Protein AF-A0A933E5X7-F1 (afdb_monomer_lite)

Foldseek 3Di:
DDDDDPPDDDLLLLQLLVLLQCLLVVLDDQVVLVVLVVVQVPDPDHDRSLVSCVVVVSDDPVVSVLSVDPVSSVVSVVVSLVVVVVCVVDVAQDADPQWGFHAFPDDDPFWTWTWTAHPVRAIKIKIWGDSVCLSPSLSVVLVVVQLVLQCLFDDQQEWHFPDWTDDRSITMTMTHDFAFAFQVVCLVVLDDLLLLLLQLLLVLVRQLRSQVQQKHQQADASRQWTQGPVGRIHGHDSSQIQHNLDGRDDPPDLDYDLLLFALCSLVVPSGDHQLRVLSSSLQRSLCSNQVDRQFDDPDSNRSSVCNNPPQGQQSCVRPVPPDPLSSLLSSQSNPNDSVRHDPGSNLSSVSSNCVSVVHDGPSVVDPVVVVVVNVPRVPDD

Radius of gyration: 23.23 Å; chains: 1; bounding box: 60×48×66 Å

Secondary structure (DSSP, 8-state):
------TT--TTHHHHHHHHHHHHTTSS-HHHHHHHHHHHHH-SS---HHHHHHHTTSS-HHHHHHHH-HHHHHHHHHHHHHHHHHHHHS-TT-EETTEEEEEEEEE-SSEEEEEEEETT--EEEEEEE-GGGTT-HHHHHHHHHHHHHHHH---TTBPPEEEEEEETTEEEEEEEPP-EEEGGGGGGG---HHHHHHHHHHHHHHHHHHHHTTEE----SGGGEEEETTS-EEE---TT-EETTB--PPSS---S-GGG--HHHHTT-SS--HHHHHHHHHHHHHHHHHSS-SS--SSHHHHHHHHHHPPPPPGGGT-TTS-HHHHHHHHHHT-SSGGGS-SSHHHHHHHHHHHHTTPPPSGGGS-HHHHHHHHSTT---

Sequence (381 aa):
MPSDLPPGLVPGDDDLLTRLVVLKRRWVSPSMLEAVVAEQARRSAYWPLSQILQECGAISSSQLAEIAHPQAKQTMLRAITSEEDAFWDAPVAQSVGGVVLEEEIGRGGRGIVFRGREGSGAWVAVKFLTPHHTHDAREFTRFDLEIEAQRRIRHEGIIPVRDAGWHGTIPYFAMDLVQGRPLTAFLDEEPSYDWTAGVVARSARALHASHRCGVIHRDMKPDNIMIADGGRVFVMDFGVAQVDGRTVQASDEVVGTPAYMSPEQARGKRLLTPASDVYSLGATLYEMITGVQPAIGKTKEETLRRVVRRRPRDPRRIWSQIPRELGEIVMWAMERSAERRYGSAEAFADDLEAFAAGRPIHASRRPRHWLARWRRGGRSS

pLDDT: mean 85.58, std 15.26, range [24.17, 98.69]

Structure (mmCIF, N/CA/C/O backbone):
data_AF-A0A933E5X7-F1
#
_entry.id   AF-A0A933E5X7-F1
#
loop_
_atom_site.group_PDB
_atom_site.id
_atom_site.type_symbol
_atom_site.label_atom_id
_atom_site.label_alt_id
_atom_site.label_comp_id
_atom_site.label_asym_id
_atom_site.label_entity_id
_atom_site.label_seq_id
_atom_site.pdbx_PDB_ins_code
_atom_site.Cartn_x
_atom_site.Cartn_y
_atom_site.Cartn_z
_atom_site.occupancy
_atom_site.B_iso_or_equiv
_atom_site.auth_seq_id
_atom_site.auth_comp_id
_atom_site.auth_asym_id
_atom_site.auth_atom_id
_atom_site.pdbx_PDB_model_num
ATOM 1 N N . MET A 1 1 ? 26.341 -29.982 -13.448 1.00 24.17 1 MET A N 1
ATOM 2 C CA . MET A 1 1 ? 27.067 -29.658 -12.202 1.00 24.17 1 MET A CA 1
ATOM 3 C C . MET A 1 1 ? 26.721 -28.221 -11.838 1.00 24.17 1 MET A C 1
ATOM 5 O O . MET A 1 1 ? 26.917 -27.381 -12.706 1.00 24.17 1 MET A O 1
ATOM 9 N N . PRO A 1 2 ? 26.135 -27.929 -10.664 1.00 40.66 2 PRO A N 1
ATOM 10 C CA . PRO A 1 2 ? 25.810 -26.564 -10.268 1.00 40.66 2 PRO A CA 1
ATOM 11 C C . PRO A 1 2 ? 26.859 -26.009 -9.288 1.00 40.66 2 PRO A C 1
ATOM 13 O O . PRO A 1 2 ? 26.859 -26.390 -8.124 1.00 40.66 2 PRO A O 1
ATOM 16 N N . SER A 1 3 ? 27.740 -25.137 -9.774 1.00 41.28 3 SER A N 1
ATOM 17 C CA . SER A 1 3 ? 28.538 -24.107 -9.069 1.00 41.28 3 SER A CA 1
ATOM 18 C C . SER A 1 3 ? 29.345 -23.410 -10.187 1.00 41.28 3 SER A C 1
ATOM 20 O O . SER A 1 3 ? 29.709 -24.070 -11.153 1.00 41.28 3 SER A O 1
ATOM 22 N N . ASP A 1 4 ? 29.549 -22.101 -10.290 1.00 30.52 4 ASP A N 1
ATOM 23 C CA . ASP A 1 4 ? 29.808 -21.066 -9.302 1.00 30.52 4 ASP A CA 1
ATOM 24 C C . ASP A 1 4 ? 29.362 -19.715 -9.892 1.00 30.52 4 ASP A C 1
ATOM 26 O O . ASP A 1 4 ? 29.753 -19.357 -11.005 1.00 30.52 4 ASP A O 1
ATOM 30 N N . LEU A 1 5 ? 28.550 -18.946 -9.162 1.00 30.55 5 LEU A N 1
ATOM 31 C CA . LEU A 1 5 ? 28.406 -17.517 -9.454 1.00 30.55 5 LEU A CA 1
ATOM 32 C C . LEU A 1 5 ? 29.756 -16.846 -9.144 1.00 30.55 5 LEU A C 1
ATOM 34 O O . LEU A 1 5 ? 30.292 -17.082 -8.056 1.00 30.55 5 LEU A O 1
ATOM 38 N N . PRO A 1 6 ? 30.323 -16.016 -10.039 1.00 26.47 6 PRO A N 1
ATOM 39 C CA . PRO A 1 6 ? 31.530 -15.267 -9.717 1.00 26.47 6 PRO A CA 1
ATOM 40 C C . PRO A 1 6 ? 31.289 -14.393 -8.469 1.00 26.47 6 PRO A C 1
ATOM 42 O O . PRO A 1 6 ? 30.207 -13.811 -8.323 1.00 26.47 6 PRO A O 1
ATOM 45 N N . PRO A 1 7 ? 32.267 -14.288 -7.551 1.00 24.86 7 PRO A N 1
ATOM 46 C CA . PRO A 1 7 ? 32.108 -13.516 -6.327 1.00 24.86 7 PRO A CA 1
ATOM 47 C C . PRO A 1 7 ? 31.958 -12.030 -6.676 1.00 24.86 7 PRO A C 1
ATOM 49 O O . PRO A 1 7 ? 32.898 -11.403 -7.158 1.00 24.86 7 PRO A O 1
ATOM 52 N N . GLY A 1 8 ? 30.764 -11.475 -6.447 1.00 32.19 8 GLY A N 1
ATOM 53 C CA . GLY A 1 8 ? 30.487 -10.043 -6.621 1.00 32.19 8 GLY A CA 1
ATOM 54 C C . GLY A 1 8 ? 29.146 -9.672 -7.262 1.00 32.19 8 GLY A C 1
ATOM 55 O O . GLY A 1 8 ? 28.833 -8.486 -7.295 1.00 32.19 8 GLY A O 1
ATOM 56 N N . LEU A 1 9 ? 28.341 -10.629 -7.742 1.00 30.52 9 LEU A N 1
ATOM 57 C CA . LEU A 1 9 ? 27.013 -10.352 -8.310 1.00 30.52 9 LEU A CA 1
ATOM 58 C C . LEU A 1 9 ? 25.884 -10.950 -7.459 1.00 30.52 9 LEU A C 1
ATOM 60 O O . LEU A 1 9 ? 25.788 -12.163 -7.282 1.00 30.52 9 LEU A O 1
ATOM 64 N N . VAL A 1 10 ? 25.013 -10.082 -6.937 1.00 37.53 10 VAL A N 1
ATOM 65 C CA . VAL A 1 10 ? 23.748 -10.462 -6.295 1.00 37.53 10 VAL A CA 1
ATOM 66 C C . VAL A 1 10 ? 22.750 -10.822 -7.410 1.00 37.53 10 VAL A C 1
ATOM 68 O O . VAL A 1 10 ? 22.620 -10.032 -8.343 1.00 37.53 10 VAL A O 1
ATOM 71 N N . PRO A 1 11 ? 22.015 -11.951 -7.336 1.00 46.06 11 PRO A N 1
ATOM 72 C CA . PRO A 1 11 ? 21.118 -12.420 -8.405 1.00 46.06 11 PRO A CA 1
ATOM 73 C C . PRO A 1 11 ? 20.074 -11.411 -8.928 1.00 46.06 11 PRO A C 1
ATOM 75 O O . PRO A 1 11 ? 19.523 -11.625 -9.992 1.00 46.06 11 PRO A O 1
ATOM 78 N N . GLY A 1 12 ? 19.791 -10.311 -8.221 1.00 61.28 12 GLY A N 1
ATOM 79 C CA . GLY A 1 12 ? 18.885 -9.257 -8.704 1.00 61.28 12 GLY A CA 1
ATOM 80 C C . GLY A 1 12 ? 19.560 -8.142 -9.515 1.00 61.28 12 GLY A C 1
ATOM 81 O O . GLY A 1 12 ? 18.921 -7.547 -10.380 1.00 61.28 12 GLY A O 1
ATOM 82 N N . ASP A 1 13 ? 20.841 -7.858 -9.267 1.00 67.12 13 ASP A N 1
ATOM 83 C CA . ASP A 1 13 ? 21.519 -6.691 -9.852 1.00 67.12 13 ASP A CA 1
ATOM 84 C C . ASP A 1 13 ? 21.930 -6.935 -11.312 1.00 67.12 13 ASP A C 1
ATOM 86 O O . ASP A 1 13 ? 21.949 -6.007 -12.122 1.00 67.12 13 ASP A O 1
ATOM 90 N N . ASP A 1 14 ? 22.246 -8.186 -11.661 1.00 76.19 14 ASP A N 1
ATOM 91 C CA . ASP A 1 14 ? 22.591 -8.575 -13.035 1.00 76.19 14 ASP A CA 1
ATOM 92 C C . ASP A 1 14 ? 21.364 -8.583 -13.954 1.00 76.19 14 ASP A C 1
ATOM 94 O O . ASP A 1 14 ? 21.419 -8.121 -15.096 1.00 76.19 14 ASP A O 1
ATOM 98 N N . ASP A 1 15 ? 20.228 -9.044 -13.431 1.00 83.19 15 ASP A N 1
ATOM 99 C CA . ASP A 1 15 ? 18.959 -9.057 -14.150 1.00 83.19 15 ASP A CA 1
ATOM 100 C C . ASP A 1 15 ? 18.430 -7.641 -14.366 1.00 83.19 15 ASP A C 1
ATOM 102 O O . ASP A 1 15 ? 18.016 -7.312 -15.480 1.00 83.19 15 ASP A O 1
ATOM 106 N N . LEU A 1 16 ? 18.497 -6.775 -13.344 1.00 83.00 16 LEU A N 1
ATOM 107 C CA . LEU A 1 16 ? 18.144 -5.366 -13.508 1.00 83.00 16 LEU A CA 1
ATOM 108 C C . LEU A 1 16 ? 19.032 -4.708 -14.563 1.00 83.00 16 LEU A C 1
ATOM 110 O O . LEU A 1 16 ? 18.519 -4.089 -15.492 1.00 83.00 16 LEU A O 1
ATOM 114 N N . LEU A 1 17 ? 20.353 -4.876 -14.470 1.00 82.50 17 LEU A N 1
ATOM 115 C CA . LEU A 1 17 ? 21.251 -4.321 -15.476 1.00 82.50 17 LEU A CA 1
ATOM 116 C C . LEU A 1 17 ? 20.903 -4.833 -16.874 1.00 82.50 17 LEU A C 1
ATOM 118 O O . LEU A 1 17 ? 20.840 -4.042 -17.813 1.00 82.50 17 LEU A O 1
ATOM 122 N N . THR A 1 18 ? 20.686 -6.140 -17.010 1.00 87.38 18 THR A N 1
ATOM 123 C CA . THR A 1 18 ? 20.318 -6.752 -18.284 1.00 87.38 18 THR A CA 1
ATOM 124 C C . THR A 1 18 ? 19.078 -6.070 -18.845 1.00 87.38 18 THR A C 1
ATOM 126 O O . THR A 1 18 ? 19.133 -5.607 -19.982 1.00 87.38 18 THR A O 1
ATOM 129 N N . ARG A 1 19 ? 18.007 -5.919 -18.046 1.00 87.69 19 ARG A N 1
ATOM 130 C CA . ARG A 1 19 ? 16.777 -5.199 -18.434 1.00 87.69 19 ARG A CA 1
ATOM 131 C C . ARG A 1 19 ? 17.097 -3.805 -18.969 1.00 87.69 19 ARG A C 1
ATOM 133 O O . ARG A 1 19 ? 16.724 -3.483 -20.095 1.00 87.69 19 ARG A O 1
ATOM 140 N N . LEU A 1 20 ? 17.837 -3.011 -18.195 1.00 85.94 20 LEU A N 1
ATOM 141 C CA . LEU A 1 20 ? 18.178 -1.634 -18.553 1.00 85.94 20 LEU A CA 1
ATOM 142 C C . LEU A 1 20 ? 18.982 -1.564 -19.862 1.00 85.94 20 LEU A C 1
ATOM 144 O O . LEU A 1 20 ? 18.670 -0.760 -20.740 1.00 85.94 20 LEU A O 1
ATOM 148 N N . VAL A 1 21 ? 19.987 -2.429 -20.028 1.00 86.81 21 VAL A N 1
ATOM 149 C CA . VAL A 1 21 ? 20.848 -2.459 -21.220 1.00 86.81 21 VAL A CA 1
ATOM 150 C C . VAL A 1 21 ? 20.052 -2.833 -22.467 1.00 86.81 21 VAL A C 1
ATOM 152 O O . VAL A 1 21 ? 20.159 -2.147 -23.488 1.00 86.81 21 VAL A O 1
ATOM 155 N N . VAL A 1 22 ? 19.249 -3.900 -22.409 1.00 87.88 22 VAL A N 1
ATOM 156 C CA . VAL A 1 22 ? 18.538 -4.389 -23.600 1.00 87.88 22 VAL A CA 1
ATOM 157 C C . VAL A 1 22 ? 17.434 -3.431 -24.050 1.00 87.88 22 VAL A C 1
ATOM 159 O O . VAL A 1 22 ? 17.212 -3.298 -25.256 1.00 87.88 22 VAL A O 1
ATOM 162 N N . LEU A 1 23 ? 16.812 -2.706 -23.110 1.00 85.69 23 LEU A N 1
ATOM 163 C CA . LEU A 1 23 ? 15.862 -1.629 -23.402 1.00 85.69 23 LEU A CA 1
ATOM 164 C C . LEU A 1 23 ? 16.565 -0.406 -23.998 1.00 85.69 23 LEU A C 1
ATOM 166 O O . LEU A 1 23 ? 16.176 0.065 -25.067 1.00 85.69 23 LEU A O 1
ATOM 170 N N . LYS A 1 24 ? 17.650 0.061 -23.367 1.00 85.94 24 LYS A N 1
ATOM 171 C CA . LYS A 1 24 ? 18.447 1.206 -23.838 1.00 85.94 24 LYS A CA 1
ATOM 172 C C . LYS A 1 24 ? 18.947 1.006 -25.264 1.00 85.94 24 LYS A C 1
ATOM 174 O O . LYS A 1 24 ? 18.872 1.906 -26.098 1.00 85.94 24 LYS A O 1
ATOM 179 N N . ARG A 1 25 ? 19.456 -0.191 -25.556 1.00 87.31 25 ARG A N 1
ATOM 180 C CA . ARG A 1 25 ? 19.953 -0.560 -26.884 1.00 87.31 25 ARG A CA 1
ATOM 181 C C . ARG A 1 25 ? 18.846 -0.913 -27.878 1.00 87.31 25 ARG A C 1
ATOM 183 O O . ARG A 1 25 ? 19.152 -1.103 -29.054 1.00 87.31 25 ARG A O 1
ATOM 190 N N . ARG A 1 26 ? 17.588 -0.996 -27.426 1.00 87.44 26 ARG A N 1
ATOM 191 C CA . ARG A 1 26 ? 16.427 -1.440 -28.214 1.00 87.44 26 ARG A CA 1
ATOM 192 C C . ARG A 1 26 ? 16.643 -2.807 -28.868 1.00 87.44 26 ARG A C 1
ATOM 194 O O . ARG A 1 26 ? 16.172 -3.049 -29.975 1.00 87.44 26 ARG A O 1
ATOM 201 N N . TRP A 1 27 ? 17.383 -3.692 -28.200 1.00 90.62 27 TRP A N 1
ATOM 202 C CA . TRP A 1 27 ? 17.582 -5.067 -28.670 1.00 90.62 27 TRP A CA 1
ATOM 203 C C . TRP A 1 27 ? 16.310 -5.897 -28.512 1.00 90.62 27 TRP A C 1
ATOM 205 O O . TRP A 1 27 ? 16.053 -6.783 -29.318 1.00 90.62 27 TRP A O 1
ATOM 215 N N . VAL A 1 28 ? 15.493 -5.570 -27.507 1.00 88.25 28 VAL A N 1
ATOM 216 C CA . VAL A 1 28 ? 14.194 -6.201 -27.260 1.00 88.25 28 VAL A CA 1
ATOM 217 C C . VAL A 1 28 ? 13.113 -5.145 -27.062 1.00 88.25 28 VAL A C 1
ATOM 219 O O . VAL A 1 28 ? 13.388 -4.039 -26.592 1.00 88.25 28 VAL A O 1
ATOM 222 N N . SER A 1 29 ? 11.868 -5.487 -27.401 1.00 85.06 29 SER A N 1
ATOM 223 C CA . SER A 1 29 ? 10.712 -4.669 -27.028 1.00 85.06 29 SER A CA 1
ATOM 224 C C . SER A 1 29 ? 10.376 -4.844 -25.538 1.00 85.06 29 SER A C 1
ATOM 226 O O . SER A 1 29 ? 10.651 -5.910 -24.976 1.00 85.06 29 SER A O 1
ATOM 228 N N . PRO A 1 30 ? 9.708 -3.864 -24.897 1.00 78.62 30 PRO A N 1
ATOM 229 C CA . PRO A 1 30 ? 9.203 -4.022 -23.530 1.00 78.62 30 PRO A CA 1
ATOM 230 C C . PRO A 1 30 ? 8.311 -5.261 -23.360 1.00 78.62 30 PRO A C 1
ATOM 232 O O . PRO A 1 30 ? 8.488 -6.026 -22.419 1.00 78.62 30 PRO A O 1
ATOM 235 N N . SER A 1 31 ? 7.427 -5.526 -24.328 1.00 79.06 31 SER A N 1
ATOM 236 C CA . SER A 1 31 ? 6.544 -6.701 -24.321 1.00 79.06 31 SER A CA 1
ATOM 237 C C . SER A 1 31 ? 7.298 -8.033 -24.378 1.00 79.06 31 SER A C 1
ATOM 239 O O . SER A 1 31 ? 6.913 -8.998 -23.719 1.00 79.06 31 SER A O 1
ATOM 241 N N . MET A 1 32 ? 8.392 -8.100 -25.143 1.00 85.62 32 MET A N 1
ATOM 242 C CA . MET A 1 32 ? 9.250 -9.282 -25.183 1.00 85.62 32 MET A CA 1
ATOM 243 C C . MET A 1 32 ? 9.985 -9.458 -23.854 1.00 85.62 32 MET A C 1
ATOM 245 O O . MET A 1 32 ? 10.051 -10.572 -23.342 1.00 85.62 32 MET A O 1
ATOM 249 N N . LEU A 1 33 ? 10.496 -8.371 -23.270 1.00 83.38 33 LEU A N 1
ATOM 250 C CA . LEU A 1 33 ? 11.164 -8.417 -21.974 1.00 83.38 33 LEU A CA 1
ATOM 251 C C . LEU A 1 33 ? 10.225 -8.928 -20.872 1.00 83.38 33 LEU A C 1
ATOM 253 O O . LEU A 1 33 ? 10.620 -9.794 -20.096 1.00 83.38 33 LEU A O 1
ATOM 257 N N . GLU A 1 34 ? 8.974 -8.467 -20.843 1.00 76.56 34 GLU A N 1
ATOM 258 C CA . GLU A 1 34 ? 7.950 -8.973 -19.919 1.00 76.56 34 GLU A CA 1
ATOM 259 C C . GLU A 1 34 ? 7.696 -10.475 -20.091 1.00 76.56 34 GLU A C 1
ATOM 261 O O . GLU A 1 34 ? 7.652 -11.212 -19.103 1.00 76.56 34 GLU A O 1
ATOM 266 N N . ALA A 1 35 ? 7.583 -10.955 -21.333 1.00 82.12 35 ALA A N 1
ATOM 267 C CA . ALA A 1 35 ? 7.396 -12.377 -21.613 1.00 82.12 35 ALA A CA 1
ATOM 268 C C . ALA A 1 35 ? 8.577 -13.227 -21.108 1.00 82.12 35 ALA A C 1
ATOM 270 O O . ALA A 1 35 ? 8.373 -14.299 -20.533 1.00 82.12 35 ALA A O 1
ATOM 271 N N . VAL A 1 36 ? 9.805 -12.729 -21.271 1.00 85.44 36 VAL A N 1
ATOM 272 C CA . VAL A 1 36 ? 11.032 -13.398 -20.812 1.00 85.44 36 VAL A CA 1
ATOM 273 C C . VAL A 1 36 ? 11.114 -13.414 -19.284 1.00 85.44 36 VAL A C 1
ATOM 275 O O . VAL A 1 36 ? 11.457 -14.437 -18.695 1.00 85.44 36 VAL A O 1
ATOM 278 N N . VAL A 1 37 ? 10.739 -12.321 -18.618 1.00 80.31 37 VAL A N 1
ATOM 279 C CA . VAL A 1 37 ? 10.655 -12.262 -17.149 1.00 80.31 37 VAL A CA 1
ATOM 280 C C . VAL A 1 37 ? 9.606 -13.243 -16.617 1.00 80.31 37 VAL A C 1
ATOM 282 O O . VAL A 1 37 ? 9.856 -13.964 -15.649 1.00 80.31 37 VAL A O 1
ATOM 285 N N . ALA A 1 38 ? 8.445 -13.331 -17.269 1.00 76.00 38 ALA A N 1
ATOM 286 C CA . ALA A 1 38 ? 7.411 -14.297 -16.907 1.00 76.00 38 ALA A CA 1
ATOM 287 C C . ALA A 1 38 ? 7.859 -15.753 -17.128 1.00 76.00 38 ALA A C 1
ATOM 289 O O . ALA A 1 38 ? 7.412 -16.652 -16.416 1.00 76.00 38 ALA A O 1
ATOM 290 N N . GLU A 1 39 ? 8.716 -16.009 -18.119 1.00 82.75 39 GLU A N 1
ATOM 291 C CA . GLU A 1 39 ? 9.363 -17.307 -18.330 1.00 82.75 39 GLU A CA 1
ATOM 292 C C . GLU A 1 39 ? 10.373 -17.621 -17.223 1.00 82.75 39 GLU A C 1
ATOM 294 O O . GLU A 1 39 ? 10.301 -18.691 -16.623 1.00 82.75 39 GLU A O 1
ATOM 299 N N . GLN A 1 40 ? 11.251 -16.675 -16.881 1.00 84.50 40 GLN A N 1
ATOM 300 C CA . GLN A 1 40 ? 12.211 -16.811 -15.783 1.00 84.50 40 GLN A CA 1
ATOM 301 C C . GLN A 1 40 ? 11.520 -17.199 -14.469 1.00 84.50 40 GLN A C 1
ATOM 303 O O . GLN A 1 40 ? 11.960 -18.125 -13.789 1.00 84.50 40 GLN A O 1
ATOM 308 N N . ALA A 1 41 ? 10.399 -16.546 -14.146 1.00 73.00 41 ALA A N 1
ATOM 309 C CA . ALA A 1 41 ? 9.620 -16.819 -12.940 1.00 73.00 41 ALA A CA 1
ATOM 310 C C . ALA A 1 41 ? 8.960 -18.213 -12.922 1.00 73.00 41 ALA A C 1
ATOM 312 O O . ALA A 1 41 ? 8.644 -18.724 -11.847 1.00 73.00 41 ALA A O 1
ATOM 313 N N . ARG A 1 42 ? 8.740 -18.833 -14.090 1.00 77.19 42 ARG A N 1
ATOM 314 C CA . ARG A 1 42 ? 8.178 -20.190 -14.216 1.00 77.19 42 ARG A CA 1
ATOM 315 C C . ARG A 1 42 ? 9.233 -21.291 -14.079 1.00 77.19 42 ARG A C 1
ATOM 317 O O . ARG A 1 42 ? 8.864 -22.450 -13.881 1.00 77.19 42 ARG A O 1
ATOM 324 N N . ARG A 1 43 ? 10.526 -20.964 -14.167 1.00 79.31 43 ARG A N 1
ATOM 325 C CA . ARG A 1 43 ? 11.612 -21.947 -14.047 1.00 79.31 43 ARG A CA 1
ATOM 326 C C . ARG A 1 43 ? 11.791 -22.392 -12.594 1.00 79.31 43 ARG A C 1
ATOM 328 O O . ARG A 1 43 ? 11.741 -21.595 -11.663 1.00 79.31 43 ARG A O 1
ATOM 335 N N . SER A 1 44 ? 12.032 -23.689 -12.403 1.00 69.62 44 SER A N 1
ATOM 336 C CA . SER A 1 44 ? 12.256 -24.289 -11.077 1.00 69.62 44 SER A CA 1
ATOM 337 C C . SER A 1 44 ? 13.622 -23.941 -10.473 1.00 69.62 44 SER A C 1
ATOM 339 O O . SER A 1 44 ? 13.788 -24.001 -9.256 1.00 69.62 44 SER A O 1
ATOM 341 N N . ALA A 1 45 ? 14.589 -23.568 -11.314 1.00 79.31 45 ALA A N 1
ATOM 342 C CA . ALA A 1 45 ? 15.902 -23.069 -10.927 1.00 79.31 45 ALA A CA 1
ATOM 343 C C . ALA A 1 45 ? 16.107 -21.655 -11.480 1.00 79.31 45 ALA A C 1
ATOM 345 O O . ALA A 1 45 ? 15.636 -21.343 -12.574 1.00 79.31 45 ALA A O 1
ATOM 346 N N . TYR A 1 46 ? 16.842 -20.821 -10.741 1.00 79.88 46 TYR A N 1
ATOM 347 C CA . TYR A 1 46 ? 17.204 -19.483 -11.200 1.00 79.88 46 TYR A CA 1
ATOM 348 C C . TYR A 1 46 ? 18.097 -19.561 -12.440 1.00 79.88 46 TYR A C 1
ATOM 350 O O . TYR A 1 46 ? 19.101 -20.275 -12.447 1.00 79.88 46 TYR A O 1
ATOM 358 N N . TRP A 1 47 ? 17.722 -18.806 -13.465 1.00 82.94 47 TRP A N 1
ATOM 359 C CA . TRP A 1 47 ? 18.493 -18.597 -14.683 1.00 82.94 47 TRP A CA 1
ATOM 360 C C . TRP A 1 47 ? 18.631 -17.091 -14.894 1.00 82.94 47 TRP A C 1
ATOM 362 O O . TRP A 1 47 ? 17.596 -16.423 -14.876 1.00 82.94 47 TRP A O 1
ATOM 372 N N . PRO A 1 48 ? 19.846 -16.551 -15.099 1.00 87.38 48 PRO A N 1
ATOM 373 C CA . PRO A 1 48 ? 20.034 -15.138 -15.407 1.00 87.38 48 PRO A CA 1
ATOM 374 C C . PRO A 1 48 ? 19.202 -14.718 -16.616 1.00 87.38 48 PRO A C 1
ATOM 376 O O . PRO A 1 48 ? 19.143 -15.435 -17.621 1.00 87.38 48 PRO A O 1
ATOM 379 N N . LEU A 1 49 ? 18.595 -13.538 -16.546 1.00 87.56 49 LEU A N 1
ATOM 380 C CA . LEU A 1 49 ? 17.728 -13.020 -17.600 1.00 87.56 49 LEU A CA 1
ATOM 381 C C . LEU A 1 49 ? 18.465 -12.936 -18.941 1.00 87.56 49 LEU A C 1
ATOM 383 O O . LEU A 1 49 ? 17.902 -13.249 -19.987 1.00 87.56 49 LEU A O 1
ATOM 387 N N . SER A 1 50 ? 19.750 -12.585 -18.902 1.00 88.88 50 SER A N 1
ATOM 388 C CA . SER A 1 50 ? 20.635 -12.514 -20.065 1.00 88.88 50 SER A CA 1
ATOM 389 C C . SER A 1 50 ? 20.788 -13.862 -20.783 1.00 88.88 50 SER A C 1
ATOM 391 O O . SER A 1 50 ? 20.810 -13.909 -22.012 1.00 88.88 50 SER A O 1
ATOM 393 N N . GLN A 1 51 ? 20.806 -14.973 -20.041 1.00 88.12 51 GLN A N 1
ATOM 394 C CA . GLN A 1 51 ? 20.872 -16.319 -20.615 1.00 88.12 51 GLN A CA 1
ATOM 395 C C . GLN A 1 51 ? 19.543 -16.741 -21.237 1.00 88.12 51 GLN A C 1
ATOM 397 O O . GLN A 1 51 ? 19.542 -17.331 -22.313 1.00 88.12 51 GLN A O 1
ATOM 402 N N . ILE A 1 52 ? 18.414 -16.401 -20.610 1.00 90.00 52 ILE A N 1
ATOM 403 C CA . ILE A 1 52 ? 17.087 -16.702 -21.170 1.00 90.00 52 ILE A CA 1
ATOM 404 C C . ILE A 1 52 ? 16.864 -15.894 -22.454 1.00 90.00 52 ILE A C 1
ATOM 406 O O . ILE A 1 52 ? 16.395 -16.433 -23.452 1.00 90.00 52 ILE A O 1
ATOM 410 N N . LEU A 1 53 ? 17.268 -14.621 -22.470 1.00 91.69 53 LEU A N 1
ATOM 411 C CA . LEU A 1 53 ? 17.230 -13.788 -23.673 1.00 91.69 53 LEU A CA 1
ATOM 412 C C . LEU A 1 53 ? 18.062 -14.385 -24.812 1.00 91.69 53 LEU A C 1
ATOM 414 O O . LEU A 1 53 ? 17.617 -14.381 -25.959 1.00 91.69 53 LEU A O 1
ATOM 418 N N . GLN A 1 54 ? 19.248 -14.916 -24.509 1.00 91.75 54 GLN A N 1
ATOM 419 C CA . GLN A 1 54 ? 20.069 -15.597 -25.507 1.00 91.75 54 GLN A CA 1
ATOM 420 C C . GLN A 1 54 ? 19.414 -16.900 -25.989 1.00 91.75 54 GLN A C 1
ATOM 422 O O . GLN A 1 54 ? 19.378 -17.154 -27.190 1.00 91.75 54 GLN A O 1
ATOM 427 N N . GLU A 1 55 ? 18.876 -17.709 -25.074 1.00 92.00 55 GLU A N 1
ATOM 428 C CA . GLU A 1 55 ? 18.202 -18.977 -25.383 1.00 92.00 55 GLU A CA 1
ATOM 429 C C . GLU A 1 55 ? 16.991 -18.766 -26.304 1.00 92.00 55 GLU A C 1
ATOM 431 O O . GLU A 1 55 ? 16.789 -19.523 -27.252 1.00 92.00 55 GLU A O 1
ATOM 436 N N . CYS A 1 56 ? 16.226 -17.693 -26.086 1.00 89.94 56 CYS A N 1
ATOM 437 C CA . CYS A 1 56 ? 15.108 -17.306 -26.945 1.00 89.94 56 CYS A CA 1
ATOM 438 C C . CYS A 1 56 ? 15.539 -16.626 -28.259 1.00 89.94 56 CYS A C 1
ATOM 440 O O . CYS A 1 56 ? 14.678 -16.237 -29.047 1.00 89.94 56 CYS A O 1
ATOM 442 N N . GLY A 1 57 ? 16.843 -16.443 -28.499 1.00 89.94 57 GLY A N 1
ATOM 443 C CA . GLY A 1 57 ? 17.376 -15.760 -29.682 1.00 89.94 57 GLY A CA 1
ATOM 444 C C . GLY A 1 57 ? 17.135 -14.246 -29.702 1.00 89.94 57 GLY A C 1
ATOM 445 O O . GLY A 1 57 ? 17.310 -13.618 -30.743 1.00 89.94 57 GLY A O 1
ATOM 446 N N . ALA A 1 58 ? 16.736 -13.655 -28.572 1.00 91.31 58 ALA A N 1
ATOM 447 C CA . ALA A 1 58 ? 16.471 -12.223 -28.445 1.00 91.31 58 ALA A CA 1
ATOM 448 C C . ALA A 1 58 ? 17.764 -11.390 -28.389 1.00 91.31 58 ALA A C 1
ATOM 450 O O . ALA A 1 58 ? 17.757 -10.217 -28.757 1.00 91.31 58 ALA A O 1
ATOM 451 N N . ILE A 1 59 ? 18.875 -11.995 -27.950 1.00 92.44 59 ILE A N 1
ATOM 452 C CA . ILE A 1 59 ? 20.217 -11.402 -28.011 1.00 92.44 59 ILE A CA 1
ATOM 453 C C . ILE A 1 59 ? 21.250 -12.413 -28.530 1.00 92.44 59 ILE A C 1
ATOM 455 O O . ILE A 1 59 ? 21.149 -13.617 -28.293 1.00 92.44 59 ILE A O 1
ATOM 459 N N . SER A 1 60 ? 22.277 -11.926 -29.221 1.00 92.81 60 SER A N 1
ATOM 460 C CA . SER A 1 60 ? 23.401 -12.717 -29.721 1.00 92.81 60 SER A CA 1
ATOM 461 C C . SER A 1 60 ? 24.449 -12.994 -28.635 1.00 92.81 60 SER A C 1
ATOM 463 O O . SER A 1 60 ? 24.511 -12.330 -27.599 1.00 92.81 60 SER A O 1
ATOM 465 N N . SER A 1 61 ? 25.364 -13.934 -28.895 1.00 89.44 61 SER A N 1
ATOM 466 C CA . SER A 1 61 ? 26.522 -14.175 -28.019 1.00 89.44 61 SER A CA 1
ATOM 467 C C . SER A 1 61 ? 27.449 -12.961 -27.892 1.00 89.44 61 SER A C 1
ATOM 469 O O . SER A 1 61 ? 28.053 -12.772 -26.839 1.00 89.44 61 SER A O 1
ATOM 471 N N . SER A 1 62 ? 27.549 -12.117 -28.927 1.00 88.62 62 SER A N 1
ATOM 472 C CA . SER A 1 62 ? 28.326 -10.874 -28.852 1.00 88.62 62 SER A CA 1
ATOM 473 C C . SER A 1 62 ? 27.643 -9.819 -27.980 1.00 88.62 62 SER A C 1
ATOM 475 O O . SER A 1 62 ? 28.314 -9.169 -27.184 1.00 88.62 62 SER A O 1
ATOM 477 N N . GLN A 1 63 ? 26.315 -9.698 -28.062 1.00 90.06 63 GLN A N 1
ATOM 478 C CA . GLN A 1 63 ? 25.520 -8.816 -27.201 1.00 90.06 63 GLN A CA 1
ATOM 479 C C . GLN A 1 63 ? 25.570 -9.261 -25.733 1.00 90.06 63 GLN A C 1
ATOM 481 O O . GLN A 1 63 ? 25.718 -8.430 -24.840 1.00 90.06 63 GLN A O 1
ATOM 486 N N . LEU A 1 64 ? 25.527 -10.573 -25.474 1.00 87.38 64 LEU A N 1
ATOM 487 C CA . LEU A 1 64 ? 25.711 -11.123 -24.130 1.00 87.38 64 LEU A CA 1
ATOM 488 C C . LEU A 1 64 ? 27.095 -10.776 -23.555 1.00 87.38 64 LEU A C 1
ATOM 490 O O . LEU A 1 64 ? 27.201 -10.355 -22.404 1.00 87.38 64 LEU A O 1
ATOM 494 N N . ALA A 1 65 ? 28.153 -10.911 -24.361 1.00 85.94 65 ALA A N 1
ATOM 495 C CA . ALA A 1 65 ? 29.505 -10.535 -23.953 1.00 85.94 65 ALA A CA 1
ATOM 496 C C . ALA A 1 65 ? 29.633 -9.025 -23.677 1.00 85.94 65 ALA A C 1
ATOM 498 O O . ALA A 1 65 ? 30.347 -8.631 -22.756 1.00 85.94 65 ALA A O 1
ATOM 499 N N . GLU A 1 66 ? 28.919 -8.182 -24.432 1.00 84.81 66 GLU A N 1
ATOM 500 C CA . GLU A 1 66 ? 28.865 -6.736 -24.194 1.00 84.81 66 GLU A CA 1
ATOM 501 C C . GLU A 1 66 ? 28.214 -6.402 -22.842 1.00 84.81 66 GLU A C 1
ATOM 503 O O . GLU A 1 66 ? 28.776 -5.604 -22.092 1.00 84.81 66 GLU A O 1
ATOM 508 N N . ILE A 1 67 ? 27.088 -7.042 -22.492 1.00 83.00 67 ILE A N 1
ATOM 509 C CA . ILE A 1 67 ? 26.422 -6.863 -21.184 1.00 83.00 67 ILE A CA 1
ATOM 510 C C . ILE A 1 67 ? 27.373 -7.228 -20.035 1.00 83.00 67 ILE A C 1
ATOM 512 O O . ILE A 1 67 ? 27.444 -6.515 -19.033 1.00 83.00 67 ILE A O 1
ATOM 516 N N . ALA A 1 68 ? 28.138 -8.311 -20.198 1.00 82.12 68 ALA A N 1
ATOM 517 C CA . ALA A 1 68 ? 29.079 -8.791 -19.190 1.00 82.12 68 ALA A CA 1
ATOM 518 C C . ALA A 1 68 ? 30.349 -7.923 -19.057 1.00 82.12 68 ALA A C 1
ATOM 520 O O . ALA A 1 68 ? 31.076 -8.050 -18.069 1.00 82.12 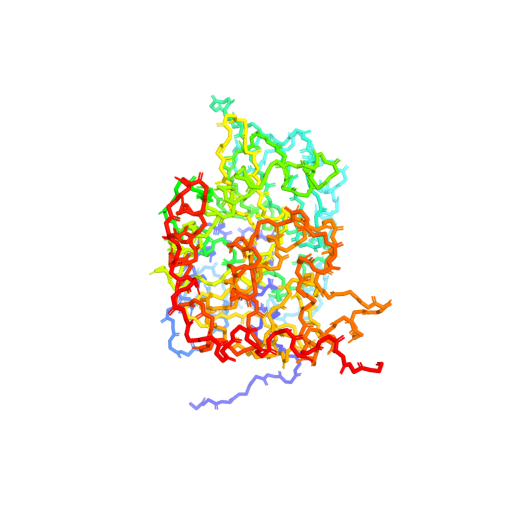68 ALA A O 1
ATOM 521 N N . HIS A 1 69 ? 30.647 -7.042 -20.022 1.00 84.12 69 HIS A N 1
ATOM 522 C CA . HIS A 1 69 ? 31.894 -6.279 -20.042 1.00 84.12 69 HIS A CA 1
ATOM 523 C C . HIS A 1 69 ? 31.844 -5.053 -19.094 1.00 84.12 69 HIS A C 1
ATOM 525 O O . HIS A 1 69 ? 31.080 -4.114 -19.345 1.00 84.12 69 HIS A O 1
ATOM 531 N N . PRO A 1 70 ? 32.706 -4.956 -18.055 1.00 81.06 70 PRO A N 1
ATOM 532 C CA . PRO A 1 70 ? 32.592 -3.927 -17.009 1.00 81.06 70 PRO A CA 1
ATOM 533 C C . PRO A 1 70 ? 32.622 -2.477 -17.512 1.00 81.06 70 PRO A C 1
ATOM 535 O O . PRO A 1 70 ? 31.845 -1.637 -17.054 1.00 81.06 70 PRO A O 1
ATOM 538 N N . GLN A 1 71 ? 33.488 -2.175 -18.484 1.00 81.38 71 GLN A N 1
ATOM 539 C CA . GLN A 1 71 ? 33.583 -0.828 -19.056 1.00 81.38 71 GLN A CA 1
ATOM 540 C C . GLN A 1 71 ? 32.335 -0.469 -19.876 1.00 81.38 71 GLN A C 1
ATOM 542 O O . GLN A 1 71 ? 31.874 0.670 -19.837 1.00 81.38 71 GLN A O 1
ATOM 547 N N . ALA A 1 72 ? 31.772 -1.444 -20.600 1.00 78.75 72 ALA A N 1
ATOM 548 C CA . ALA A 1 72 ? 30.575 -1.231 -21.407 1.00 78.75 72 ALA A CA 1
ATOM 549 C C . ALA A 1 72 ? 29.367 -0.996 -20.491 1.00 78.75 72 ALA A C 1
ATOM 551 O O . ALA A 1 72 ? 28.605 -0.055 -20.710 1.00 78.75 72 ALA A O 1
ATOM 552 N N . LYS A 1 73 ? 29.278 -1.764 -19.395 1.00 77.19 73 LYS A N 1
ATOM 553 C CA . LYS A 1 73 ? 28.305 -1.582 -18.313 1.00 77.19 73 LYS A CA 1
ATOM 554 C C . LYS A 1 73 ? 28.337 -0.166 -17.732 1.00 77.19 73 LYS A C 1
ATOM 556 O O . LYS A 1 73 ? 27.297 0.482 -17.667 1.00 77.19 73 LYS A O 1
ATOM 561 N N . GLN A 1 74 ? 29.509 0.340 -17.340 1.00 80.44 74 GLN A N 1
ATOM 562 C CA . GLN A 1 74 ? 29.616 1.692 -16.770 1.00 80.44 74 GLN A CA 1
ATOM 563 C C . GLN A 1 74 ? 29.210 2.786 -17.764 1.00 80.44 74 GLN A C 1
ATOM 565 O O . GLN A 1 74 ? 28.489 3.712 -17.392 1.00 80.44 74 GLN A O 1
ATOM 570 N N . THR A 1 75 ? 29.642 2.679 -19.022 1.00 84.69 75 THR A N 1
ATOM 571 C CA . THR A 1 75 ? 29.247 3.632 -20.066 1.00 84.69 75 THR A CA 1
ATOM 572 C C . THR A 1 75 ? 27.737 3.601 -20.304 1.00 84.69 75 THR A C 1
ATOM 574 O O . THR A 1 75 ? 27.124 4.661 -20.417 1.00 84.69 75 THR A O 1
ATOM 577 N N . MET A 1 76 ? 27.120 2.413 -20.321 1.00 82.88 76 MET A N 1
ATOM 578 C CA . MET A 1 76 ? 25.673 2.279 -20.493 1.00 82.88 76 MET A CA 1
ATOM 579 C C . MET A 1 76 ? 24.907 2.903 -19.330 1.00 82.88 76 MET A C 1
ATOM 581 O O . MET A 1 76 ? 24.005 3.693 -19.572 1.00 82.88 76 MET A O 1
ATOM 585 N N . LEU A 1 77 ? 25.289 2.599 -18.085 1.00 82.31 77 LEU A N 1
ATOM 586 C CA . LEU A 1 77 ? 24.625 3.141 -16.898 1.00 82.31 77 LEU A CA 1
ATOM 587 C C . LEU A 1 77 ? 24.652 4.671 -16.887 1.00 82.31 77 LEU A C 1
ATOM 589 O O . LEU A 1 77 ? 23.625 5.284 -16.647 1.00 82.31 77 LEU A O 1
ATOM 593 N N . ARG A 1 78 ? 25.778 5.300 -17.249 1.00 85.56 78 ARG A N 1
ATOM 594 C CA . ARG A 1 78 ? 25.846 6.768 -17.380 1.00 85.56 78 ARG A CA 1
ATOM 595 C C . ARG A 1 78 ? 24.912 7.305 -18.462 1.00 85.56 78 ARG A C 1
ATOM 597 O O . ARG A 1 78 ? 24.266 8.329 -18.262 1.00 85.56 78 ARG A O 1
ATOM 604 N N . ALA A 1 79 ? 24.848 6.626 -19.606 1.00 85.56 79 ALA A N 1
ATOM 605 C CA . ALA A 1 79 ? 23.961 7.014 -20.695 1.00 85.56 79 ALA A CA 1
ATOM 606 C C . ALA A 1 79 ? 22.479 6.809 -20.344 1.00 85.56 79 ALA A C 1
ATOM 608 O O . ALA A 1 79 ? 21.637 7.528 -20.873 1.00 85.56 79 ALA A O 1
ATOM 609 N N . ILE A 1 80 ? 22.163 5.821 -19.505 1.00 85.50 80 ILE A N 1
ATOM 610 C CA . ILE A 1 80 ? 20.827 5.584 -18.952 1.00 85.50 80 ILE A CA 1
ATOM 611 C C . ILE A 1 80 ? 20.478 6.709 -17.979 1.00 85.50 80 ILE A C 1
ATOM 613 O O . ILE A 1 80 ? 19.503 7.409 -18.220 1.00 85.50 80 ILE A O 1
ATOM 617 N N . THR A 1 81 ? 21.329 6.969 -16.979 1.00 86.44 81 THR A N 1
ATOM 618 C CA . THR A 1 81 ? 21.126 8.056 -16.007 1.00 86.44 81 THR A CA 1
ATOM 619 C C . THR A 1 81 ? 20.866 9.390 -16.695 1.00 86.44 81 THR A C 1
ATOM 621 O O . THR A 1 81 ? 19.904 10.060 -16.366 1.00 86.44 81 THR A O 1
ATOM 624 N N . SER A 1 82 ? 21.657 9.742 -17.712 1.00 87.06 82 SER A N 1
ATOM 625 C CA . SER A 1 82 ? 21.470 11.007 -18.430 1.00 87.06 82 SER A CA 1
ATOM 626 C C . SER A 1 82 ? 20.133 11.112 -19.178 1.00 87.06 82 SER A C 1
ATOM 628 O O . SER A 1 82 ? 19.637 12.222 -19.349 1.00 87.06 82 SER A O 1
ATOM 630 N N . GLU A 1 83 ? 19.570 10.004 -19.672 1.00 86.31 83 GLU A N 1
ATOM 631 C CA . GLU A 1 83 ? 18.239 10.006 -20.301 1.00 86.31 83 GLU A CA 1
ATOM 632 C C . GLU A 1 83 ? 17.122 10.056 -19.260 1.00 86.31 83 GLU A C 1
ATOM 634 O O . GLU A 1 83 ? 16.117 10.730 -19.479 1.00 86.31 83 GLU A O 1
ATOM 639 N N . GLU A 1 84 ? 17.305 9.367 -18.134 1.00 89.50 84 GLU A N 1
ATOM 640 C CA . GLU A 1 84 ? 16.379 9.443 -17.008 1.00 89.50 84 GLU A CA 1
ATOM 641 C C . GLU A 1 84 ? 16.325 10.867 -16.452 1.00 89.50 84 GLU A C 1
ATOM 643 O O . GLU A 1 84 ? 15.237 11.412 -16.292 1.00 89.50 84 GLU A O 1
ATOM 648 N N . ASP A 1 85 ? 17.478 11.506 -16.247 1.00 90.19 85 ASP A N 1
ATOM 649 C CA . ASP A 1 85 ? 17.573 12.900 -15.807 1.00 90.19 85 ASP A CA 1
ATOM 650 C C . ASP A 1 85 ? 16.847 13.837 -16.784 1.00 90.19 85 ASP A C 1
ATOM 652 O O . ASP A 1 85 ? 16.016 14.637 -16.365 1.00 90.19 85 ASP A O 1
ATOM 656 N N . ALA A 1 86 ? 17.051 13.664 -18.096 1.00 90.25 86 ALA A N 1
ATOM 657 C CA . ALA A 1 86 ? 16.352 14.456 -19.108 1.00 90.25 86 ALA A CA 1
ATOM 658 C C . ALA A 1 86 ? 14.822 14.263 -19.078 1.00 90.25 86 ALA A C 1
ATOM 660 O O . ALA A 1 86 ? 14.073 15.206 -19.340 1.00 90.25 86 ALA A O 1
ATOM 661 N N . PHE A 1 87 ? 14.337 13.057 -18.758 1.00 92.50 87 PHE A N 1
ATOM 662 C CA . PHE A 1 87 ? 12.910 12.827 -18.526 1.00 92.50 87 PHE A CA 1
ATOM 663 C C . PHE A 1 87 ? 12.421 13.582 -17.285 1.00 92.50 87 PHE A C 1
ATOM 665 O O . PHE A 1 87 ? 11.393 14.257 -17.344 1.00 92.50 87 PHE A O 1
ATOM 672 N N . TRP A 1 88 ? 13.159 13.486 -16.179 1.00 92.31 88 TRP A N 1
ATOM 673 C CA . TRP A 1 88 ? 12.787 14.093 -14.903 1.00 92.31 88 TRP A CA 1
ATOM 674 C C . TRP A 1 88 ? 12.913 15.622 -14.875 1.00 92.31 88 TRP A C 1
ATOM 676 O O . TRP A 1 88 ? 12.195 16.256 -14.101 1.00 92.31 88 TRP A O 1
ATOM 686 N N . ASP A 1 89 ? 13.735 16.212 -15.744 1.00 93.00 89 ASP A N 1
ATOM 687 C CA . ASP A 1 89 ? 13.837 17.664 -15.936 1.00 93.00 89 ASP A CA 1
ATOM 688 C C . ASP A 1 89 ? 12.558 18.268 -16.544 1.00 93.00 89 ASP A C 1
ATOM 690 O O . ASP A 1 89 ? 12.191 19.403 -16.233 1.00 93.00 89 ASP A O 1
ATOM 694 N N . ALA A 1 90 ? 11.860 17.520 -17.407 1.00 93.19 90 ALA A N 1
ATOM 695 C CA . ALA A 1 90 ? 10.651 17.987 -18.088 1.00 93.19 90 ALA A CA 1
ATOM 696 C C . ALA A 1 90 ? 9.638 16.850 -18.356 1.00 93.19 90 ALA A C 1
ATOM 698 O O . ALA A 1 90 ? 9.373 16.525 -19.516 1.00 93.19 90 ALA A O 1
ATOM 699 N N . PRO A 1 91 ? 9.036 16.238 -17.316 1.00 93.56 91 PRO A N 1
ATOM 700 C CA . PRO A 1 91 ? 8.142 15.088 -17.486 1.00 93.56 91 PRO A CA 1
ATOM 701 C C . PRO A 1 91 ? 6.771 15.474 -18.064 1.00 93.56 91 PRO A C 1
ATOM 703 O O . PRO A 1 91 ? 6.115 14.669 -18.722 1.00 93.56 91 PRO A O 1
ATOM 706 N N . VAL A 1 92 ? 6.325 16.712 -17.838 1.00 95.00 92 VAL A N 1
ATOM 707 C CA . VAL A 1 92 ? 5.031 17.223 -18.316 1.00 95.00 92 VAL A CA 1
ATOM 708 C C . VAL A 1 92 ? 5.002 17.296 -19.848 1.00 95.00 92 VAL A C 1
ATOM 710 O O . VAL A 1 92 ? 6.003 17.606 -20.487 1.00 95.00 92 VAL A O 1
ATOM 713 N N . ALA A 1 93 ? 3.834 17.022 -20.432 1.00 94.12 93 ALA A N 1
ATOM 714 C CA . ALA A 1 93 ? 3.560 16.912 -21.866 1.00 94.12 93 ALA A CA 1
ATOM 715 C C . ALA A 1 93 ? 4.231 15.726 -22.584 1.00 94.12 93 ALA A C 1
ATOM 717 O O . ALA A 1 93 ? 3.980 15.517 -23.773 1.00 94.12 93 ALA A O 1
ATOM 718 N N . GLN A 1 94 ? 5.023 14.905 -21.887 1.00 94.44 94 GLN A N 1
ATOM 719 C CA . GLN A 1 94 ? 5.517 13.651 -22.451 1.00 94.44 94 GLN A CA 1
ATOM 720 C C . GLN A 1 94 ? 4.405 12.601 -22.532 1.00 94.44 94 GLN A C 1
ATOM 722 O O . GLN A 1 94 ? 3.504 12.561 -21.693 1.00 94.44 94 GLN A O 1
ATOM 727 N N . SER A 1 95 ? 4.484 11.733 -23.545 1.00 95.00 95 SER A N 1
ATOM 728 C CA . SER A 1 95 ? 3.574 10.598 -23.696 1.00 95.00 95 SER A CA 1
ATOM 729 C C . SER A 1 95 ? 4.205 9.329 -23.129 1.00 95.00 95 SER A C 1
ATOM 731 O O . SER A 1 95 ? 5.247 8.888 -23.611 1.00 95.00 95 SER A O 1
ATOM 733 N N . VAL A 1 96 ? 3.553 8.737 -22.128 1.00 94.62 96 VAL A N 1
ATOM 734 C CA . VAL A 1 96 ? 3.951 7.487 -21.471 1.00 94.62 96 VAL A CA 1
ATOM 735 C C . VAL A 1 96 ? 2.774 6.522 -21.511 1.00 94.62 96 VAL A C 1
ATOM 737 O O . VAL A 1 96 ? 1.699 6.848 -21.019 1.00 94.62 96 VAL A O 1
ATOM 740 N N . GLY A 1 97 ? 2.940 5.350 -22.130 1.00 89.81 97 GLY A N 1
ATOM 741 C CA . GLY A 1 97 ? 1.859 4.355 -22.221 1.00 89.81 97 GLY A CA 1
ATOM 742 C C . GLY A 1 97 ? 0.584 4.870 -22.904 1.00 89.81 97 GLY A C 1
ATOM 743 O O . GLY A 1 97 ? -0.517 4.468 -22.553 1.00 89.81 97 GLY A O 1
ATOM 744 N N . GLY A 1 98 ? 0.705 5.826 -23.833 1.00 92.31 98 GLY A N 1
ATOM 745 C CA . GLY A 1 98 ? -0.453 6.474 -24.466 1.00 92.31 98 GLY A CA 1
ATOM 746 C C . GLY A 1 98 ? -1.149 7.541 -23.607 1.00 92.31 98 GLY A C 1
ATOM 747 O O . GLY A 1 98 ? -2.168 8.092 -24.030 1.00 92.31 98 GLY A O 1
ATOM 748 N N . VAL A 1 99 ? -0.591 7.871 -22.439 1.00 97.00 99 VAL A N 1
ATOM 749 C CA . VAL A 1 99 ? -1.045 8.936 -21.537 1.00 97.00 99 VAL A CA 1
ATOM 750 C C . VAL A 1 99 ? -0.128 10.147 -21.687 1.00 97.00 99 VAL A C 1
ATOM 752 O O . VAL A 1 99 ? 1.086 10.021 -21.561 1.00 97.00 99 VAL A O 1
ATOM 755 N N . VAL A 1 100 ? -0.686 11.329 -21.938 1.00 97.75 100 VAL A N 1
ATOM 756 C CA . VAL A 1 100 ? 0.067 12.591 -21.886 1.00 97.75 100 VAL A CA 1
ATOM 757 C C . VAL A 1 100 ? 0.101 13.076 -20.439 1.00 97.75 100 VAL A C 1
ATOM 759 O O . VAL A 1 100 ? -0.956 13.299 -19.848 1.00 97.75 100 VAL A O 1
ATOM 762 N N . LEU A 1 101 ? 1.295 13.211 -19.860 1.00 97.88 101 LEU A N 1
ATOM 763 C CA . LEU A 1 101 ? 1.468 13.658 -18.474 1.00 97.88 101 LEU A CA 1
ATOM 764 C C . LEU A 1 101 ? 1.161 15.155 -18.341 1.00 97.88 101 LEU A C 1
ATOM 766 O O . LEU A 1 101 ? 1.587 15.952 -19.175 1.00 97.88 101 LEU A O 1
ATOM 770 N N . GLU A 1 102 ? 0.460 15.550 -17.280 1.00 97.31 102 GLU A N 1
ATOM 771 C CA . GLU A 1 102 ? 0.072 16.947 -17.044 1.00 97.31 102 GLU A CA 1
ATOM 772 C C . GLU A 1 102 ? 0.695 17.533 -15.779 1.00 97.31 102 GLU A C 1
ATOM 774 O O . GLU A 1 102 ? 1.297 18.600 -15.830 1.00 97.31 102 GLU A O 1
ATOM 779 N N . GLU A 1 103 ? 0.556 16.855 -14.639 1.00 96.44 103 GLU A N 1
ATOM 780 C CA . GLU A 1 103 ? 1.060 17.356 -13.359 1.00 96.44 103 GLU A CA 1
ATOM 781 C C . GLU A 1 103 ? 1.437 16.215 -12.417 1.00 96.44 103 GLU A C 1
ATOM 783 O O . GLU A 1 103 ? 0.858 15.129 -12.464 1.00 96.44 103 GLU A O 1
ATOM 788 N N . GLU A 1 104 ? 2.401 16.471 -11.538 1.00 96.00 104 GLU A N 1
ATOM 789 C CA . GLU A 1 104 ? 2.716 15.582 -10.425 1.00 96.00 104 GLU A CA 1
ATOM 790 C C . GLU A 1 104 ? 1.641 15.730 -9.342 1.00 96.00 104 GLU A C 1
ATOM 792 O O . GLU A 1 104 ? 1.415 16.823 -8.828 1.00 96.00 104 GLU A O 1
ATOM 797 N N . ILE A 1 105 ? 0.988 14.625 -8.984 1.00 93.19 105 ILE A N 1
ATOM 798 C CA . ILE A 1 105 ? -0.071 14.585 -7.961 1.00 93.19 105 ILE A CA 1
ATOM 799 C C . ILE A 1 105 ? 0.380 13.909 -6.667 1.00 93.19 105 ILE A C 1
ATOM 801 O O . ILE A 1 105 ? -0.334 13.934 -5.666 1.00 93.19 105 ILE A O 1
ATOM 805 N N . GLY A 1 106 ? 1.559 13.290 -6.664 1.00 87.88 106 GLY A N 1
ATOM 806 C CA . GLY A 1 106 ? 2.109 12.684 -5.465 1.00 87.88 106 GLY A CA 1
ATOM 807 C C . GLY A 1 106 ? 3.548 12.235 -5.642 1.00 87.88 106 GLY A C 1
ATOM 808 O O . GLY A 1 106 ? 3.931 11.704 -6.681 1.00 87.88 106 GLY A O 1
ATOM 809 N N . ARG A 1 107 ? 4.335 12.393 -4.582 1.00 87.19 107 ARG A N 1
ATOM 810 C CA . ARG A 1 107 ? 5.707 11.900 -4.500 1.00 87.19 107 ARG A CA 1
ATOM 811 C C . ARG A 1 107 ? 5.928 11.276 -3.140 1.00 87.19 107 ARG A C 1
ATOM 813 O O . ARG A 1 107 ? 5.838 11.939 -2.111 1.00 87.19 107 ARG A O 1
ATOM 820 N N . GLY A 1 108 ? 6.197 9.979 -3.151 1.00 74.88 108 GLY A N 1
ATOM 821 C CA . GLY A 1 108 ? 6.542 9.204 -1.969 1.00 74.88 108 GLY A CA 1
ATOM 822 C C . GLY A 1 108 ? 7.966 8.674 -2.053 1.00 74.88 108 GLY A C 1
ATOM 823 O O . GLY A 1 108 ? 8.667 8.862 -3.044 1.00 74.88 108 GLY A O 1
ATOM 824 N N . GLY A 1 109 ? 8.379 7.937 -1.022 1.00 69.00 109 GLY A N 1
ATOM 825 C CA . GLY A 1 109 ? 9.707 7.321 -0.995 1.00 69.00 109 GLY A CA 1
ATOM 826 C C . GLY A 1 109 ? 9.951 6.315 -2.125 1.00 69.00 109 GLY A C 1
ATOM 827 O O . GLY A 1 109 ? 11.098 6.056 -2.445 1.00 69.00 109 GLY A O 1
ATOM 828 N N . ARG A 1 110 ? 8.905 5.753 -2.743 1.00 70.75 110 ARG A N 1
ATOM 829 C CA . ARG A 1 110 ? 9.029 4.683 -3.752 1.00 70.75 110 ARG A CA 1
ATOM 830 C C . ARG A 1 110 ? 8.447 4.989 -5.112 1.00 70.75 110 ARG A C 1
ATOM 832 O O . ARG A 1 110 ? 8.604 4.196 -6.032 1.00 70.75 110 ARG A O 1
ATOM 839 N N . GLY A 1 111 ? 7.752 6.104 -5.250 1.00 84.69 111 GLY A N 1
ATOM 840 C CA . GLY A 1 111 ? 7.201 6.437 -6.542 1.00 84.69 111 GLY A CA 1
ATOM 841 C C . GLY A 1 111 ? 6.773 7.875 -6.658 1.00 84.69 111 GLY A C 1
ATOM 842 O O . GLY A 1 111 ? 6.506 8.553 -5.663 1.00 84.69 111 GLY A O 1
ATOM 843 N N . ILE A 1 112 ? 6.726 8.308 -7.907 1.00 92.50 112 ILE A N 1
ATOM 844 C CA . ILE A 1 112 ? 6.213 9.606 -8.316 1.00 92.50 112 ILE A CA 1
ATOM 845 C C . ILE A 1 112 ? 4.982 9.319 -9.160 1.00 92.50 112 ILE A C 1
ATOM 847 O O . ILE A 1 112 ? 5.029 8.481 -10.059 1.00 92.50 112 ILE A O 1
ATOM 851 N N . VAL A 1 113 ? 3.872 9.963 -8.833 1.00 94.75 113 VAL A N 1
ATOM 852 C CA . VAL A 1 113 ? 2.584 9.766 -9.485 1.00 94.75 113 VAL A CA 1
ATOM 853 C C . VAL A 1 113 ? 2.228 11.041 -10.226 1.00 94.75 113 VAL A C 1
ATOM 855 O O . VAL A 1 113 ? 2.159 12.116 -9.630 1.00 94.75 113 VAL A O 1
ATOM 858 N N . PHE A 1 114 ? 1.970 10.906 -11.519 1.00 97.62 114 PHE A N 1
ATOM 859 C CA . PHE A 1 114 ? 1.478 11.979 -12.369 1.00 97.62 114 PHE A CA 1
ATOM 860 C C . PHE A 1 114 ? 0.006 11.767 -12.690 1.00 97.62 114 PHE A C 1
ATOM 862 O O . PHE A 1 114 ? -0.416 10.646 -12.975 1.00 97.62 114 PHE A O 1
ATOM 869 N N . ARG A 1 115 ? -0.765 12.854 -12.710 1.00 97.56 115 ARG A N 1
ATOM 870 C CA . ARG A 1 115 ? -2.003 12.904 -13.483 1.00 97.56 115 ARG A CA 1
ATOM 871 C C . ARG A 1 115 ? -1.633 13.079 -14.949 1.00 97.56 115 ARG A C 1
ATOM 873 O O . ARG A 1 115 ? -0.786 13.901 -15.296 1.00 97.56 115 ARG A O 1
ATOM 880 N N . GLY A 1 116 ? -2.327 12.352 -15.808 1.00 97.38 116 GLY A N 1
ATOM 881 C CA . GLY A 1 116 ? -2.281 12.556 -17.243 1.00 97.38 116 GLY A CA 1
ATOM 882 C C . GLY A 1 116 ? -3.595 12.192 -17.915 1.00 97.38 116 GLY A C 1
ATOM 883 O O . GLY A 1 116 ? -4.564 11.779 -17.265 1.00 97.38 116 GLY A O 1
ATOM 884 N N . ARG A 1 117 ? -3.620 12.357 -19.235 1.00 96.25 117 ARG A N 1
ATOM 885 C CA . ARG A 1 117 ? -4.807 12.149 -20.059 1.00 96.25 117 ARG A CA 1
ATOM 886 C C . ARG A 1 117 ? -4.518 11.211 -21.220 1.00 96.25 117 ARG A C 1
ATOM 888 O O . ARG A 1 117 ? -3.544 11.391 -21.946 1.00 96.25 117 ARG A O 1
ATOM 895 N N . GLU A 1 118 ? -5.367 10.209 -21.400 1.00 94.56 118 GLU A N 1
ATOM 896 C CA . GLU A 1 118 ? -5.305 9.345 -22.583 1.00 94.56 118 GLU A CA 1
ATOM 897 C C . GLU A 1 118 ? -5.919 10.018 -23.813 1.00 94.56 118 GLU A C 1
ATOM 899 O O . GLU A 1 118 ? -6.722 10.946 -23.697 1.00 94.56 118 GLU A O 1
ATOM 904 N N . GLY A 1 119 ? -5.635 9.472 -25.000 1.00 89.88 119 GLY A N 1
ATOM 905 C CA . GLY A 1 119 ? -6.277 9.893 -26.253 1.00 89.88 119 GLY A CA 1
ATOM 906 C C . GLY A 1 119 ? -7.811 9.785 -26.246 1.00 89.88 119 GLY A C 1
ATOM 907 O O . GLY A 1 119 ? -8.478 10.498 -26.988 1.00 89.88 119 GLY A O 1
ATOM 908 N N . SER A 1 120 ? -8.382 8.950 -25.370 1.00 91.62 120 SER A N 1
ATOM 909 C CA . SER A 1 120 ? -9.829 8.859 -25.118 1.00 91.62 120 SER A CA 1
ATOM 910 C C . SER A 1 120 ? -10.401 10.062 -24.350 1.00 91.62 120 SER A C 1
ATOM 912 O O . SER A 1 120 ? -11.616 10.242 -24.287 1.00 91.62 120 SER A O 1
ATOM 914 N N . GLY A 1 121 ? -9.539 10.877 -23.738 1.00 91.19 121 GLY A N 1
ATOM 915 C CA . GLY A 1 121 ? -9.900 11.971 -22.845 1.00 91.19 121 GLY A CA 1
ATOM 916 C C . GLY A 1 121 ? -10.049 11.569 -21.375 1.00 91.19 121 GLY A C 1
ATOM 917 O O . GLY A 1 121 ? -10.295 12.462 -20.560 1.00 91.19 121 GLY A O 1
ATOM 918 N N . ALA A 1 122 ? -9.894 10.285 -21.029 1.00 94.00 122 ALA A N 1
ATOM 919 C CA . ALA A 1 122 ? -9.973 9.786 -19.657 1.00 94.00 122 ALA A CA 1
ATOM 920 C C . ALA A 1 122 ? -8.775 10.228 -18.800 1.00 94.00 122 ALA A C 1
ATOM 922 O O . ALA A 1 122 ? -7.641 10.291 -19.280 1.00 94.00 122 ALA A O 1
ATOM 923 N N . TRP A 1 123 ? -9.042 10.494 -17.519 1.00 96.19 123 TRP A N 1
ATOM 924 C CA . TRP A 1 123 ? -8.023 10.816 -16.523 1.00 96.19 123 TRP A CA 1
ATOM 925 C C . TRP A 1 123 ? -7.335 9.558 -15.997 1.00 96.19 123 TRP A C 1
ATOM 927 O O . TRP A 1 123 ? -7.999 8.618 -15.559 1.00 96.19 123 TRP A O 1
ATOM 937 N N . VAL A 1 124 ? -6.004 9.570 -15.992 1.00 97.06 124 VAL A N 1
ATOM 938 C CA . VAL A 1 124 ? -5.168 8.432 -15.596 1.00 97.06 124 VAL A CA 1
ATOM 939 C C . VAL A 1 124 ? -4.105 8.896 -14.605 1.00 97.06 124 VAL A C 1
ATOM 941 O O . VAL A 1 124 ? -3.539 9.979 -14.750 1.00 97.06 124 VAL A O 1
ATOM 944 N N . ALA A 1 125 ? -3.846 8.076 -13.590 1.00 96.75 125 ALA A N 1
ATOM 945 C CA . ALA A 1 125 ? -2.703 8.225 -12.703 1.00 96.75 125 ALA A CA 1
ATOM 946 C C . ALA A 1 125 ? -1.576 7.302 -13.186 1.00 96.75 125 ALA A C 1
ATOM 948 O O . ALA A 1 125 ? -1.777 6.091 -13.303 1.00 96.75 125 ALA A O 1
ATOM 949 N N . VAL A 1 126 ? -0.398 7.861 -13.461 1.00 97.06 126 VAL A N 1
ATOM 950 C CA . VAL A 1 126 ? 0.792 7.119 -13.899 1.00 97.06 126 VAL A CA 1
ATOM 951 C C . VAL A 1 126 ? 1.828 7.169 -12.786 1.00 97.06 126 VAL A C 1
ATOM 953 O O . VAL A 1 126 ? 2.349 8.239 -12.470 1.00 97.06 126 VAL A O 1
ATOM 956 N N . LYS A 1 127 ? 2.101 6.021 -12.164 1.00 95.31 127 LYS A N 1
ATOM 957 C CA . LYS A 1 127 ? 3.111 5.873 -11.113 1.00 95.31 127 LYS A CA 1
ATOM 958 C C . LYS A 1 127 ? 4.408 5.368 -11.729 1.00 95.31 127 LYS A C 1
ATOM 960 O O . LYS A 1 127 ? 4.410 4.381 -12.456 1.00 95.31 127 LYS A O 1
ATOM 965 N N . PHE A 1 128 ? 5.502 6.028 -11.386 1.00 94.31 128 PHE A N 1
ATOM 966 C CA . PHE A 1 128 ? 6.865 5.686 -11.771 1.00 94.31 128 PHE A CA 1
ATOM 967 C C . PHE A 1 128 ? 7.674 5.309 -10.539 1.00 94.31 128 PHE A C 1
ATOM 969 O O . PHE A 1 128 ? 7.399 5.812 -9.446 1.00 94.31 128 PHE A O 1
ATOM 976 N N . LEU A 1 129 ? 8.715 4.502 -10.721 1.00 88.12 129 LEU A N 1
ATOM 977 C CA . LEU A 1 129 ? 9.758 4.346 -9.711 1.00 88.12 129 LEU A CA 1
ATOM 978 C C . LEU A 1 129 ? 10.584 5.641 -9.612 1.00 88.12 129 LEU A C 1
ATOM 980 O O . LEU A 1 129 ? 10.918 6.258 -10.621 1.00 88.12 129 LEU A O 1
ATOM 984 N N . THR A 1 130 ? 10.905 6.079 -8.395 1.00 83.12 130 THR A N 1
ATOM 985 C CA . THR A 1 130 ? 11.703 7.300 -8.168 1.00 83.12 130 THR A CA 1
ATOM 986 C C . THR A 1 130 ? 13.114 7.189 -8.768 1.00 83.12 130 THR A C 1
ATOM 988 O O . THR A 1 130 ? 13.712 6.119 -8.634 1.00 83.12 130 THR A O 1
ATOM 991 N N . PRO A 1 131 ? 13.712 8.289 -9.275 1.00 81.81 131 PRO A N 1
ATOM 992 C CA . PRO A 1 131 ? 15.045 8.284 -9.893 1.00 81.81 131 PRO A CA 1
ATOM 993 C C . PRO A 1 131 ? 16.145 7.680 -9.006 1.00 81.81 131 PRO A C 1
ATOM 995 O O . PRO A 1 131 ? 17.012 6.958 -9.474 1.00 81.81 131 PRO A O 1
ATOM 998 N N . HIS A 1 132 ? 16.091 7.906 -7.690 1.00 77.44 132 HIS A N 1
ATOM 999 C CA . HIS A 1 132 ? 17.085 7.356 -6.756 1.00 77.44 132 HIS A CA 1
ATOM 1000 C C . HIS A 1 132 ? 17.019 5.827 -6.592 1.00 77.44 132 HIS A C 1
ATOM 1002 O O . HIS A 1 132 ? 17.910 5.241 -5.984 1.00 77.44 132 HIS A O 1
ATOM 1008 N N . HIS A 1 133 ? 15.976 5.188 -7.126 1.00 79.81 133 HIS A N 1
ATOM 1009 C CA . HIS A 1 133 ? 15.706 3.761 -6.990 1.00 79.81 133 HIS A CA 1
ATOM 1010 C C . HIS A 1 133 ? 15.685 3.012 -8.332 1.00 79.81 133 HIS A C 1
ATOM 1012 O O . HIS A 1 133 ? 15.594 1.788 -8.319 1.00 79.81 133 HIS A O 1
ATOM 1018 N N . THR A 1 134 ? 15.814 3.689 -9.483 1.00 72.44 134 THR A N 1
ATOM 1019 C CA . THR A 1 134 ? 15.766 3.047 -10.819 1.00 72.44 134 THR A CA 1
ATOM 1020 C C . THR A 1 134 ? 16.892 2.035 -11.041 1.00 72.44 134 THR A C 1
ATOM 1022 O O . THR A 1 134 ? 16.747 1.107 -11.834 1.00 72.44 134 THR A O 1
ATOM 1025 N N . HIS A 1 135 ? 17.983 2.153 -10.280 1.00 77.81 135 HIS A N 1
ATOM 1026 C CA . HIS A 1 135 ? 19.127 1.239 -10.308 1.00 77.81 135 HIS A CA 1
ATOM 1027 C C . HIS A 1 135 ? 19.221 0.307 -9.087 1.00 77.81 135 HIS A C 1
ATOM 1029 O O . HIS A 1 135 ? 20.210 -0.414 -8.951 1.00 77.81 135 HIS A O 1
ATOM 1035 N N . ASP A 1 136 ? 18.216 0.301 -8.206 1.00 79.94 136 ASP A N 1
ATOM 1036 C CA . ASP A 1 136 ? 18.133 -0.631 -7.080 1.00 79.94 136 ASP A CA 1
ATOM 1037 C C . ASP A 1 136 ? 17.227 -1.813 -7.453 1.00 79.94 136 ASP A C 1
ATOM 1039 O O . ASP A 1 136 ? 16.001 -1.692 -7.537 1.00 79.94 136 ASP A O 1
ATOM 1043 N N . ALA A 1 137 ? 17.826 -2.993 -7.640 1.00 77.12 137 ALA A N 1
ATOM 1044 C CA . ALA A 1 137 ? 17.101 -4.212 -7.995 1.00 77.12 137 ALA A CA 1
ATOM 1045 C C . ALA A 1 137 ? 16.007 -4.588 -6.985 1.00 77.12 137 ALA A C 1
ATOM 1047 O O . ALA A 1 137 ? 15.010 -5.223 -7.342 1.00 77.12 137 ALA A O 1
ATOM 1048 N N . ARG A 1 138 ? 16.156 -4.196 -5.717 1.00 76.62 138 ARG A N 1
ATOM 1049 C CA . ARG A 1 138 ? 15.177 -4.481 -4.664 1.00 76.62 138 ARG A CA 1
ATOM 1050 C C . ARG A 1 138 ? 13.949 -3.601 -4.815 1.00 76.62 138 ARG A C 1
ATOM 1052 O O . ARG A 1 138 ? 12.836 -4.114 -4.715 1.00 76.62 138 ARG A O 1
ATOM 1059 N N . GLU A 1 139 ? 14.140 -2.308 -5.051 1.00 80.19 139 GLU A N 1
ATOM 1060 C CA . GLU A 1 139 ? 13.034 -1.376 -5.286 1.00 80.19 139 GLU A CA 1
ATOM 1061 C C . GLU A 1 139 ? 12.336 -1.679 -6.611 1.00 80.19 139 GLU A C 1
ATOM 1063 O O . GLU A 1 139 ? 11.108 -1.695 -6.662 1.00 80.19 139 GLU A O 1
ATOM 1068 N N . PHE A 1 140 ? 13.097 -2.082 -7.630 1.00 80.44 140 PHE A N 1
ATOM 1069 C CA . PHE A 1 140 ? 12.531 -2.622 -8.860 1.00 80.44 140 PHE A CA 1
ATOM 1070 C C . PHE A 1 140 ? 11.629 -3.837 -8.595 1.00 80.44 140 PHE A C 1
ATOM 1072 O O . PHE A 1 140 ? 10.477 -3.882 -9.017 1.00 80.44 140 PHE A O 1
ATOM 1079 N N . THR A 1 141 ? 12.120 -4.815 -7.829 1.00 78.38 141 THR A N 1
ATOM 1080 C CA . THR A 1 141 ? 11.335 -6.015 -7.499 1.00 78.38 141 THR A CA 1
ATOM 1081 C C . THR A 1 141 ? 10.094 -5.672 -6.662 1.00 78.38 141 THR A C 1
ATOM 1083 O O . THR A 1 141 ? 9.060 -6.324 -6.792 1.00 78.38 141 THR A O 1
ATOM 1086 N N . ARG A 1 142 ? 10.157 -4.650 -5.795 1.00 80.69 142 ARG A N 1
ATOM 1087 C CA . ARG A 1 142 ? 8.982 -4.149 -5.058 1.00 80.69 142 ARG A CA 1
ATOM 1088 C C . ARG A 1 142 ? 7.940 -3.551 -5.995 1.00 80.69 142 ARG A C 1
ATOM 1090 O O . ARG A 1 142 ? 6.759 -3.828 -5.814 1.00 80.69 142 ARG A O 1
ATOM 1097 N N . PHE A 1 143 ? 8.382 -2.788 -6.988 1.00 85.31 143 PHE A N 1
ATOM 1098 C CA . PHE A 1 143 ? 7.520 -2.207 -8.011 1.00 85.31 143 PHE A CA 1
ATOM 1099 C C . PHE A 1 143 ? 6.820 -3.292 -8.847 1.00 85.31 143 PHE A C 1
ATOM 1101 O O . PHE A 1 143 ? 5.600 -3.262 -8.998 1.00 85.31 143 PHE A O 1
ATOM 1108 N N . ASP A 1 144 ? 7.557 -4.320 -9.283 1.00 82.62 144 ASP A N 1
ATOM 1109 C CA . ASP A 1 144 ? 6.987 -5.494 -9.966 1.00 82.62 144 ASP A CA 1
ATOM 1110 C C . ASP A 1 144 ? 5.942 -6.213 -9.096 1.00 82.62 144 ASP A C 1
ATOM 1112 O O . ASP A 1 144 ? 4.856 -6.561 -9.565 1.00 82.62 144 ASP A O 1
ATOM 1116 N N . LEU A 1 145 ? 6.255 -6.432 -7.813 1.00 82.38 145 LEU A N 1
ATOM 1117 C CA . LEU A 1 145 ? 5.337 -7.080 -6.873 1.00 82.38 145 LEU A CA 1
ATOM 1118 C C . LEU A 1 145 ? 4.076 -6.249 -6.618 1.00 82.38 145 LEU A C 1
ATOM 1120 O O . LEU A 1 145 ? 3.013 -6.833 -6.419 1.00 82.38 145 LEU A O 1
ATOM 1124 N N . GLU A 1 146 ? 4.174 -4.920 -6.621 1.00 88.56 146 GLU A N 1
ATOM 1125 C CA . GLU A 1 146 ? 3.022 -4.024 -6.498 1.00 88.56 146 GLU A CA 1
ATOM 1126 C C . GLU A 1 146 ? 2.074 -4.185 -7.690 1.00 88.56 146 GLU A C 1
ATOM 1128 O O . GLU A 1 146 ? 0.878 -4.432 -7.503 1.00 88.56 146 GLU A O 1
ATOM 1133 N N . ILE A 1 147 ? 2.621 -4.145 -8.909 1.00 89.56 147 ILE A N 1
ATOM 1134 C CA . ILE A 1 147 ? 1.860 -4.360 -10.144 1.00 89.56 147 ILE A CA 1
ATOM 1135 C C . ILE A 1 147 ? 1.199 -5.742 -10.123 1.00 89.56 147 ILE A C 1
ATOM 1137 O O . ILE A 1 147 ? 0.006 -5.874 -10.409 1.00 89.56 147 ILE A O 1
ATOM 1141 N N . GLU A 1 148 ? 1.957 -6.782 -9.763 1.00 86.31 148 GLU A N 1
ATOM 1142 C CA . GLU A 1 148 ? 1.452 -8.151 -9.678 1.00 86.31 148 GLU A CA 1
ATOM 1143 C C . GLU A 1 148 ? 0.315 -8.275 -8.653 1.00 86.31 148 GLU A C 1
ATOM 1145 O O . GLU A 1 148 ? -0.731 -8.862 -8.949 1.00 86.31 148 GLU A O 1
ATOM 1150 N N . ALA A 1 149 ? 0.504 -7.708 -7.459 1.00 87.75 149 ALA A N 1
ATOM 1151 C CA . ALA A 1 149 ? -0.487 -7.700 -6.394 1.00 87.75 149 ALA A CA 1
ATOM 1152 C C . ALA A 1 149 ? -1.794 -7.051 -6.863 1.00 87.75 149 ALA A C 1
ATOM 1154 O O . ALA A 1 149 ? -2.852 -7.673 -6.774 1.00 87.75 149 ALA A O 1
ATOM 1155 N N . GLN A 1 150 ? -1.727 -5.839 -7.418 1.00 91.00 150 GLN A N 1
ATOM 1156 C CA . GLN A 1 150 ? -2.914 -5.099 -7.846 1.00 91.00 150 GLN A CA 1
ATOM 1157 C C . GLN A 1 150 ? -3.625 -5.754 -9.039 1.00 91.00 150 GLN A C 1
ATOM 1159 O O . GLN A 1 150 ? -4.854 -5.785 -9.067 1.00 91.00 150 GLN A O 1
ATOM 1164 N N . ARG A 1 151 ? -2.894 -6.347 -9.997 1.00 90.75 151 ARG A N 1
ATOM 1165 C CA . ARG A 1 151 ? -3.493 -7.060 -11.147 1.00 90.75 151 ARG A CA 1
ATOM 1166 C C . ARG A 1 151 ? -4.322 -8.284 -10.738 1.00 90.75 151 ARG A C 1
ATOM 1168 O O . ARG A 1 151 ? -5.270 -8.638 -11.437 1.00 90.75 151 ARG A O 1
ATOM 1175 N N . ARG A 1 152 ? -3.979 -8.943 -9.625 1.00 89.88 152 ARG A N 1
ATOM 1176 C CA . ARG A 1 152 ? -4.676 -10.151 -9.137 1.00 89.88 152 ARG A CA 1
ATOM 1177 C C . ARG A 1 152 ? -6.009 -9.856 -8.457 1.00 89.88 152 ARG A C 1
ATOM 1179 O O . ARG A 1 152 ? -6.836 -10.761 -8.331 1.00 89.88 152 ARG A O 1
ATOM 1186 N N . ILE A 1 153 ? -6.209 -8.632 -7.978 1.00 93.31 153 ILE A N 1
ATOM 1187 C CA . ILE A 1 153 ? -7.321 -8.309 -7.090 1.00 93.31 153 ILE A CA 1
ATOM 1188 C C . ILE A 1 153 ? -8.439 -7.644 -7.885 1.00 93.31 153 ILE A C 1
ATOM 1190 O O . ILE A 1 153 ? -8.240 -6.638 -8.558 1.00 93.31 153 ILE A O 1
ATOM 1194 N N . ARG A 1 154 ? -9.652 -8.192 -7.779 1.00 93.50 154 ARG A N 1
ATOM 1195 C CA . ARG A 1 154 ? -10.870 -7.560 -8.299 1.00 93.50 154 ARG A CA 1
ATOM 1196 C C . ARG A 1 154 ? -11.798 -7.227 -7.143 1.00 93.50 154 ARG A C 1
ATOM 1198 O O . ARG A 1 154 ? -12.381 -8.126 -6.538 1.00 93.50 154 ARG A O 1
ATOM 1205 N N . HIS A 1 155 ? -11.901 -5.942 -6.826 1.00 96.62 155 HIS A N 1
ATOM 1206 C CA . HIS A 1 155 ? -12.752 -5.421 -5.762 1.00 96.62 155 HIS A CA 1
ATOM 1207 C C . HIS A 1 155 ? -13.037 -3.934 -6.008 1.00 96.62 155 HIS A C 1
ATOM 1209 O O . HIS A 1 155 ? -12.165 -3.226 -6.496 1.00 96.62 155 HIS A O 1
ATOM 1215 N N . GLU A 1 156 ? -14.221 -3.443 -5.641 1.00 95.31 156 GLU A N 1
ATOM 1216 C CA . GLU A 1 156 ? -14.615 -2.041 -5.877 1.00 95.31 156 GLU A CA 1
ATOM 1217 C C . GLU A 1 156 ? -13.731 -1.014 -5.149 1.00 95.31 156 GLU A C 1
ATOM 1219 O O . GLU A 1 156 ? -13.562 0.104 -5.617 1.00 95.31 156 GLU A O 1
ATOM 1224 N N . GLY A 1 157 ? -13.149 -1.412 -4.016 1.00 96.69 157 GLY A N 1
ATOM 1225 C CA . GLY A 1 157 ? -12.240 -0.590 -3.214 1.00 96.69 157 GLY A CA 1
ATOM 1226 C C . GLY A 1 157 ? -10.754 -0.753 -3.543 1.00 96.69 157 GLY A C 1
ATOM 1227 O O . GLY A 1 157 ? -9.928 -0.376 -2.719 1.00 96.69 157 GLY A O 1
ATOM 1228 N N . ILE A 1 158 ? -10.387 -1.366 -4.674 1.00 95.88 158 ILE A N 1
ATOM 1229 C CA . ILE A 1 158 ? -8.991 -1.478 -5.136 1.00 95.88 158 ILE A CA 1
ATOM 1230 C C . ILE A 1 158 ? -8.950 -1.116 -6.618 1.00 95.88 158 ILE A C 1
ATOM 1232 O O . ILE A 1 158 ? -9.637 -1.731 -7.430 1.00 95.88 158 ILE A O 1
ATOM 1236 N N . ILE A 1 159 ? -8.140 -0.117 -6.966 1.00 93.31 159 ILE A N 1
ATOM 1237 C CA . ILE A 1 159 ? -8.015 0.345 -8.350 1.00 93.31 159 ILE A CA 1
ATOM 1238 C C . ILE A 1 159 ? -7.163 -0.675 -9.122 1.00 93.31 159 ILE A C 1
ATOM 1240 O O . ILE A 1 159 ? -6.025 -0.936 -8.716 1.00 93.31 159 ILE A O 1
ATOM 1244 N N . PRO A 1 160 ? -7.677 -1.267 -10.213 1.00 90.94 160 PRO A N 1
ATOM 1245 C CA . PRO A 1 160 ? -6.900 -2.193 -11.019 1.00 90.94 160 PRO A CA 1
ATOM 1246 C C . PRO A 1 160 ? -5.805 -1.458 -11.799 1.00 90.94 160 PRO A C 1
ATOM 1248 O O . PRO A 1 160 ? -5.986 -0.325 -12.250 1.00 90.94 160 PRO A O 1
ATOM 1251 N N . VAL A 1 161 ? -4.686 -2.146 -12.023 1.00 92.94 161 VAL A N 1
ATOM 1252 C CA . VAL A 1 161 ? -3.668 -1.695 -12.979 1.00 92.94 161 VAL A CA 1
ATOM 1253 C C . VAL A 1 161 ? -4.243 -1.818 -14.387 1.00 92.94 161 VAL A C 1
ATOM 1255 O O . VAL A 1 161 ? -4.656 -2.908 -14.792 1.00 92.94 161 VAL A O 1
ATOM 1258 N N . ARG A 1 162 ? -4.260 -0.706 -15.123 1.00 91.06 162 ARG A N 1
ATOM 1259 C CA . ARG A 1 162 ? -4.699 -0.642 -16.524 1.00 91.06 162 ARG A CA 1
ATOM 1260 C C . ARG A 1 162 ? -3.595 -1.087 -17.461 1.00 91.06 162 ARG A C 1
ATOM 1262 O O . ARG A 1 162 ? -3.815 -1.940 -18.312 1.00 91.06 162 ARG A O 1
ATOM 1269 N N . ASP A 1 163 ? -2.421 -0.510 -17.259 1.00 91.06 163 ASP A N 1
ATOM 1270 C CA . ASP A 1 163 ? -1.241 -0.758 -18.069 1.00 91.06 163 ASP A CA 1
ATOM 1271 C C . ASP A 1 163 ? 0.006 -0.714 -17.188 1.00 91.06 163 ASP A C 1
ATOM 1273 O O . ASP A 1 163 ? 0.005 -0.091 -16.126 1.00 91.06 163 ASP A O 1
ATOM 1277 N N . ALA A 1 164 ? 1.056 -1.411 -17.593 1.00 90.56 164 ALA A N 1
ATOM 1278 C CA . ALA A 1 164 ? 2.368 -1.294 -16.977 1.00 90.56 164 ALA A CA 1
ATOM 1279 C C . ALA A 1 164 ? 3.434 -1.566 -18.026 1.00 90.56 164 ALA A C 1
ATOM 1281 O O . ALA A 1 164 ? 3.206 -2.342 -18.949 1.00 90.56 164 ALA A O 1
ATOM 1282 N N . GLY A 1 165 ? 4.591 -0.939 -17.867 1.00 88.50 165 GLY A N 1
ATOM 1283 C CA . GLY A 1 165 ? 5.683 -1.108 -18.803 1.00 88.50 165 GLY A CA 1
ATOM 1284 C C . GLY A 1 165 ? 6.836 -0.172 -18.495 1.00 88.50 165 GLY A C 1
ATOM 1285 O O . GLY A 1 165 ? 7.121 0.144 -17.340 1.00 88.50 165 GLY A O 1
ATOM 1286 N N . TRP A 1 166 ? 7.505 0.268 -19.556 1.00 87.75 166 TRP A N 1
ATOM 1287 C CA . TRP A 1 166 ? 8.733 1.048 -19.471 1.00 87.75 166 TRP A CA 1
ATOM 1288 C C . TRP A 1 166 ? 8.669 2.280 -20.370 1.00 87.75 166 TRP A C 1
ATOM 1290 O O . TRP A 1 166 ? 8.294 2.178 -21.540 1.00 87.75 166 TRP A O 1
ATOM 1300 N N . HIS A 1 167 ? 9.069 3.431 -19.833 1.00 88.25 167 HIS A N 1
ATOM 1301 C CA . HIS A 1 167 ? 9.362 4.641 -20.599 1.00 88.25 167 HIS A CA 1
ATOM 1302 C C . HIS A 1 167 ? 10.876 4.795 -20.697 1.00 88.25 167 HIS A C 1
ATOM 1304 O O . HIS A 1 167 ? 11.533 5.205 -19.740 1.00 88.25 167 HIS A O 1
ATOM 1310 N N . GLY A 1 168 ? 11.451 4.368 -21.822 1.00 85.94 168 GLY A N 1
ATOM 1311 C CA . GLY A 1 168 ? 12.895 4.145 -21.901 1.00 85.94 168 GLY A CA 1
ATOM 1312 C C . GLY A 1 168 ? 13.313 3.057 -20.909 1.00 85.94 168 GLY A C 1
ATOM 1313 O O . GLY A 1 168 ? 12.949 1.894 -21.082 1.00 85.94 168 GLY A O 1
ATOM 1314 N N . THR A 1 169 ? 14.052 3.440 -19.871 1.00 84.88 169 THR A N 1
ATOM 1315 C CA . THR A 1 169 ? 14.475 2.572 -18.758 1.00 84.88 169 THR A CA 1
ATOM 1316 C C . THR A 1 169 ? 13.705 2.803 -17.461 1.00 84.88 169 THR A C 1
ATOM 1318 O O . THR A 1 169 ? 13.953 2.106 -16.481 1.00 84.88 169 THR A O 1
ATOM 1321 N N . ILE A 1 170 ? 12.745 3.730 -17.441 1.00 88.38 170 ILE A N 1
ATOM 1322 C CA . ILE A 1 170 ? 11.976 4.052 -16.238 1.00 88.38 170 ILE A CA 1
ATOM 1323 C C . ILE A 1 170 ? 10.721 3.173 -16.209 1.00 88.38 170 ILE A C 1
ATOM 1325 O O . ILE A 1 170 ? 9.869 3.303 -17.096 1.00 88.38 170 ILE A O 1
ATOM 1329 N N . PRO A 1 171 ? 10.565 2.279 -15.218 1.00 88.88 171 PRO A N 1
ATOM 1330 C CA . PRO A 1 171 ? 9.355 1.483 -15.093 1.00 88.88 171 PRO A CA 1
ATOM 1331 C C . PRO A 1 171 ? 8.179 2.359 -14.655 1.00 88.88 171 PRO A C 1
ATOM 1333 O O . PRO A 1 171 ? 8.319 3.255 -13.813 1.00 88.88 171 PRO A O 1
ATOM 1336 N N . TYR A 1 172 ? 7.005 2.068 -15.207 1.00 93.25 172 TYR A N 1
ATOM 1337 C CA . TYR A 1 172 ? 5.759 2.731 -14.852 1.00 93.25 172 TYR A CA 1
ATOM 1338 C C . TYR A 1 172 ? 4.597 1.742 -14.777 1.00 93.25 172 TYR A C 1
ATOM 1340 O O . TYR A 1 172 ? 4.614 0.671 -15.388 1.00 93.25 172 TYR A O 1
ATOM 1348 N N . PHE A 1 173 ? 3.543 2.142 -14.075 1.00 94.06 173 PHE A N 1
ATOM 1349 C CA . PHE A 1 173 ? 2.218 1.577 -14.274 1.00 94.06 173 PHE A CA 1
ATOM 1350 C C . PHE A 1 173 ? 1.139 2.652 -14.203 1.00 94.06 173 PHE A C 1
ATOM 1352 O O . PHE A 1 173 ? 1.284 3.673 -13.530 1.00 94.06 173 PHE A O 1
ATOM 1359 N N . ALA A 1 174 ? 0.056 2.414 -14.931 1.00 95.38 174 ALA A N 1
ATOM 1360 C CA . ALA A 1 174 ? -1.075 3.308 -15.076 1.00 95.38 174 ALA A CA 1
ATOM 1361 C C . ALA A 1 174 ? -2.326 2.700 -14.434 1.00 95.38 174 ALA A C 1
ATOM 1363 O O . ALA A 1 174 ? -2.593 1.499 -14.544 1.00 95.38 174 ALA A O 1
ATOM 1364 N N . MET A 1 175 ? -3.119 3.544 -13.784 1.00 95.38 175 MET A N 1
ATOM 1365 C CA . MET A 1 175 ? -4.393 3.184 -13.164 1.00 95.38 175 MET A CA 1
ATOM 1366 C C . MET A 1 175 ? -5.397 4.329 -13.317 1.00 95.38 175 MET A C 1
ATOM 1368 O O . MET A 1 175 ? -5.013 5.460 -13.621 1.00 95.38 175 MET A O 1
ATOM 1372 N N . ASP A 1 176 ? -6.686 4.055 -13.120 1.00 94.38 176 ASP A N 1
ATOM 1373 C CA . ASP A 1 176 ? -7.688 5.124 -13.134 1.00 94.38 176 ASP A CA 1
ATOM 1374 C C . ASP A 1 176 ? -7.371 6.173 -12.064 1.00 94.38 176 ASP A C 1
ATOM 1376 O O . ASP A 1 176 ? -7.071 5.838 -10.915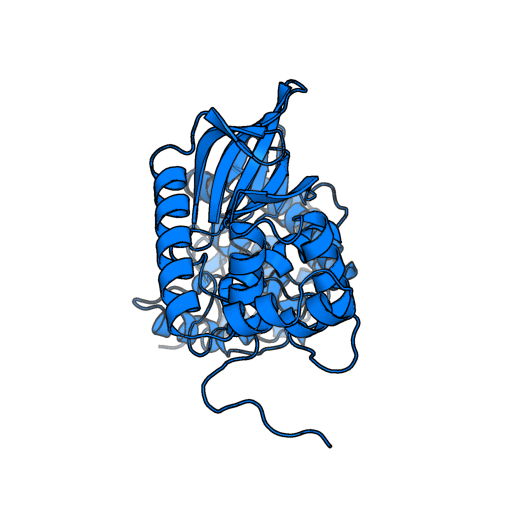 1.00 94.38 176 ASP A O 1
ATOM 1380 N N . LEU A 1 177 ? -7.449 7.453 -12.439 1.00 94.94 177 LEU A N 1
ATOM 1381 C CA . LEU A 1 177 ? -7.286 8.530 -11.472 1.00 94.94 177 LEU A CA 1
ATOM 1382 C C . LEU A 1 177 ? -8.511 8.588 -10.559 1.00 94.94 177 LEU A C 1
ATOM 1384 O O . LEU A 1 177 ? -9.628 8.850 -11.012 1.00 94.94 177 LEU A O 1
ATOM 1388 N N . VAL A 1 178 ? -8.291 8.417 -9.258 1.00 92.94 178 VAL A N 1
ATOM 1389 C CA . VAL A 1 178 ? -9.330 8.643 -8.255 1.00 92.94 178 VAL A CA 1
ATOM 1390 C C . VAL A 1 178 ? -9.308 10.104 -7.820 1.00 92.94 178 VAL A C 1
ATOM 1392 O O . VAL A 1 178 ? -8.315 10.599 -7.296 1.00 92.94 178 VAL A O 1
ATOM 1395 N N . GLN A 1 179 ? -10.431 10.784 -8.042 1.00 92.44 179 GLN A N 1
ATOM 1396 C CA . GLN A 1 179 ? -10.689 12.123 -7.517 1.00 92.44 179 GLN A CA 1
ATOM 1397 C C . GLN A 1 179 ? -11.111 11.997 -6.055 1.00 92.44 179 GLN A C 1
ATOM 1399 O O . GLN A 1 179 ? -12.128 11.360 -5.765 1.00 92.44 179 GLN A O 1
ATOM 1404 N N . GLY A 1 180 ? -10.306 12.532 -5.141 1.00 93.50 180 GLY A N 1
ATOM 1405 C CA . GLY A 1 180 ? -10.525 12.380 -3.710 1.00 93.50 180 GLY A CA 1
ATOM 1406 C C . GLY A 1 180 ? -9.361 12.868 -2.858 1.00 93.50 180 GLY A C 1
ATOM 1407 O O . GLY A 1 180 ? -8.400 13.459 -3.352 1.00 93.50 180 GLY A O 1
ATOM 1408 N N . ARG A 1 181 ? -9.445 12.599 -1.554 1.00 94.00 181 ARG A N 1
ATOM 1409 C CA . ARG A 1 181 ? -8.411 12.943 -0.566 1.00 94.00 181 ARG A CA 1
ATOM 1410 C C . ARG A 1 181 ? -8.001 11.697 0.226 1.00 94.00 181 ARG A C 1
ATOM 1412 O O . ARG A 1 181 ? -8.852 10.839 0.477 1.00 94.00 181 ARG A O 1
ATOM 1419 N N . PRO A 1 182 ? -6.726 11.567 0.632 1.00 94.88 182 PR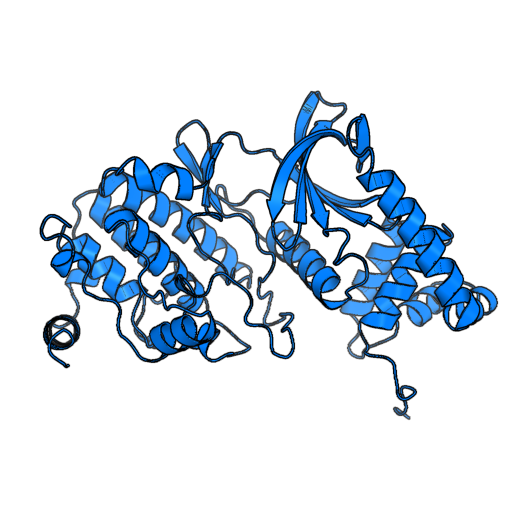O A N 1
ATOM 1420 C CA . PRO A 1 182 ? -6.315 10.498 1.537 1.00 94.88 182 PRO A CA 1
ATOM 1421 C C . PRO A 1 182 ? -7.009 10.649 2.897 1.00 94.88 182 PRO A C 1
ATOM 1423 O O . PRO A 1 182 ? -7.365 11.757 3.301 1.00 94.88 182 PRO A O 1
ATOM 1426 N N . LEU A 1 183 ? -7.175 9.545 3.627 1.00 96.56 183 LEU A N 1
ATOM 1427 C CA . LEU A 1 183 ? -7.846 9.520 4.927 1.00 96.56 183 LEU A CA 1
ATOM 1428 C C . LEU A 1 183 ? -7.114 10.386 5.965 1.00 96.56 183 LEU A C 1
ATOM 1430 O O . LEU A 1 183 ? -7.762 10.944 6.846 1.00 96.56 183 LEU A O 1
ATOM 1434 N N . THR A 1 184 ? -5.795 10.577 5.822 1.00 94.62 184 THR A N 1
ATOM 1435 C CA . THR A 1 184 ? -5.017 11.528 6.638 1.00 94.62 184 THR A CA 1
ATOM 1436 C 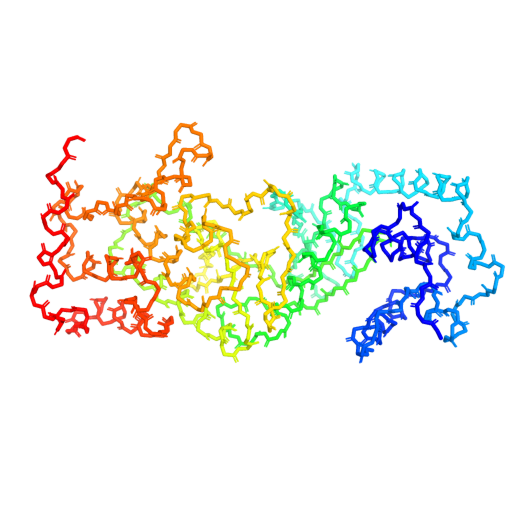C . THR A 1 184 ? -5.587 12.940 6.607 1.00 94.62 184 THR A C 1
ATOM 1438 O O . THR A 1 184 ? -5.570 13.619 7.628 1.00 94.62 184 THR A O 1
ATOM 1441 N N . ALA A 1 185 ? -6.141 13.375 5.475 1.00 94.62 185 ALA A N 1
ATOM 1442 C CA . ALA A 1 185 ? -6.682 14.721 5.323 1.00 94.62 185 ALA A CA 1
ATOM 1443 C C . ALA A 1 185 ? -7.944 14.967 6.171 1.00 94.62 185 ALA A C 1
ATOM 1445 O O . ALA A 1 185 ? -8.347 16.114 6.325 1.00 94.62 185 ALA A O 1
ATOM 1446 N N . PHE A 1 186 ? -8.550 13.904 6.707 1.00 95.50 186 PHE A N 1
ATOM 1447 C CA . PHE A 1 186 ? -9.737 13.959 7.556 1.00 95.50 186 PHE A CA 1
ATOM 1448 C C . PHE A 1 186 ? -9.399 13.870 9.051 1.00 95.50 186 PHE A C 1
ATOM 1450 O O . PHE A 1 186 ? -10.306 13.953 9.869 1.00 95.50 186 PHE A O 1
ATOM 1457 N N . LEU A 1 187 ? -8.128 13.696 9.441 1.00 92.31 187 LEU A N 1
ATOM 1458 C CA . LEU A 1 187 ? -7.743 13.614 10.859 1.00 92.31 187 LEU A CA 1
ATOM 1459 C C . LEU A 1 187 ? -8.083 14.899 11.625 1.00 92.31 187 LEU A C 1
ATOM 1461 O O . LEU A 1 187 ? -8.612 14.826 12.730 1.00 92.31 187 LEU A O 1
ATOM 1465 N N . ASP A 1 188 ? -7.839 16.055 11.007 1.00 89.31 188 ASP A N 1
ATOM 1466 C CA . ASP A 1 188 ? -8.104 17.372 11.603 1.00 89.31 188 ASP A CA 1
ATOM 1467 C C . ASP A 1 188 ? -9.584 17.792 11.508 1.00 89.31 188 ASP A C 1
ATOM 1469 O O . ASP A 1 188 ? -9.990 18.785 12.107 1.00 89.31 188 ASP A O 1
ATOM 1473 N N . GLU A 1 189 ? -10.400 17.048 10.754 1.00 92.69 189 GLU A N 1
ATOM 1474 C CA . GLU A 1 189 ? -11.828 17.335 10.550 1.00 92.69 189 GLU A CA 1
ATOM 1475 C C . GLU A 1 189 ? -12.728 16.665 11.607 1.00 92.69 189 GLU A C 1
ATOM 1477 O O . GLU A 1 189 ? -13.939 16.874 11.595 1.00 92.69 189 GLU A O 1
ATOM 1482 N N . GLU A 1 190 ? -12.148 15.860 12.508 1.00 86.94 190 GLU A N 1
ATOM 1483 C CA . GLU A 1 190 ? -12.843 15.119 13.574 1.00 86.94 190 GLU A CA 1
ATOM 1484 C C . GLU A 1 190 ? -14.126 14.403 13.091 1.00 86.94 190 GLU A C 1
ATOM 1486 O O . GLU A 1 190 ? -15.230 14.658 13.589 1.00 86.94 190 GLU A O 1
ATOM 1491 N N . PRO A 1 191 ? -14.021 13.495 12.101 1.00 93.62 191 PRO A N 1
ATOM 1492 C CA . PRO A 1 191 ? -15.183 12.851 11.516 1.00 93.62 191 PRO A CA 1
ATOM 1493 C C . PRO A 1 191 ? -15.944 12.019 12.550 1.00 93.62 191 PRO A C 1
ATOM 1495 O O . PRO A 1 191 ? -15.383 11.488 13.512 1.00 93.62 191 PRO A O 1
ATOM 1498 N N . SER A 1 192 ? -17.245 11.835 12.312 1.00 96.38 192 SER A N 1
ATOM 1499 C CA . SER A 1 192 ? -18.069 11.028 13.208 1.00 96.38 192 SER A CA 1
ATOM 1500 C C . SER A 1 192 ? -17.541 9.593 13.322 1.00 96.38 192 SER A C 1
ATOM 1502 O O . SER A 1 192 ? -16.963 9.023 12.387 1.00 96.38 192 SER A O 1
ATOM 1504 N N . TYR A 1 193 ? -17.768 8.977 14.482 1.00 97.31 193 TYR A N 1
ATOM 1505 C CA . TYR A 1 193 ? -17.356 7.596 14.727 1.00 97.31 193 TYR A CA 1
ATOM 1506 C C . TYR A 1 193 ? -18.006 6.607 13.753 1.00 97.31 193 TYR A C 1
ATOM 1508 O O . TYR A 1 193 ? -17.339 5.672 13.313 1.00 97.31 193 TYR A O 1
ATOM 1516 N N . ASP A 1 194 ? -19.261 6.842 13.365 1.00 96.88 194 ASP A N 1
ATOM 1517 C CA . ASP A 1 194 ? -19.982 5.993 12.411 1.00 96.88 194 ASP A CA 1
ATOM 1518 C C . ASP A 1 194 ? -19.389 6.101 11.004 1.00 96.88 194 ASP A C 1
ATOM 1520 O O . ASP A 1 194 ? -19.171 5.086 10.339 1.00 96.88 194 ASP A O 1
ATOM 1524 N N . TRP A 1 195 ? -19.060 7.322 10.564 1.00 97.00 195 TRP A N 1
ATOM 1525 C CA . TRP A 1 195 ? -18.387 7.531 9.283 1.00 97.00 195 TRP A CA 1
ATOM 1526 C C . TRP A 1 195 ? -17.018 6.853 9.272 1.00 97.00 195 TRP A C 1
ATOM 1528 O O . TRP A 1 195 ? -16.703 6.102 8.347 1.00 97.00 195 TRP A O 1
ATOM 1538 N N . THR A 1 196 ? -16.240 7.049 10.338 1.00 97.88 196 THR A N 1
ATOM 1539 C CA . THR A 1 196 ? -14.900 6.470 10.482 1.00 97.88 196 THR A CA 1
ATOM 1540 C C . THR A 1 196 ? -14.958 4.944 10.467 1.00 97.88 196 THR A C 1
ATOM 1542 O O . THR A 1 196 ? -14.206 4.300 9.733 1.00 97.88 196 THR A O 1
ATOM 1545 N N . ALA A 1 197 ? -15.889 4.347 11.217 1.00 98.25 197 ALA A N 1
ATOM 1546 C CA . ALA A 1 197 ? -16.107 2.905 11.209 1.00 98.25 197 ALA A CA 1
ATOM 1547 C C . ALA A 1 197 ? -16.516 2.400 9.818 1.00 98.25 197 ALA A C 1
ATOM 1549 O O . ALA A 1 197 ? -15.985 1.389 9.364 1.00 98.25 197 ALA A O 1
ATOM 1550 N N . GLY A 1 198 ? -17.390 3.123 9.110 1.00 98.12 198 GLY A N 1
ATOM 1551 C CA . GLY A 1 198 ? -17.810 2.783 7.749 1.00 98.12 198 GLY A CA 1
ATOM 1552 C C . GLY A 1 198 ? -16.675 2.836 6.722 1.00 98.12 198 GLY A C 1
ATOM 1553 O O . GLY A 1 198 ? -16.579 1.956 5.865 1.00 98.12 198 GLY A O 1
ATOM 1554 N N . VAL A 1 199 ? -15.784 3.828 6.814 1.00 98.38 199 VAL A N 1
ATOM 1555 C CA . VAL A 1 199 ? -14.585 3.911 5.965 1.00 98.38 199 VAL A CA 1
ATOM 1556 C C . VAL A 1 199 ? -13.663 2.725 6.221 1.00 98.38 199 VAL A C 1
ATOM 1558 O O . VAL A 1 199 ? -13.289 2.017 5.286 1.00 98.38 199 VAL A O 1
ATOM 1561 N N . VAL A 1 200 ? -13.340 2.465 7.490 1.00 98.50 200 VAL A N 1
ATOM 1562 C CA . VAL A 1 200 ? -12.442 1.369 7.869 1.00 98.50 200 VAL A CA 1
ATOM 1563 C C . VAL A 1 200 ? -13.051 0.007 7.522 1.00 98.50 200 VAL A C 1
ATOM 1565 O O . VAL A 1 200 ? -12.324 -0.876 7.072 1.00 98.50 200 VAL A O 1
ATOM 1568 N N . ALA A 1 201 ? -14.370 -0.162 7.642 1.00 98.69 201 ALA A N 1
ATOM 1569 C CA . ALA A 1 201 ? -15.063 -1.373 7.212 1.00 98.69 201 ALA A CA 1
ATOM 1570 C C . ALA A 1 201 ? -14.879 -1.633 5.711 1.00 98.69 201 ALA A C 1
ATOM 1572 O O . ALA A 1 201 ? -14.475 -2.729 5.326 1.00 98.69 201 ALA A O 1
ATOM 1573 N N . ARG A 1 202 ? -15.088 -0.619 4.857 1.00 98.62 202 ARG A N 1
ATOM 1574 C CA . ARG A 1 202 ? -14.873 -0.751 3.403 1.00 98.62 202 ARG A CA 1
ATOM 1575 C C . ARG A 1 202 ? -13.417 -1.081 3.064 1.00 98.62 202 ARG A C 1
ATOM 1577 O O . ARG A 1 202 ? -13.173 -1.956 2.233 1.00 98.62 202 ARG A O 1
ATOM 1584 N N . SER A 1 203 ? -12.454 -0.476 3.760 1.00 98.62 203 SER A N 1
ATOM 1585 C CA . SER A 1 203 ? -11.036 -0.841 3.628 1.00 98.62 203 SER A CA 1
ATOM 1586 C C . SER A 1 203 ? -10.768 -2.287 4.061 1.00 98.62 203 SER A C 1
ATOM 1588 O O . SER A 1 203 ? -10.025 -3.007 3.397 1.00 98.62 203 SER A O 1
ATOM 1590 N N . ALA A 1 204 ? -11.405 -2.758 5.135 1.00 98.69 204 ALA A N 1
ATOM 1591 C CA . ALA A 1 204 ? -11.284 -4.138 5.600 1.00 98.69 204 ALA A CA 1
ATOM 1592 C C . ALA A 1 204 ? -11.888 -5.147 4.602 1.00 98.69 204 ALA A C 1
ATOM 1594 O O . ALA A 1 204 ? -11.298 -6.207 4.384 1.00 98.69 204 ALA A O 1
ATOM 1595 N N . ARG A 1 205 ? -12.997 -4.807 3.927 1.00 98.62 205 ARG A N 1
ATOM 1596 C CA . ARG A 1 205 ? -13.563 -5.606 2.820 1.00 98.62 205 ARG A CA 1
ATOM 1597 C C . ARG A 1 205 ? -12.594 -5.706 1.639 1.00 98.62 205 ARG A C 1
ATOM 1599 O O . ARG A 1 205 ? -12.333 -6.808 1.156 1.00 98.62 205 ARG A O 1
ATOM 1606 N N . ALA A 1 206 ? -11.993 -4.583 1.241 1.00 98.19 206 ALA A N 1
ATOM 1607 C CA . ALA A 1 206 ? -10.974 -4.550 0.193 1.00 98.19 206 ALA A CA 1
ATOM 1608 C C . ALA A 1 206 ? -9.757 -5.424 0.540 1.00 98.19 206 ALA A C 1
ATOM 1610 O O . ALA A 1 206 ? -9.320 -6.243 -0.272 1.00 98.19 206 ALA A O 1
ATOM 1611 N N . LEU A 1 207 ? -9.260 -5.331 1.775 1.00 98.12 207 LEU A N 1
ATOM 1612 C CA . LEU A 1 207 ? -8.172 -6.184 2.252 1.00 98.12 207 LEU A CA 1
ATOM 1613 C C . LEU A 1 207 ? -8.562 -7.657 2.298 1.00 98.12 207 LEU A C 1
ATOM 1615 O O . LEU A 1 207 ? -7.760 -8.505 1.922 1.00 98.12 207 LEU A O 1
ATOM 1619 N N . HIS A 1 208 ? -9.791 -7.984 2.692 1.00 98.25 208 HIS A N 1
ATOM 1620 C CA . HIS A 1 208 ? -10.251 -9.366 2.658 1.00 98.25 208 HIS A CA 1
ATOM 1621 C C . HIS A 1 208 ? -10.230 -9.938 1.231 1.00 98.25 208 HIS A C 1
ATOM 1623 O O . HIS A 1 208 ? -9.767 -11.063 1.028 1.00 98.25 208 HIS A O 1
ATOM 1629 N N . ALA A 1 209 ? -10.664 -9.161 0.232 1.00 97.75 209 ALA A N 1
ATOM 1630 C CA . ALA A 1 209 ? -10.560 -9.557 -1.171 1.00 97.75 209 ALA A CA 1
ATOM 1631 C C . ALA A 1 209 ? -9.097 -9.779 -1.595 1.00 97.75 209 ALA A C 1
ATOM 1633 O O . ALA A 1 209 ? -8.796 -10.802 -2.209 1.00 97.75 209 ALA A O 1
ATOM 1634 N N . SER A 1 210 ? -8.184 -8.890 -1.187 1.00 96.75 210 SER A N 1
ATOM 1635 C CA . SER A 1 210 ? -6.736 -9.064 -1.368 1.00 96.75 210 SER A CA 1
ATOM 1636 C C . SER A 1 210 ? -6.224 -10.372 -0.747 1.00 96.75 210 SER A C 1
ATOM 1638 O O . SER A 1 210 ? -5.527 -11.149 -1.402 1.00 96.75 210 SER A O 1
ATOM 1640 N N . HIS A 1 211 ? -6.621 -10.670 0.494 1.00 97.00 211 HIS A N 1
ATOM 1641 C CA . HIS A 1 211 ? -6.190 -11.869 1.220 1.00 97.00 211 HIS A CA 1
ATOM 1642 C C . HIS A 1 211 ? -6.635 -13.159 0.531 1.00 97.00 211 HIS A C 1
ATOM 1644 O O . HIS A 1 211 ? -5.866 -14.119 0.490 1.00 97.00 211 HIS A O 1
ATOM 1650 N N . ARG A 1 212 ? -7.838 -13.183 -0.057 1.00 96.94 212 ARG A N 1
ATOM 1651 C CA . ARG A 1 212 ? -8.317 -14.335 -0.843 1.00 96.94 212 ARG A CA 1
ATOM 1652 C C . ARG A 1 212 ? -7.514 -14.567 -2.126 1.00 96.94 212 ARG A C 1
ATOM 1654 O O . ARG A 1 212 ? -7.502 -15.687 -2.624 1.00 96.94 212 ARG A O 1
ATOM 1661 N N . CYS A 1 213 ? -6.835 -13.541 -2.630 1.00 94.81 213 CYS A N 1
ATOM 1662 C CA . CYS A 1 213 ? -5.928 -13.620 -3.776 1.00 94.81 213 CYS A CA 1
ATOM 1663 C C . CYS A 1 213 ? -4.471 -13.926 -3.375 1.00 94.81 213 CYS A C 1
ATOM 1665 O O . CYS A 1 213 ? -3.577 -13.813 -4.213 1.00 94.81 213 CYS A O 1
ATOM 1667 N N . GLY A 1 214 ? -4.212 -14.273 -2.106 1.00 93.12 214 GLY A N 1
ATOM 1668 C CA . GLY A 1 214 ? -2.862 -14.557 -1.607 1.00 93.12 214 GLY A CA 1
ATOM 1669 C C . GLY A 1 214 ? -1.997 -13.308 -1.401 1.00 93.12 214 GLY A C 1
ATOM 1670 O O . GLY A 1 214 ? -0.784 -13.433 -1.222 1.00 93.12 214 GLY A O 1
ATOM 1671 N N . VAL A 1 215 ? -2.604 -12.115 -1.417 1.00 93.75 215 VAL A N 1
ATOM 1672 C CA . VAL A 1 215 ? -1.913 -10.826 -1.301 1.00 93.75 215 VAL A CA 1
ATOM 1673 C C . VAL A 1 215 ? -2.143 -10.221 0.084 1.00 93.75 215 VAL A C 1
ATOM 1675 O O . VAL A 1 215 ? -3.283 -9.989 0.481 1.00 93.75 215 VAL A O 1
ATOM 1678 N N . ILE A 1 216 ? -1.062 -9.921 0.805 1.00 93.81 216 ILE A N 1
ATOM 1679 C CA . ILE A 1 216 ? -1.069 -9.189 2.086 1.00 93.81 216 ILE A CA 1
ATOM 1680 C C . ILE A 1 216 ? -0.458 -7.811 1.844 1.00 93.81 216 ILE A C 1
ATOM 1682 O O . ILE A 1 216 ? 0.643 -7.735 1.300 1.00 93.81 216 ILE A O 1
ATOM 1686 N N . HIS A 1 217 ? -1.131 -6.742 2.266 1.00 93.75 217 HIS A N 1
ATOM 1687 C CA . HIS A 1 217 ? -0.765 -5.365 1.928 1.00 93.75 217 HIS A CA 1
ATOM 1688 C C . HIS A 1 217 ? 0.480 -4.864 2.666 1.00 93.75 217 HIS A C 1
ATOM 1690 O O . HIS A 1 217 ? 1.354 -4.254 2.056 1.00 93.75 217 HIS A O 1
ATOM 1696 N N . ARG A 1 218 ? 0.579 -5.119 3.977 1.00 91.69 218 ARG A N 1
ATOM 1697 C CA . ARG A 1 218 ? 1.728 -4.818 4.854 1.00 91.69 218 ARG A CA 1
ATOM 1698 C C . ARG A 1 218 ? 2.036 -3.350 5.175 1.00 91.69 218 ARG A C 1
ATOM 1700 O O . ARG A 1 218 ? 2.948 -3.125 5.968 1.00 91.69 218 ARG A O 1
ATOM 1707 N N . ASP A 1 219 ? 1.307 -2.372 4.651 1.00 91.00 219 ASP A N 1
ATOM 1708 C CA . ASP A 1 219 ? 1.516 -0.946 4.982 1.00 91.00 219 ASP A CA 1
ATOM 1709 C C . ASP A 1 219 ? 0.189 -0.191 5.076 1.00 91.00 219 ASP A C 1
ATOM 1711 O O . ASP A 1 219 ? 0.023 0.884 4.511 1.00 91.00 219 ASP A O 1
ATOM 1715 N N . MET A 1 220 ? -0.791 -0.768 5.776 1.00 95.25 220 MET A N 1
ATOM 1716 C CA . MET A 1 220 ? -2.044 -0.057 6.025 1.00 95.25 220 MET A CA 1
ATOM 1717 C C . MET A 1 220 ? -1.820 1.103 6.995 1.00 95.25 220 MET A C 1
ATOM 1719 O O . MET A 1 220 ? -1.379 0.903 8.128 1.00 95.25 220 MET A O 1
ATOM 1723 N N . LYS A 1 221 ? -2.155 2.302 6.526 1.00 94.25 221 LYS A N 1
ATOM 1724 C CA . LYS A 1 221 ? -2.098 3.585 7.231 1.00 94.25 221 LYS A CA 1
ATOM 1725 C C . LYS A 1 221 ? -3.098 4.550 6.577 1.00 94.25 221 LYS A C 1
ATOM 1727 O O . LYS A 1 221 ? -3.523 4.266 5.452 1.00 94.25 221 LYS A O 1
ATOM 1732 N N . PRO A 1 222 ? -3.462 5.679 7.211 1.00 95.69 222 PRO A N 1
ATOM 1733 C CA . PRO A 1 222 ? -4.450 6.579 6.623 1.00 95.69 222 PRO A CA 1
ATOM 1734 C C . PRO A 1 222 ? -4.029 7.150 5.251 1.00 95.69 222 PRO A C 1
ATOM 1736 O O . PRO A 1 222 ? -4.886 7.334 4.394 1.00 95.69 222 PRO A O 1
ATOM 1739 N N . ASP A 1 223 ? -2.734 7.340 4.971 1.00 92.56 223 ASP A N 1
ATOM 1740 C CA . ASP A 1 223 ? -2.263 7.820 3.654 1.00 92.56 223 ASP A CA 1
ATOM 1741 C C . ASP A 1 223 ? -2.584 6.853 2.503 1.00 92.56 223 ASP A C 1
ATOM 1743 O O . ASP A 1 223 ? -2.754 7.269 1.360 1.00 92.56 223 ASP A O 1
ATOM 1747 N N . ASN A 1 224 ? -2.699 5.560 2.815 1.00 94.50 224 ASN A N 1
ATOM 1748 C CA . ASN A 1 224 ? -2.939 4.491 1.844 1.00 94.50 224 ASN A CA 1
ATOM 1749 C C . ASN A 1 224 ? -4.435 4.158 1.698 1.00 94.50 224 ASN A C 1
ATOM 1751 O O . ASN A 1 224 ? -4.801 3.158 1.080 1.00 94.50 224 ASN A O 1
ATOM 1755 N N . ILE A 1 225 ? -5.315 4.984 2.272 1.00 97.25 225 ILE A N 1
ATOM 1756 C CA . ILE A 1 225 ? -6.767 4.891 2.116 1.00 97.25 225 ILE A CA 1
ATOM 1757 C C . ILE A 1 225 ? -7.244 6.201 1.501 1.00 97.25 225 ILE A C 1
ATOM 1759 O O . ILE A 1 225 ? -7.121 7.253 2.115 1.00 97.25 225 ILE A O 1
ATOM 1763 N N . MET A 1 226 ? -7.814 6.148 0.304 1.00 96.62 226 MET A N 1
ATOM 1764 C CA . MET A 1 226 ? -8.347 7.314 -0.390 1.00 96.62 226 MET A CA 1
ATOM 1765 C C . MET A 1 226 ? -9.869 7.341 -0.315 1.00 96.62 226 MET A C 1
ATOM 1767 O O . MET A 1 226 ? -10.541 6.344 -0.586 1.00 96.62 226 MET A O 1
ATOM 1771 N N . ILE A 1 227 ? -10.406 8.505 0.041 1.00 97.38 227 ILE A N 1
ATOM 1772 C CA . ILE A 1 227 ? -11.836 8.793 0.036 1.00 97.38 227 ILE A CA 1
ATOM 1773 C C . ILE A 1 227 ? -12.136 9.560 -1.240 1.00 97.38 227 ILE A C 1
ATOM 1775 O O . ILE A 1 227 ? -11.742 10.716 -1.387 1.00 97.38 227 ILE A O 1
ATOM 1779 N N . ALA A 1 228 ? -12.800 8.887 -2.171 1.00 95.69 228 ALA A N 1
ATOM 1780 C CA . ALA A 1 228 ? -13.194 9.479 -3.432 1.00 95.69 228 ALA A CA 1
ATOM 1781 C C . ALA A 1 228 ? -14.442 10.348 -3.281 1.00 95.69 228 ALA A C 1
ATOM 1783 O O . ALA A 1 228 ? -15.257 10.150 -2.370 1.00 95.69 228 ALA A O 1
ATOM 1784 N N . ASP A 1 229 ? -14.646 11.229 -4.253 1.00 88.56 229 ASP A N 1
ATOM 1785 C CA . ASP A 1 229 ? -15.898 11.959 -4.399 1.00 88.56 229 ASP A CA 1
ATOM 1786 C C . ASP A 1 229 ? -17.083 10.975 -4.444 1.00 88.56 229 ASP A C 1
ATOM 1788 O O . ASP A 1 229 ? -17.039 9.913 -5.080 1.00 88.56 229 ASP A O 1
ATOM 1792 N N . GLY A 1 230 ? -18.140 11.295 -3.694 1.00 87.62 230 GLY A N 1
ATOM 1793 C CA . GLY A 1 230 ? -19.282 10.399 -3.483 1.00 87.62 230 GLY A CA 1
ATOM 1794 C C . GLY A 1 230 ? -19.088 9.344 -2.383 1.00 87.62 230 GLY A C 1
ATOM 1795 O O . GLY A 1 230 ? -19.960 8.499 -2.198 1.00 87.62 230 GLY A O 1
ATOM 1796 N N . GLY A 1 231 ? -17.981 9.380 -1.631 1.00 90.56 231 GLY A N 1
ATOM 1797 C CA . GLY A 1 231 ? -17.788 8.583 -0.410 1.00 90.56 231 GLY A CA 1
ATOM 1798 C C . GLY A 1 231 ? -17.288 7.151 -0.627 1.00 90.56 231 GLY A C 1
ATOM 1799 O O . GLY A 1 231 ? -17.256 6.360 0.324 1.00 90.56 231 GLY A O 1
ATOM 1800 N N . ARG A 1 232 ? -16.884 6.805 -1.857 1.00 95.62 232 ARG A N 1
ATOM 1801 C CA . ARG A 1 232 ? -16.216 5.526 -2.152 1.00 95.62 232 ARG A CA 1
ATOM 1802 C C . ARG A 1 232 ? -14.831 5.496 -1.508 1.00 95.62 232 ARG A C 1
ATOM 1804 O O . ARG A 1 232 ? -14.182 6.528 -1.372 1.00 95.62 232 ARG A O 1
ATOM 1811 N N . VAL A 1 233 ? -14.388 4.307 -1.110 1.00 98.06 233 VAL A N 1
ATOM 1812 C CA . VAL A 1 233 ? -13.133 4.110 -0.374 1.00 98.06 233 VAL A CA 1
ATOM 1813 C C . VAL A 1 233 ? -12.226 3.197 -1.177 1.00 98.06 233 VAL A C 1
ATOM 1815 O O . VAL A 1 233 ? -12.636 2.094 -1.532 1.00 98.06 233 VAL A O 1
ATOM 1818 N N . PHE A 1 234 ? -11.002 3.650 -1.424 1.00 97.75 234 PHE A N 1
ATOM 1819 C CA . PHE A 1 234 ? -9.985 2.910 -2.159 1.00 97.75 234 PHE A CA 1
ATOM 1820 C C . PHE A 1 234 ? -8.770 2.644 -1.273 1.00 97.75 234 PHE A C 1
ATOM 1822 O O . PHE A 1 234 ? -8.265 3.548 -0.615 1.00 97.75 234 PHE A O 1
ATOM 1829 N N . VAL A 1 235 ? -8.290 1.405 -1.272 1.00 96.69 235 VAL A N 1
ATOM 1830 C CA . VAL A 1 235 ? -7.001 1.021 -0.688 1.00 96.69 235 VAL A CA 1
ATOM 1831 C C . VAL A 1 235 ? -5.932 1.120 -1.775 1.00 96.69 235 VAL A C 1
ATOM 1833 O O . VAL A 1 235 ? -6.131 0.629 -2.890 1.00 96.69 235 VAL A O 1
ATOM 1836 N N . MET A 1 236 ? -4.815 1.767 -1.452 1.00 89.62 236 MET A N 1
ATOM 1837 C CA . MET A 1 236 ? -3.749 2.125 -2.388 1.00 89.62 236 MET A CA 1
ATOM 1838 C C . MET A 1 236 ? -2.375 1.645 -1.907 1.00 89.62 236 MET A C 1
ATOM 1840 O O . MET A 1 236 ? -2.187 1.411 -0.722 1.00 89.62 236 MET A O 1
ATOM 1844 N N . ASP A 1 237 ? -1.397 1.624 -2.819 1.00 84.19 237 ASP A N 1
ATOM 1845 C CA . ASP A 1 237 ? 0.036 1.431 -2.535 1.00 84.19 237 ASP A CA 1
ATOM 1846 C C . ASP A 1 237 ? 0.407 0.050 -1.958 1.00 84.19 237 ASP A C 1
ATOM 1848 O O . ASP A 1 237 ? 0.789 -0.117 -0.798 1.00 84.19 237 ASP A O 1
ATOM 1852 N N . PHE A 1 238 ? 0.376 -0.965 -2.827 1.00 84.12 238 PHE A N 1
ATOM 1853 C CA . PHE A 1 238 ? 0.811 -2.331 -2.512 1.00 84.12 238 PHE A CA 1
ATOM 1854 C C . PHE A 1 238 ? 2.345 -2.492 -2.585 1.00 84.12 238 PHE A C 1
ATOM 1856 O O . PHE A 1 238 ? 2.843 -3.616 -2.651 1.00 84.12 238 PHE A O 1
ATOM 1863 N N . GLY A 1 239 ? 3.114 -1.396 -2.521 1.00 69.00 239 GLY A N 1
ATOM 1864 C CA . GLY A 1 239 ? 4.573 -1.332 -2.719 1.00 69.00 239 GLY A CA 1
ATOM 1865 C C . GLY A 1 239 ? 5.440 -2.185 -1.781 1.00 69.00 239 GLY A C 1
ATOM 1866 O O . GLY A 1 239 ? 6.659 -2.241 -1.930 1.00 69.00 239 GLY A O 1
ATOM 1867 N N . VAL A 1 240 ? 4.845 -2.850 -0.788 1.00 71.94 240 VAL A N 1
ATOM 1868 C CA . VAL A 1 240 ? 5.502 -3.815 0.119 1.00 71.94 240 VAL A CA 1
ATOM 1869 C C . VAL A 1 240 ? 4.748 -5.119 0.278 1.00 71.94 240 VAL A C 1
ATOM 1871 O O . VAL A 1 240 ? 5.005 -5.869 1.227 1.00 71.94 240 VAL A O 1
ATOM 1874 N N . ALA A 1 241 ? 3.813 -5.388 -0.623 1.00 74.56 241 ALA A N 1
ATOM 1875 C CA . ALA A 1 241 ? 2.943 -6.530 -0.501 1.00 74.56 241 ALA A CA 1
ATOM 1876 C C . ALA A 1 241 ? 3.727 -7.849 -0.423 1.00 74.56 241 ALA A C 1
ATOM 1878 O O . ALA A 1 241 ? 4.866 -7.997 -0.884 1.00 74.56 241 ALA A O 1
ATOM 1879 N N . GLN A 1 242 ? 3.095 -8.828 0.212 1.00 80.69 242 GLN A N 1
ATOM 1880 C CA . GLN A 1 242 ? 3.500 -10.222 0.122 1.00 80.69 242 GLN A CA 1
ATOM 1881 C C . GLN A 1 242 ? 2.512 -10.935 -0.795 1.00 80.69 242 GLN A C 1
ATOM 1883 O O . GLN A 1 242 ? 1.318 -10.913 -0.511 1.00 80.69 242 GLN A O 1
ATOM 1888 N N . VAL A 1 243 ? 3.012 -11.586 -1.844 1.00 76.69 243 VAL A N 1
ATOM 1889 C CA . VAL A 1 243 ? 2.206 -12.303 -2.844 1.00 76.69 243 VAL A CA 1
ATOM 1890 C C . VAL A 1 243 ? 2.589 -13.779 -2.804 1.00 76.69 243 VAL A C 1
ATOM 1892 O O . VAL A 1 243 ? 3.734 -14.125 -3.089 1.00 76.69 243 VAL A O 1
ATOM 1895 N N . ASP A 1 244 ? 1.671 -14.656 -2.395 1.00 76.81 244 ASP A N 1
ATOM 1896 C CA . ASP A 1 244 ? 1.916 -16.104 -2.231 1.00 76.81 244 ASP A CA 1
ATOM 1897 C C . ASP A 1 244 ? 3.162 -16.423 -1.377 1.00 76.81 244 ASP A C 1
ATOM 1899 O O . ASP A 1 244 ? 3.937 -17.334 -1.658 1.00 76.81 244 ASP A O 1
ATOM 1903 N N . GLY A 1 245 ? 3.413 -15.617 -0.341 1.00 70.62 245 GLY A N 1
ATOM 1904 C CA . GLY A 1 245 ? 4.594 -15.768 0.520 1.00 70.62 245 GLY A CA 1
ATOM 1905 C C . GLY A 1 245 ? 5.896 -15.185 -0.048 1.00 70.62 245 GLY A C 1
ATOM 1906 O O . GLY A 1 245 ? 6.902 -15.154 0.666 1.00 70.62 245 GLY A O 1
ATOM 1907 N N . ARG A 1 246 ? 5.894 -14.663 -1.283 1.00 70.38 246 ARG A N 1
ATOM 1908 C CA . ARG A 1 246 ? 7.014 -13.897 -1.852 1.00 70.38 246 ARG A CA 1
ATOM 1909 C C . ARG A 1 246 ? 6.982 -12.459 -1.353 1.00 70.38 246 ARG A C 1
ATOM 1911 O O . ARG A 1 246 ? 5.929 -11.831 -1.304 1.00 70.38 246 ARG A O 1
ATOM 1918 N N . THR A 1 247 ? 8.142 -11.938 -0.968 1.00 68.75 247 THR A N 1
ATOM 1919 C CA . THR A 1 247 ? 8.322 -10.545 -0.547 1.00 68.75 247 THR A CA 1
ATOM 1920 C C . THR A 1 247 ? 9.796 -10.148 -0.621 1.00 68.75 247 THR A C 1
ATOM 1922 O O . THR A 1 247 ? 10.670 -11.005 -0.483 1.00 68.75 247 THR A O 1
ATOM 1925 N N . VAL A 1 248 ? 10.076 -8.852 -0.778 1.00 65.38 248 VAL A N 1
ATOM 1926 C CA . VAL A 1 248 ? 11.437 -8.298 -0.819 1.00 65.38 248 VAL A CA 1
ATOM 1927 C C . VAL A 1 248 ? 11.763 -7.628 0.516 1.00 65.38 248 VAL A C 1
ATOM 1929 O O . VAL A 1 248 ? 11.260 -6.542 0.829 1.00 65.38 248 VAL A O 1
ATOM 1932 N N . GLN A 1 249 ? 12.626 -8.256 1.319 1.00 58.12 249 GLN A N 1
ATOM 1933 C CA . GLN A 1 249 ? 13.218 -7.599 2.488 1.00 58.12 249 GLN A CA 1
ATOM 1934 C C . GLN A 1 249 ? 14.392 -6.713 2.066 1.00 58.12 249 GLN A C 1
ATOM 1936 O O . GLN A 1 249 ? 15.213 -7.111 1.245 1.00 58.12 249 GLN A O 1
ATOM 1941 N N . ALA A 1 250 ? 14.497 -5.534 2.680 1.00 46.62 250 ALA A N 1
ATOM 1942 C CA . ALA A 1 250 ? 15.795 -4.895 2.813 1.00 46.62 250 ALA A CA 1
ATOM 1943 C C . ALA A 1 250 ? 16.560 -5.669 3.892 1.00 46.62 250 ALA A C 1
ATOM 1945 O O . ALA A 1 250 ? 15.998 -5.973 4.947 1.00 46.62 250 ALA A O 1
ATOM 1946 N N . SER A 1 251 ? 17.825 -5.992 3.641 1.00 41.88 251 SER A N 1
ATOM 1947 C CA . SER A 1 251 ? 18.761 -6.182 4.744 1.00 41.88 251 SER A CA 1
ATOM 1948 C C . SER A 1 251 ? 18.795 -4.863 5.528 1.00 41.88 251 SER A C 1
ATOM 1950 O O . SER A 1 251 ? 19.072 -3.820 4.944 1.00 41.88 251 SER A O 1
ATOM 1952 N N . ASP A 1 252 ? 18.424 -4.915 6.805 1.00 41.44 252 ASP A N 1
ATOM 1953 C CA . ASP A 1 252 ? 18.516 -3.844 7.813 1.00 41.44 252 ASP A CA 1
ATOM 1954 C C . ASP A 1 252 ? 17.558 -2.641 7.734 1.00 41.44 252 ASP A C 1
ATOM 1956 O O . ASP A 1 252 ? 17.483 -1.874 8.696 1.00 41.44 252 ASP A O 1
ATOM 1960 N N . GLU A 1 253 ? 16.733 -2.498 6.692 1.00 50.19 253 GLU A N 1
ATOM 1961 C CA . GLU A 1 253 ? 15.757 -1.403 6.641 1.00 50.19 253 GLU A CA 1
ATOM 1962 C C . GLU A 1 253 ? 14.330 -1.857 6.968 1.00 50.19 253 GLU A C 1
ATOM 1964 O O . GLU A 1 253 ? 13.678 -2.602 6.232 1.00 50.19 253 GLU A O 1
ATOM 1969 N N . VAL A 1 254 ? 13.808 -1.381 8.100 1.00 54.75 254 VAL A N 1
ATOM 1970 C CA . VAL A 1 254 ? 12.401 -1.579 8.459 1.00 54.75 254 VAL A CA 1
ATOM 1971 C C . VAL A 1 254 ? 11.532 -0.715 7.554 1.00 54.75 254 VAL A C 1
ATOM 1973 O O . VAL A 1 254 ? 11.531 0.511 7.654 1.00 54.75 254 VAL A O 1
ATOM 1976 N N . VAL A 1 255 ? 10.817 -1.366 6.649 1.00 54.06 255 VAL A N 1
ATOM 1977 C CA . VAL A 1 255 ? 10.005 -0.720 5.624 1.00 54.06 255 VAL A CA 1
ATOM 1978 C C . VAL A 1 255 ? 8.563 -0.516 6.095 1.00 54.06 255 VAL A C 1
ATOM 1980 O O . VAL A 1 255 ? 7.940 -1.471 6.555 1.00 54.06 255 VAL A O 1
ATOM 1983 N N . GLY A 1 256 ? 8.042 0.701 5.909 1.00 60.28 256 GLY A N 1
ATOM 1984 C CA . GLY A 1 256 ? 6.687 1.140 6.267 1.00 60.28 256 GLY A CA 1
ATOM 1985 C C . GLY A 1 256 ? 6.711 2.228 7.343 1.00 60.28 256 GLY A C 1
ATOM 1986 O O . GLY A 1 256 ? 7.780 2.569 7.861 1.00 60.28 256 GLY A O 1
ATOM 1987 N N . THR A 1 257 ? 5.546 2.763 7.708 1.00 73.88 257 THR A N 1
ATOM 1988 C CA . THR A 1 257 ? 5.450 3.760 8.790 1.00 73.88 257 THR A CA 1
ATOM 1989 C C . THR A 1 257 ? 5.362 3.035 10.144 1.00 73.88 257 THR A C 1
ATOM 1991 O O . THR A 1 257 ? 4.333 2.417 10.432 1.00 73.88 257 THR A O 1
ATOM 1994 N N . PRO A 1 258 ? 6.406 3.071 11.006 1.00 86.75 258 PRO A N 1
ATOM 1995 C CA . PRO A 1 258 ? 6.521 2.182 12.170 1.00 86.75 258 PRO A CA 1
ATOM 1996 C C . PRO A 1 258 ? 5.332 2.217 13.132 1.00 86.75 258 PRO A C 1
ATOM 1998 O O . PRO A 1 258 ? 5.056 1.216 13.785 1.00 86.75 258 PRO A O 1
ATOM 2001 N N . ALA A 1 259 ? 4.624 3.346 13.208 1.00 90.81 259 ALA A N 1
ATOM 2002 C CA . ALA A 1 259 ? 3.485 3.538 14.097 1.00 90.81 259 ALA A CA 1
ATOM 2003 C C . ALA A 1 259 ? 2.310 2.578 13.832 1.00 90.81 259 ALA A C 1
ATOM 2005 O O . ALA A 1 259 ? 1.603 2.217 14.773 1.00 90.81 259 ALA A O 1
ATOM 2006 N N . TYR A 1 260 ? 2.134 2.118 12.588 1.00 94.19 260 TYR A N 1
ATOM 2007 C CA . TYR A 1 260 ? 1.032 1.228 12.194 1.00 94.19 260 TYR A CA 1
ATOM 2008 C C . TYR A 1 260 ? 1.464 -0.231 12.037 1.00 94.19 260 TYR A C 1
ATOM 2010 O O . TYR A 1 260 ? 0.633 -1.106 11.793 1.00 94.19 260 TYR A O 1
ATOM 2018 N N . MET A 1 261 ? 2.757 -0.532 12.182 1.00 93.25 261 MET A N 1
ATOM 2019 C CA . MET A 1 261 ? 3.259 -1.893 12.006 1.00 93.25 261 MET A CA 1
ATOM 2020 C C . MET A 1 261 ? 2.701 -2.839 13.060 1.00 93.25 261 MET A C 1
ATOM 2022 O O . MET A 1 261 ? 2.658 -2.527 14.252 1.00 93.25 261 MET A O 1
ATOM 2026 N N . SER A 1 262 ? 2.363 -4.052 12.634 1.00 94.06 262 SER A N 1
ATOM 2027 C CA . SER A 1 262 ? 2.075 -5.132 13.570 1.00 94.06 262 SER A CA 1
ATOM 2028 C C . SER A 1 262 ? 3.324 -5.549 14.371 1.00 94.06 262 SER A C 1
ATOM 2030 O O . SER A 1 262 ? 4.458 -5.429 13.895 1.00 94.06 262 SER A O 1
ATOM 2032 N N . PRO A 1 263 ? 3.168 -6.093 15.593 1.00 93.69 263 PRO A N 1
ATOM 2033 C CA . PRO A 1 263 ? 4.286 -6.597 16.388 1.00 93.69 263 PRO A CA 1
ATOM 2034 C C . PRO A 1 263 ? 5.149 -7.648 15.684 1.00 93.69 263 PRO A C 1
ATOM 2036 O O . PRO A 1 263 ? 6.329 -7.783 15.994 1.00 93.69 263 PRO A O 1
ATOM 2039 N N . GLU A 1 264 ? 4.583 -8.464 14.804 1.00 92.44 264 GLU A N 1
ATOM 2040 C CA . GLU A 1 264 ? 5.326 -9.427 13.995 1.00 92.44 264 GLU A CA 1
ATOM 2041 C C . GLU A 1 264 ? 6.143 -8.761 12.881 1.00 92.44 264 GLU A C 1
ATOM 2043 O O . GLU A 1 264 ? 7.296 -9.152 12.694 1.00 92.44 264 GLU A O 1
ATOM 2048 N N . GLN A 1 265 ? 5.618 -7.714 12.236 1.00 90.50 265 GLN A N 1
ATOM 2049 C CA . GLN A 1 265 ? 6.374 -6.886 11.291 1.00 90.50 265 GLN A CA 1
ATOM 2050 C C . GLN A 1 265 ? 7.533 -6.174 11.979 1.00 90.50 265 GLN A C 1
ATOM 2052 O O . GLN A 1 265 ? 8.666 -6.256 11.518 1.00 90.50 265 GLN A O 1
ATOM 2057 N N . ALA A 1 266 ? 7.278 -5.555 13.132 1.00 88.88 266 ALA A N 1
ATOM 2058 C CA . ALA A 1 266 ? 8.301 -4.847 13.897 1.00 88.88 266 ALA A CA 1
ATOM 2059 C C . ALA A 1 266 ? 9.391 -5.777 14.472 1.00 88.88 266 ALA A C 1
ATOM 2061 O O . ALA A 1 266 ? 10.457 -5.307 14.857 1.00 88.88 266 ALA A O 1
ATOM 2062 N N . ARG A 1 267 ? 9.147 -7.097 14.531 1.00 88.81 267 ARG A N 1
ATOM 2063 C CA . ARG A 1 267 ? 10.166 -8.121 14.842 1.00 88.81 267 ARG A CA 1
ATOM 2064 C C . ARG A 1 267 ? 10.917 -8.632 13.609 1.00 88.81 267 ARG A C 1
ATOM 2066 O O . ARG A 1 267 ? 11.762 -9.508 13.754 1.00 88.81 267 ARG A O 1
ATOM 2073 N N . GLY A 1 268 ? 10.575 -8.155 12.415 1.00 82.62 268 GLY A N 1
ATOM 2074 C CA . GLY A 1 268 ? 11.167 -8.610 11.163 1.00 82.62 268 GLY A CA 1
ATOM 2075 C C . GLY A 1 268 ? 10.697 -9.995 10.711 1.00 82.62 268 GLY A C 1
ATOM 2076 O O . GLY A 1 268 ? 11.414 -10.645 9.950 1.00 82.62 268 GLY A O 1
ATOM 2077 N N . LYS A 1 269 ? 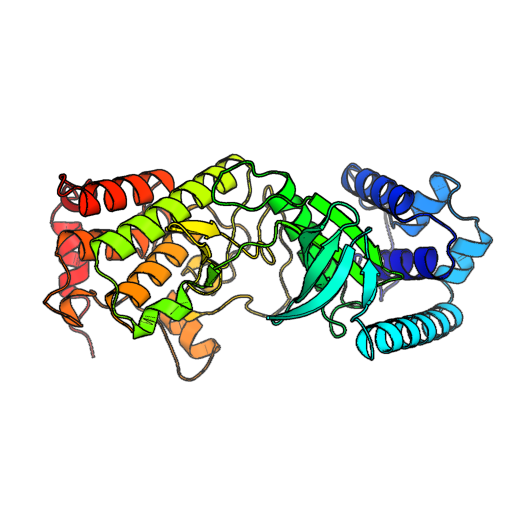9.519 -10.482 11.153 1.00 83.00 269 LYS A N 1
ATOM 2078 C CA . LYS A 1 269 ? 8.986 -11.754 10.632 1.00 83.00 269 LYS A CA 1
ATOM 2079 C C . LYS A 1 269 ? 8.794 -11.648 9.118 1.00 83.00 269 LYS A C 1
ATOM 2081 O O . LYS A 1 269 ? 8.150 -10.721 8.635 1.00 83.00 269 LYS A O 1
ATOM 2086 N N . ARG A 1 270 ? 9.342 -12.625 8.390 1.00 69.31 270 ARG A N 1
ATOM 2087 C CA . ARG A 1 270 ? 9.372 -12.608 6.923 1.00 69.31 270 ARG A CA 1
ATOM 2088 C C . ARG A 1 270 ? 8.031 -12.962 6.291 1.00 69.31 270 ARG A C 1
ATOM 2090 O O . ARG A 1 270 ? 7.638 -12.339 5.316 1.00 69.31 270 ARG A O 1
ATOM 2097 N N . LEU A 1 271 ? 7.357 -13.961 6.858 1.00 78.62 271 LEU A N 1
ATOM 2098 C CA . LEU A 1 271 ? 6.036 -14.397 6.428 1.00 78.62 271 LEU A CA 1
ATOM 2099 C C . LEU A 1 271 ? 4.997 -13.832 7.381 1.00 78.62 271 LEU A C 1
ATOM 2101 O O . LEU A 1 271 ? 4.987 -14.141 8.577 1.00 78.62 271 LEU A O 1
ATOM 2105 N N . LEU A 1 272 ? 4.149 -12.982 6.824 1.00 88.06 272 LEU A N 1
ATOM 2106 C CA . LEU A 1 272 ? 3.028 -12.385 7.523 1.00 88.06 272 LEU A CA 1
ATOM 2107 C C . LEU A 1 272 ? 1.744 -13.109 7.141 1.00 88.06 272 LEU A C 1
ATOM 2109 O O . LEU A 1 272 ? 1.697 -13.864 6.166 1.00 88.06 272 LEU A O 1
ATOM 2113 N N . THR A 1 273 ? 0.710 -12.883 7.939 1.00 93.25 273 THR A N 1
ATOM 2114 C CA . THR A 1 273 ? -0.635 -13.409 7.709 1.00 93.25 273 THR A CA 1
ATOM 2115 C C . THR A 1 273 ? -1.612 -12.240 7.567 1.00 93.25 273 THR A C 1
ATOM 2117 O O . THR A 1 273 ? -1.275 -11.117 7.955 1.00 93.25 273 THR A O 1
ATOM 2120 N N . PRO A 1 274 ? -2.842 -12.473 7.074 1.00 95.94 274 PRO A N 1
ATOM 2121 C CA . PRO A 1 274 ? -3.914 -11.470 7.067 1.00 95.94 274 PRO A CA 1
ATOM 2122 C C . PRO A 1 274 ? -4.104 -10.709 8.390 1.00 95.94 274 PRO A C 1
ATOM 2124 O O . PRO A 1 274 ? -4.492 -9.543 8.399 1.00 95.94 274 PRO A O 1
ATOM 2127 N N . ALA A 1 275 ? -3.780 -11.341 9.523 1.00 96.19 275 ALA A N 1
ATOM 2128 C CA . ALA A 1 275 ? -3.866 -10.722 10.841 1.00 96.19 275 ALA A CA 1
ATOM 2129 C C . ALA A 1 275 ? -2.931 -9.508 11.010 1.00 96.19 275 ALA A C 1
ATOM 2131 O O . ALA A 1 275 ? -3.198 -8.660 11.867 1.00 96.19 275 ALA A O 1
ATOM 2132 N N . SER A 1 276 ? -1.843 -9.412 10.238 1.00 95.56 276 SER A N 1
ATOM 2133 C CA . SER A 1 276 ? -0.948 -8.249 10.241 1.00 95.56 276 SER A CA 1
ATOM 2134 C C . SER A 1 276 ? -1.637 -7.018 9.651 1.00 95.56 276 SER A C 1
ATOM 2136 O O . SER A 1 276 ? -1.627 -5.969 10.289 1.00 95.56 276 SER A O 1
ATOM 2138 N N . ASP A 1 277 ? -2.336 -7.167 8.522 1.00 97.12 277 ASP A N 1
ATOM 2139 C CA . ASP A 1 277 ? -3.120 -6.079 7.921 1.00 97.12 277 ASP A CA 1
ATOM 2140 C C . ASP A 1 277 ? -4.285 -5.654 8.825 1.00 97.12 277 ASP A C 1
ATOM 2142 O O . ASP A 1 277 ? -4.547 -4.463 8.970 1.00 97.12 277 ASP A O 1
ATOM 2146 N N . VAL A 1 278 ? -4.940 -6.608 9.504 1.00 98.25 278 VAL A N 1
ATOM 2147 C CA . VAL A 1 278 ? -5.975 -6.306 10.513 1.00 98.25 278 VAL A CA 1
ATOM 2148 C C . VAL A 1 278 ? -5.419 -5.429 11.634 1.00 98.25 278 VAL A C 1
ATOM 2150 O O . VAL A 1 278 ? -6.080 -4.482 12.054 1.00 98.25 278 VAL A O 1
ATOM 2153 N N . TYR A 1 279 ? -4.207 -5.712 12.121 1.00 97.50 279 TYR A N 1
ATOM 2154 C CA . TYR A 1 279 ? -3.581 -4.871 13.140 1.00 97.50 279 TYR A CA 1
ATOM 2155 C C . TYR A 1 279 ? -3.320 -3.464 12.609 1.00 97.50 279 TYR A C 1
ATOM 2157 O O . TYR A 1 279 ? -3.659 -2.496 13.283 1.00 97.50 279 TYR A O 1
ATOM 2165 N N . SER A 1 280 ? -2.723 -3.346 11.423 1.00 97.00 280 SER A N 1
ATOM 2166 C CA . SER A 1 280 ? -2.364 -2.052 10.837 1.00 97.00 280 SER A CA 1
ATOM 2167 C C . SER A 1 280 ? -3.593 -1.200 10.510 1.00 97.00 280 SER A C 1
ATOM 2169 O O . SER A 1 280 ? -3.615 0.001 10.782 1.00 97.00 280 SER A O 1
ATOM 2171 N N . LEU A 1 281 ? -4.677 -1.824 10.048 1.00 98.19 281 LEU A N 1
ATOM 2172 C CA . LEU A 1 281 ? -5.954 -1.142 9.864 1.00 98.19 281 LEU A CA 1
ATOM 2173 C C . LEU A 1 281 ? -6.631 -0.801 11.209 1.00 98.19 281 LEU A C 1
ATOM 2175 O O . LEU A 1 281 ? -7.232 0.261 11.346 1.00 98.19 281 LEU A O 1
ATOM 2179 N N . GLY A 1 282 ? -6.467 -1.634 12.241 1.00 98.19 282 GLY A N 1
ATOM 2180 C CA . GLY A 1 282 ? -6.855 -1.300 13.615 1.00 98.19 282 GLY A CA 1
ATOM 2181 C C . GLY A 1 282 ? -6.075 -0.109 14.186 1.00 98.19 282 GLY A C 1
ATOM 2182 O O . GLY A 1 282 ? -6.659 0.738 14.853 1.00 98.19 282 GLY A O 1
ATOM 2183 N N . ALA A 1 283 ? -4.778 -0.007 13.882 1.00 97.75 283 ALA A N 1
ATOM 2184 C CA . ALA A 1 283 ? -3.929 1.132 14.227 1.00 97.75 283 ALA A CA 1
ATOM 2185 C C . ALA A 1 283 ? -4.351 2.413 13.491 1.00 97.75 283 ALA A C 1
ATOM 2187 O O . ALA A 1 283 ? -4.338 3.486 14.086 1.00 97.75 283 ALA A O 1
ATOM 2188 N N . THR A 1 284 ? -4.779 2.286 12.232 1.00 97.88 284 THR A N 1
ATOM 2189 C CA . THR A 1 284 ? -5.383 3.383 11.461 1.00 97.88 284 THR A CA 1
ATOM 2190 C C . THR A 1 284 ? -6.672 3.864 12.129 1.00 97.88 284 THR A C 1
ATOM 2192 O O . THR A 1 284 ? -6.810 5.045 12.423 1.00 97.88 284 THR A O 1
ATOM 2195 N N . LEU A 1 285 ? -7.590 2.949 12.463 1.00 98.44 285 LEU A N 1
ATOM 2196 C CA . LEU A 1 285 ? -8.824 3.294 13.176 1.00 98.44 285 LEU A CA 1
ATOM 2197 C C . LEU A 1 285 ? -8.543 3.942 14.538 1.00 98.44 285 LEU A C 1
ATOM 2199 O O . LEU A 1 285 ? -9.220 4.893 14.911 1.00 98.44 285 LEU A O 1
ATOM 2203 N N . TYR A 1 286 ? -7.546 3.441 15.271 1.00 97.94 286 TYR A N 1
ATOM 2204 C CA . TYR A 1 286 ? -7.124 4.007 16.549 1.00 97.94 286 TYR A CA 1
ATOM 2205 C C . TYR A 1 286 ? -6.759 5.485 16.417 1.00 97.94 286 TYR A C 1
ATOM 2207 O O . TYR A 1 286 ? -7.223 6.301 17.211 1.00 97.94 286 TYR A O 1
ATOM 2215 N N . GLU A 1 287 ? -5.931 5.833 15.434 1.00 97.06 287 GLU A N 1
ATOM 2216 C CA . GLU A 1 287 ? -5.535 7.220 15.210 1.00 97.06 287 GLU A CA 1
ATOM 2217 C C . GLU A 1 287 ? -6.735 8.067 14.793 1.00 97.06 287 GLU A C 1
ATOM 2219 O O . GLU A 1 287 ? -6.969 9.095 15.417 1.00 97.06 287 GLU A O 1
ATOM 2224 N N . MET A 1 288 ? -7.563 7.592 13.856 1.00 97.62 288 MET A N 1
ATOM 2225 C CA . MET A 1 288 ? -8.739 8.341 13.397 1.00 97.62 288 MET A CA 1
ATOM 2226 C C . MET A 1 288 ? -9.702 8.717 14.528 1.00 97.62 288 MET A C 1
ATOM 2228 O O . MET A 1 288 ? -10.281 9.795 14.503 1.00 97.62 288 MET A O 1
ATOM 2232 N N . ILE A 1 289 ? -9.881 7.852 15.532 1.00 96.94 289 ILE A N 1
ATOM 2233 C CA . ILE A 1 289 ? -10.830 8.114 16.630 1.00 96.94 289 ILE A CA 1
ATOM 2234 C C . ILE A 1 289 ? -10.190 8.797 17.842 1.00 96.94 289 ILE A C 1
ATOM 2236 O O . ILE A 1 289 ? -10.909 9.198 18.759 1.00 96.94 289 ILE A O 1
ATOM 2240 N N . THR A 1 290 ? -8.856 8.869 17.900 1.00 95.75 290 THR A N 1
ATOM 2241 C CA . THR A 1 290 ? -8.134 9.468 19.034 1.00 95.75 290 THR A CA 1
ATOM 2242 C C . THR A 1 290 ? -7.340 10.721 18.687 1.00 95.75 290 THR A C 1
ATOM 2244 O O . THR A 1 290 ? -6.956 11.437 19.611 1.00 95.75 290 THR A O 1
ATOM 2247 N N . GLY A 1 291 ? -7.058 10.964 17.407 1.00 94.31 291 GLY A N 1
ATOM 2248 C CA . GLY A 1 291 ? -6.095 11.960 16.933 1.00 94.31 291 GLY A CA 1
ATOM 2249 C C . GLY A 1 291 ? -4.637 11.620 17.274 1.00 94.31 291 GLY A C 1
ATOM 2250 O O . GLY A 1 291 ? -3.757 12.461 17.125 1.00 94.31 291 GLY A O 1
ATOM 2251 N N . VAL A 1 292 ? -4.355 10.419 17.798 1.00 92.69 292 VAL A N 1
ATOM 2252 C CA . VAL A 1 292 ? -3.026 10.052 18.305 1.00 92.69 292 VAL A CA 1
ATOM 2253 C C . VAL A 1 292 ? -2.605 8.693 17.771 1.00 92.69 292 VAL A C 1
ATOM 2255 O O . VAL A 1 292 ? -3.317 7.701 17.898 1.00 92.69 292 VAL A O 1
ATOM 2258 N N . GLN A 1 293 ? -1.380 8.608 17.261 1.00 93.56 293 GLN A N 1
ATOM 2259 C CA . GLN A 1 293 ? -0.808 7.333 16.842 1.00 93.56 293 GLN A CA 1
ATOM 2260 C C . GLN A 1 293 ? -0.653 6.351 18.017 1.00 93.56 293 GLN A C 1
ATOM 2262 O O . GLN A 1 293 ? -0.223 6.734 19.112 1.00 93.56 293 GLN A O 1
ATOM 2267 N N . PRO A 1 294 ? -0.922 5.050 17.809 1.00 91.69 294 PRO A N 1
ATOM 2268 C CA . PRO A 1 294 ? -0.936 4.069 18.895 1.00 91.69 294 PRO A CA 1
ATOM 2269 C C . PRO A 1 294 ? 0.444 3.813 19.508 1.00 91.69 294 PRO A C 1
ATOM 2271 O O . PRO A 1 294 ? 0.558 3.476 20.692 1.00 91.69 294 PRO A O 1
ATOM 2274 N N . ALA A 1 295 ? 1.502 3.957 18.710 1.00 87.88 295 ALA A N 1
ATOM 2275 C CA . ALA A 1 295 ? 2.880 3.856 19.156 1.00 87.88 295 ALA A CA 1
ATOM 2276 C C . ALA A 1 295 ? 3.754 4.822 18.355 1.00 87.88 295 ALA A C 1
ATOM 2278 O O . ALA A 1 295 ? 3.997 4.608 17.177 1.00 87.88 295 ALA A O 1
ATOM 2279 N N . ILE A 1 296 ? 4.285 5.843 19.024 1.00 87.56 296 ILE A N 1
ATOM 2280 C CA . ILE A 1 296 ? 5.285 6.757 18.466 1.00 87.56 296 ILE A CA 1
ATOM 2281 C C . ILE A 1 296 ? 6.426 6.917 19.465 1.00 87.56 296 ILE A C 1
ATOM 2283 O O . ILE A 1 296 ? 6.179 6.996 20.666 1.00 87.56 296 ILE A O 1
ATOM 2287 N N . GLY A 1 297 ? 7.674 6.884 19.010 1.00 86.19 297 GLY A N 1
ATOM 2288 C CA . GLY A 1 297 ? 8.878 7.171 19.794 1.00 86.19 297 GLY A CA 1
ATOM 2289 C C . GLY A 1 297 ? 9.659 8.336 19.186 1.00 86.19 297 GLY A C 1
ATOM 2290 O O . GLY A 1 297 ? 9.347 8.782 18.088 1.00 86.19 297 GLY A O 1
ATOM 2291 N N . LYS A 1 298 ? 10.698 8.817 19.879 1.00 87.12 298 LYS A N 1
ATOM 2292 C CA . LYS A 1 298 ? 11.570 9.889 19.365 1.00 87.12 298 LYS A CA 1
ATOM 2293 C C . LYS A 1 298 ? 12.386 9.439 18.155 1.00 87.12 298 LYS A C 1
ATOM 2295 O O . LYS A 1 298 ? 12.831 10.263 17.369 1.00 87.12 298 LYS A O 1
ATOM 2300 N N . THR A 1 299 ? 12.605 8.131 18.028 1.00 89.69 299 THR A N 1
ATOM 2301 C CA . THR A 1 299 ? 13.296 7.518 16.895 1.00 89.69 299 THR A CA 1
ATOM 2302 C C . THR A 1 299 ? 12.484 6.361 16.320 1.00 89.69 299 THR A C 1
ATOM 2304 O O . THR A 1 299 ? 11.615 5.786 16.988 1.00 89.69 299 THR A O 1
ATOM 2307 N N . LYS A 1 300 ? 12.804 5.972 15.082 1.00 85.50 300 LYS A N 1
ATOM 2308 C CA . LYS A 1 300 ? 12.264 4.773 14.420 1.00 85.50 300 LYS A CA 1
ATOM 2309 C C . LYS A 1 300 ? 12.463 3.522 15.283 1.00 85.50 300 LYS A C 1
ATOM 2311 O O . LYS A 1 300 ? 11.500 2.824 15.587 1.00 85.50 300 LYS A O 1
ATOM 2316 N N . GLU A 1 301 ? 13.682 3.321 15.776 1.00 88.81 301 GLU A N 1
ATOM 2317 C CA . GLU A 1 301 ? 14.056 2.228 16.683 1.00 88.81 301 GLU A CA 1
ATOM 2318 C C . GLU A 1 301 ? 13.216 2.225 17.971 1.00 88.81 301 GLU A C 1
ATOM 2320 O O . GLU A 1 301 ? 12.731 1.193 18.441 1.00 88.81 301 GLU A O 1
ATOM 2325 N N . GLU A 1 302 ? 13.000 3.400 18.569 1.00 90.38 302 GLU A N 1
ATOM 2326 C CA . GLU A 1 302 ? 12.154 3.518 19.752 1.00 90.38 302 GLU A CA 1
ATOM 2327 C C . GLU A 1 302 ? 10.694 3.174 19.445 1.00 90.38 302 GLU A C 1
ATOM 2329 O O . GLU A 1 302 ? 10.060 2.458 20.224 1.00 90.38 302 GLU A O 1
ATOM 2334 N N . THR A 1 303 ? 10.181 3.628 18.304 1.00 91.62 303 THR A N 1
ATOM 2335 C CA . THR A 1 303 ? 8.819 3.326 17.855 1.00 91.62 303 THR A CA 1
ATOM 2336 C C . THR A 1 303 ? 8.623 1.823 17.678 1.00 91.62 303 THR A C 1
ATOM 2338 O O . THR A 1 303 ? 7.699 1.255 18.258 1.00 91.62 303 THR A O 1
ATOM 2341 N N . LEU A 1 304 ? 9.551 1.144 17.001 1.00 90.69 304 LEU A N 1
ATOM 2342 C CA . LEU A 1 304 ? 9.519 -0.311 16.825 1.00 90.69 304 LEU A CA 1
ATOM 2343 C C . LEU A 1 304 ? 9.559 -1.053 18.163 1.00 90.69 304 LEU A C 1
ATOM 2345 O O . LEU A 1 304 ? 8.754 -1.954 18.413 1.00 90.69 304 LEU A O 1
ATOM 2349 N N . ARG A 1 305 ? 10.431 -0.629 19.087 1.00 91.12 305 ARG A N 1
ATOM 2350 C CA . ARG A 1 305 ? 10.461 -1.195 20.444 1.00 91.12 305 ARG A CA 1
ATOM 2351 C C . ARG A 1 305 ? 9.125 -1.011 21.165 1.00 91.12 305 ARG A C 1
ATOM 2353 O O . ARG A 1 305 ? 8.691 -1.939 21.855 1.00 91.12 305 ARG A O 1
ATOM 2360 N N . ARG A 1 306 ? 8.459 0.141 21.013 1.00 92.50 306 ARG A N 1
ATOM 2361 C CA . ARG A 1 306 ? 7.127 0.393 21.588 1.00 92.50 306 ARG A CA 1
ATOM 2362 C C . ARG A 1 306 ? 6.078 -0.534 20.972 1.00 92.50 306 ARG A C 1
ATOM 2364 O O . ARG A 1 306 ? 5.391 -1.195 21.743 1.00 92.50 306 ARG A O 1
ATOM 2371 N N . VAL A 1 307 ? 6.031 -0.676 19.648 1.00 91.75 307 VAL A N 1
ATOM 2372 C CA . VAL A 1 307 ? 5.126 -1.607 18.940 1.00 91.75 307 VAL A CA 1
ATOM 2373 C C . VAL A 1 307 ? 5.293 -3.049 19.438 1.00 91.75 307 VAL A C 1
ATOM 2375 O O . VAL A 1 307 ? 4.322 -3.749 19.721 1.00 91.75 307 VAL A O 1
ATOM 2378 N N . VAL A 1 308 ? 6.535 -3.506 19.610 1.00 90.38 308 VAL A N 1
ATOM 2379 C CA . VAL A 1 308 ? 6.824 -4.889 20.023 1.00 90.38 308 VAL A CA 1
ATOM 2380 C C . VAL A 1 308 ? 6.479 -5.147 21.493 1.00 90.38 308 VAL A C 1
ATOM 2382 O O . VAL A 1 308 ? 6.022 -6.248 21.840 1.00 90.38 308 VAL A O 1
ATOM 2385 N N . ARG A 1 309 ? 6.754 -4.174 22.373 1.00 87.62 309 ARG A N 1
ATOM 2386 C CA . ARG A 1 309 ? 6.769 -4.372 23.833 1.00 87.62 309 ARG A CA 1
ATOM 2387 C C . ARG A 1 309 ? 5.557 -3.797 24.550 1.00 87.62 309 ARG A C 1
ATOM 2389 O O . ARG A 1 309 ? 5.120 -4.391 25.538 1.00 87.62 309 ARG A O 1
ATOM 2396 N N . ARG A 1 310 ? 5.019 -2.667 24.098 1.00 84.56 310 ARG A N 1
ATOM 2397 C CA . ARG A 1 310 ? 3.920 -1.967 24.769 1.00 84.56 310 ARG A CA 1
ATOM 2398 C C . ARG A 1 310 ? 2.583 -2.407 24.193 1.00 84.56 310 ARG A C 1
ATOM 2400 O O . ARG A 1 310 ? 2.480 -2.838 23.051 1.00 84.56 310 ARG A O 1
ATOM 2407 N N . ARG A 1 311 ? 1.556 -2.372 25.035 1.00 84.56 311 ARG A N 1
ATOM 2408 C CA . ARG A 1 311 ? 0.176 -2.485 24.565 1.00 84.56 311 ARG A CA 1
ATOM 2409 C C . ARG A 1 311 ? -0.309 -1.087 24.185 1.00 84.56 311 ARG A C 1
ATOM 2411 O O . ARG A 1 311 ? 0.047 -0.155 24.913 1.00 84.56 311 ARG A O 1
ATOM 2418 N N . PRO A 1 312 ? -1.114 -0.944 23.120 1.00 86.00 312 PRO A N 1
ATOM 2419 C CA . PRO A 1 312 ? -1.829 0.299 22.870 1.00 86.00 312 PRO A CA 1
ATOM 2420 C C . PRO A 1 312 ? -2.603 0.714 24.124 1.00 86.00 312 PRO A C 1
ATOM 2422 O O . PRO A 1 312 ? -3.106 -0.142 24.867 1.00 86.00 312 PRO A O 1
ATOM 2425 N N . ARG A 1 313 ? -2.653 2.020 24.394 1.00 90.81 313 ARG A N 1
ATOM 2426 C CA . ARG A 1 313 ? -3.546 2.550 25.430 1.00 90.81 313 ARG A CA 1
ATOM 2427 C C . ARG A 1 313 ? -4.984 2.264 25.008 1.00 90.81 313 ARG A C 1
ATOM 2429 O O . ARG A 1 313 ? -5.273 2.197 23.831 1.00 90.81 313 ARG A O 1
ATOM 2436 N N . ASP A 1 314 ? -5.882 2.074 25.961 1.00 92.69 314 ASP A N 1
ATOM 2437 C CA . ASP A 1 314 ? -7.310 1.996 25.639 1.00 92.69 314 ASP A CA 1
ATOM 2438 C C . ASP A 1 314 ? -7.764 3.371 25.098 1.00 92.69 314 ASP A C 1
ATOM 2440 O O . ASP A 1 314 ? -7.567 4.353 25.826 1.00 92.69 314 ASP A O 1
ATOM 2444 N N . PRO A 1 315 ? -8.347 3.471 23.881 1.00 94.75 315 PRO A N 1
ATOM 2445 C CA . PRO A 1 315 ? -8.815 4.736 23.308 1.00 94.75 315 PRO A CA 1
ATOM 2446 C C . PRO A 1 315 ? -9.692 5.529 24.279 1.00 94.75 315 PRO A C 1
ATOM 2448 O O . PRO A 1 315 ? -9.556 6.743 24.409 1.00 94.75 315 PRO A O 1
ATOM 2451 N N . ARG A 1 316 ? -10.511 4.833 25.076 1.00 95.56 316 ARG A N 1
ATOM 2452 C CA . ARG A 1 316 ? -11.446 5.448 26.028 1.00 95.56 316 ARG A CA 1
ATOM 2453 C C . ARG A 1 316 ? -10.776 6.093 27.238 1.00 95.56 316 ARG A C 1
ATOM 2455 O O . ARG A 1 316 ? -11.420 6.814 27.994 1.00 95.56 316 ARG A O 1
ATOM 2462 N N . ARG A 1 317 ? -9.491 5.801 27.467 1.00 94.31 317 ARG A N 1
ATOM 2463 C CA . ARG A 1 317 ? -8.666 6.498 28.467 1.00 94.31 317 ARG A CA 1
ATOM 2464 C C . ARG A 1 317 ? -8.044 7.777 27.928 1.00 94.31 317 ARG A C 1
ATOM 2466 O O . ARG A 1 317 ? -7.532 8.551 28.729 1.00 94.31 317 ARG A O 1
ATOM 2473 N N . ILE A 1 318 ? -8.026 7.946 26.610 1.00 93.12 318 ILE A N 1
ATOM 2474 C CA . ILE A 1 318 ? -7.633 9.193 25.961 1.00 93.12 318 ILE A CA 1
ATOM 2475 C C . ILE A 1 318 ? -8.869 10.084 25.908 1.00 93.12 318 ILE A C 1
ATOM 2477 O O . ILE A 1 318 ? -8.869 11.148 26.516 1.00 93.12 318 ILE A O 1
ATOM 2481 N N . TRP A 1 319 ? -9.953 9.576 25.317 1.00 93.50 319 TRP A N 1
ATOM 2482 C CA . TRP A 1 319 ? -11.224 10.287 25.214 1.00 93.50 319 TRP A CA 1
ATOM 2483 C C . TRP A 1 319 ? -12.370 9.421 25.729 1.00 93.50 319 TRP A C 1
ATOM 2485 O O . TRP A 1 319 ? -12.735 8.413 25.125 1.00 93.50 319 TRP A O 1
ATOM 2495 N N . SER A 1 320 ? -12.965 9.813 26.856 1.00 93.94 320 SER A N 1
ATOM 2496 C CA . SER A 1 320 ? -14.043 9.052 27.507 1.00 93.94 320 SER A CA 1
ATOM 2497 C C . SER A 1 320 ? -15.329 8.973 26.677 1.00 93.94 320 SER A C 1
ATOM 2499 O O . SER A 1 320 ? -16.122 8.055 26.895 1.00 93.94 320 SER A O 1
ATOM 2501 N N . GLN A 1 321 ? -15.504 9.896 25.725 1.00 94.56 321 GLN A N 1
ATOM 2502 C CA . GLN A 1 321 ? -16.639 9.963 24.801 1.00 94.56 321 GLN A CA 1
ATOM 2503 C C . GLN A 1 321 ? -16.615 8.885 23.707 1.00 94.56 321 GLN A C 1
ATOM 2505 O O . GLN A 1 321 ? -17.646 8.633 23.091 1.00 94.56 321 GLN A O 1
ATOM 2510 N N . ILE A 1 322 ? -15.471 8.224 23.478 1.00 96.31 322 ILE A N 1
ATOM 2511 C CA . ILE A 1 322 ? -15.380 7.137 22.498 1.00 96.31 322 ILE A CA 1
ATOM 2512 C C . ILE A 1 322 ? -16.335 6.001 22.914 1.00 96.31 322 ILE A C 1
ATOM 2514 O O . ILE A 1 322 ? -16.225 5.494 24.045 1.00 96.31 322 ILE A O 1
ATOM 2518 N N . PRO A 1 323 ? -17.237 5.557 22.012 1.00 96.44 323 PRO A N 1
ATOM 2519 C CA . PRO A 1 323 ? -18.165 4.470 22.280 1.00 96.44 323 PRO A CA 1
ATOM 2520 C C . PRO A 1 323 ? -17.452 3.208 22.752 1.00 96.44 323 PRO A C 1
ATOM 2522 O O . PRO A 1 323 ? -16.359 2.858 22.290 1.00 96.44 323 PRO A O 1
ATOM 2525 N N . ARG A 1 324 ? -18.079 2.501 23.696 1.00 94.12 324 ARG A N 1
ATOM 2526 C CA . ARG A 1 324 ? -17.487 1.304 24.297 1.00 94.12 324 ARG A CA 1
ATOM 2527 C C . ARG A 1 324 ? -17.157 0.263 23.235 1.00 94.12 324 ARG A C 1
ATOM 2529 O O . ARG A 1 324 ? -16.060 -0.284 23.246 1.00 94.12 324 ARG A O 1
ATOM 2536 N N . GLU A 1 325 ? -18.123 0.011 22.372 1.00 95.06 325 GLU A N 1
ATOM 2537 C CA . GLU A 1 325 ? -18.119 -0.974 21.303 1.00 95.06 325 GLU A CA 1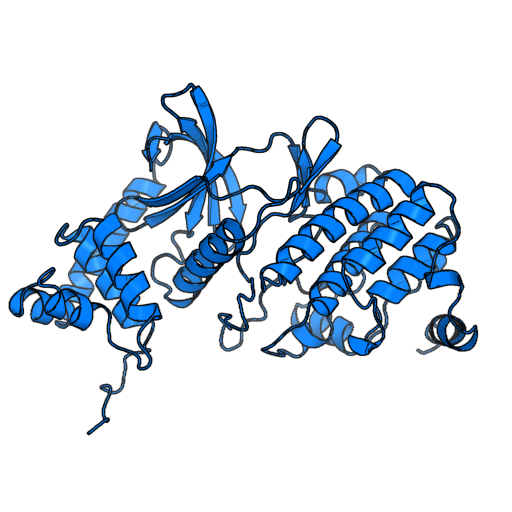
ATOM 2538 C C . GLU A 1 325 ? -16.959 -0.709 20.339 1.00 95.06 325 GLU A C 1
ATOM 2540 O O . GLU A 1 325 ? -16.146 -1.598 20.098 1.00 95.06 325 GLU A O 1
ATOM 2545 N N . LEU A 1 326 ? -16.800 0.539 19.891 1.00 96.69 326 LEU A N 1
ATOM 2546 C CA . LEU A 1 326 ? -15.716 0.937 18.995 1.00 96.69 326 LEU A CA 1
ATOM 2547 C C . LEU A 1 326 ? -14.332 0.782 19.640 1.00 96.69 326 LEU A C 1
ATOM 2549 O O . LEU A 1 326 ? -13.404 0.262 19.020 1.00 96.69 326 LEU A O 1
ATOM 2553 N N . GLY A 1 327 ? -14.203 1.158 20.916 1.00 95.75 327 GLY A N 1
ATOM 2554 C CA . GLY A 1 327 ? -12.983 0.903 21.681 1.00 95.75 327 GLY A CA 1
ATOM 2555 C C . GLY A 1 327 ? -12.657 -0.593 21.777 1.00 95.75 327 GLY A C 1
ATOM 2556 O O . GLY A 1 327 ? -11.506 -0.988 21.610 1.00 95.75 327 GLY A O 1
ATOM 2557 N N . GLU A 1 328 ? -13.655 -1.451 21.999 1.00 94.88 328 GLU A N 1
ATOM 2558 C CA . GLU A 1 328 ? -13.469 -2.909 22.053 1.00 94.88 328 GLU A CA 1
ATOM 2559 C C . GLU A 1 328 ? -13.030 -3.490 20.701 1.00 94.88 328 GLU A C 1
ATOM 2561 O O . GLU A 1 328 ? -12.131 -4.337 20.670 1.00 94.88 328 GLU A O 1
ATOM 2566 N N . ILE A 1 329 ? -13.596 -2.986 19.602 1.00 96.88 329 ILE A N 1
ATOM 2567 C CA . ILE A 1 329 ? -13.225 -3.359 18.234 1.00 96.88 329 ILE A CA 1
ATOM 2568 C C . ILE A 1 329 ? -11.749 -3.046 17.959 1.00 96.88 329 ILE A C 1
ATOM 2570 O O . ILE A 1 329 ? -10.997 -3.941 17.559 1.00 96.88 329 ILE A O 1
ATOM 2574 N N . VAL A 1 330 ? -11.319 -1.808 18.229 1.00 96.81 330 VAL A N 1
ATOM 2575 C CA . VAL A 1 330 ? -9.929 -1.357 18.034 1.00 96.81 330 VAL A CA 1
ATOM 2576 C C . VAL A 1 330 ? -8.958 -2.195 18.856 1.00 96.81 330 VAL A C 1
ATOM 2578 O O . VAL A 1 330 ? -7.971 -2.718 18.335 1.00 96.81 330 VAL A O 1
ATOM 2581 N N . MET A 1 331 ? -9.254 -2.383 20.142 1.00 95.00 331 MET A N 1
ATOM 2582 C CA . MET A 1 331 ? -8.374 -3.134 21.037 1.00 95.00 331 MET A CA 1
ATOM 2583 C C . MET A 1 331 ? -8.261 -4.610 20.648 1.00 95.00 331 MET A C 1
ATOM 2585 O O . MET A 1 331 ? -7.227 -5.233 20.899 1.00 95.00 331 MET A O 1
ATOM 2589 N N . TRP A 1 332 ? -9.292 -5.182 20.021 1.00 94.81 332 TRP A N 1
ATOM 2590 C CA . TRP A 1 332 ? -9.221 -6.539 19.494 1.00 94.81 332 TRP A CA 1
ATOM 2591 C C . TRP A 1 332 ? -8.395 -6.622 18.208 1.00 94.81 332 TRP A C 1
ATOM 2593 O O . TRP A 1 332 ? -7.485 -7.456 18.133 1.00 94.81 332 TRP A O 1
ATOM 2603 N N . ALA A 1 333 ? -8.624 -5.727 17.245 1.00 96.69 333 ALA A N 1
ATOM 2604 C CA . ALA A 1 333 ? -7.811 -5.655 16.029 1.00 96.69 333 ALA A CA 1
ATOM 2605 C C . ALA A 1 333 ? -6.317 -5.489 16.361 1.00 96.69 333 ALA A C 1
ATOM 2607 O O . ALA A 1 333 ? -5.464 -6.143 15.763 1.00 96.69 333 ALA A O 1
ATOM 2608 N N . MET A 1 334 ? -6.007 -4.707 17.398 1.00 96.12 334 MET A N 1
ATOM 2609 C CA . MET A 1 334 ? -4.644 -4.415 17.840 1.00 96.12 334 MET A CA 1
ATOM 2610 C C . MET A 1 334 ? -4.092 -5.357 18.931 1.00 96.12 334 MET A C 1
ATOM 2612 O O . MET A 1 334 ? -3.116 -5.033 19.619 1.00 96.12 334 MET A O 1
ATOM 2616 N N . GLU A 1 335 ? -4.671 -6.547 19.131 1.00 93.56 335 GLU A N 1
ATOM 2617 C CA . GLU A 1 335 ? -4.102 -7.527 20.065 1.00 93.56 335 GLU A CA 1
ATOM 2618 C C . GLU A 1 335 ? -2.685 -7.940 19.630 1.00 93.56 335 GLU A C 1
ATOM 2620 O O . GLU A 1 335 ? -2.390 -8.159 18.460 1.00 93.56 335 GLU A O 1
ATOM 2625 N N . ARG A 1 336 ? -1.755 -8.078 20.581 1.00 91.31 336 ARG A N 1
ATOM 2626 C CA . ARG A 1 336 ? -0.336 -8.297 20.243 1.00 91.31 336 ARG A CA 1
ATOM 2627 C C . ARG A 1 336 ? -0.042 -9.640 19.570 1.00 91.31 336 ARG A C 1
ATOM 2629 O O . ARG A 1 336 ? 0.954 -9.750 18.863 1.00 91.31 336 ARG A O 1
ATOM 2636 N N . SER A 1 337 ? -0.851 -10.654 19.854 1.00 91.44 337 SER A N 1
ATOM 2637 C CA . SER A 1 337 ? -0.754 -12.001 19.277 1.00 91.44 337 SER A CA 1
ATOM 2638 C C . SER A 1 337 ? -1.716 -12.090 18.109 1.00 91.44 337 SER A C 1
ATOM 2640 O O . SER A 1 337 ? -2.917 -11.902 18.305 1.00 91.44 337 SER A O 1
ATOM 2642 N N . ALA A 1 338 ? -1.177 -12.366 16.923 1.00 92.81 338 ALA A N 1
ATOM 2643 C CA . ALA A 1 338 ? -1.938 -12.460 15.682 1.00 92.81 338 ALA A CA 1
ATOM 2644 C C . ALA A 1 338 ? -3.089 -13.473 15.797 1.00 92.81 338 ALA A C 1
ATOM 2646 O O . ALA A 1 338 ? -4.208 -13.193 15.388 1.00 92.81 338 ALA A O 1
ATOM 2647 N N . GLU A 1 339 ? -2.849 -14.589 16.483 1.00 91.88 339 GLU A N 1
ATOM 2648 C CA . GLU A 1 339 ? -3.794 -15.692 16.695 1.00 91.88 339 GLU A CA 1
ATOM 2649 C C . GLU A 1 339 ? -4.989 -15.301 17.581 1.00 91.88 339 GLU A C 1
ATOM 2651 O O . GLU A 1 339 ? -5.990 -16.009 17.643 1.00 91.88 339 GLU A O 1
ATOM 2656 N N . ARG A 1 340 ? -4.887 -14.181 18.308 1.00 91.31 340 ARG A N 1
ATOM 2657 C CA . ARG A 1 340 ? -5.946 -13.674 19.191 1.00 91.31 340 ARG A CA 1
ATOM 2658 C C . ARG A 1 340 ? -6.709 -12.479 18.613 1.00 91.31 340 ARG A C 1
ATOM 2660 O O . ARG A 1 340 ? -7.671 -12.050 19.265 1.00 91.31 340 ARG A O 1
ATOM 2667 N N . ARG A 1 341 ? -6.303 -11.959 17.446 1.00 93.69 341 ARG A N 1
ATOM 2668 C CA . ARG A 1 341 ? -7.000 -10.897 16.690 1.00 93.69 341 ARG A CA 1
ATOM 2669 C C . ARG A 1 341 ? -8.260 -11.451 16.013 1.00 93.69 341 ARG A C 1
ATOM 2671 O O . ARG A 1 341 ? -8.723 -12.539 16.366 1.00 93.69 341 ARG A O 1
ATOM 2678 N N . TYR A 1 342 ? -8.865 -10.675 15.120 1.00 95.06 342 TYR A N 1
ATOM 2679 C CA . TYR A 1 342 ? -9.883 -11.189 14.207 1.00 95.06 342 TYR A CA 1
ATOM 2680 C C . TYR A 1 342 ? -9.275 -12.264 13.300 1.00 95.06 342 TYR A C 1
ATOM 2682 O O . TYR A 1 342 ? -8.122 -12.149 12.884 1.00 95.06 342 TYR A O 1
ATOM 2690 N N . GLY A 1 343 ? -10.051 -13.311 13.011 1.00 88.25 343 GLY A N 1
ATOM 2691 C CA . GLY A 1 343 ? -9.612 -14.414 12.149 1.00 88.25 343 GLY A CA 1
ATOM 2692 C C . GLY A 1 343 ? -9.485 -14.025 10.672 1.00 88.25 343 GLY A C 1
ATOM 2693 O O . GLY A 1 343 ? -8.771 -14.687 9.926 1.00 88.25 343 GLY A O 1
ATOM 2694 N N . SER A 1 344 ? -10.144 -12.943 10.259 1.00 96.69 344 SER A N 1
ATOM 2695 C CA . SER A 1 344 ? -10.097 -12.384 8.909 1.00 96.69 344 SER A CA 1
ATOM 2696 C C . SER A 1 344 ? -10.363 -10.876 8.946 1.00 96.69 344 SER A C 1
ATOM 2698 O O . SER A 1 344 ? -10.913 -10.359 9.921 1.00 96.69 344 SER A O 1
ATOM 2700 N N . ALA A 1 345 ? -9.991 -10.168 7.874 1.00 98.12 345 ALA A N 1
ATOM 2701 C CA . ALA A 1 345 ? -10.382 -8.770 7.690 1.00 98.12 345 ALA A CA 1
ATOM 2702 C C . ALA A 1 345 ? -11.904 -8.611 7.497 1.00 98.12 345 ALA A C 1
ATOM 2704 O O . ALA A 1 345 ? -12.467 -7.613 7.924 1.00 98.12 345 ALA A O 1
ATOM 2705 N N . GLU A 1 346 ? -12.583 -9.626 6.957 1.00 98.31 346 GLU A N 1
ATOM 2706 C CA . GLU A 1 346 ? -14.048 -9.680 6.884 1.00 98.31 346 GLU A CA 1
ATOM 2707 C C . GLU A 1 346 ? -14.698 -9.639 8.273 1.00 98.31 346 GLU A C 1
ATOM 2709 O O . GLU A 1 346 ? -15.533 -8.779 8.517 1.00 98.31 346 GLU A O 1
ATOM 2714 N N . ALA A 1 347 ? -14.241 -10.466 9.219 1.00 97.50 347 ALA A N 1
ATOM 2715 C CA . ALA A 1 347 ? -14.791 -10.463 10.576 1.00 97.50 347 ALA A CA 1
ATOM 2716 C C . ALA A 1 347 ? -14.566 -9.123 11.303 1.00 97.50 347 ALA A C 1
ATOM 2718 O O . ALA A 1 347 ? -15.342 -8.744 12.177 1.00 97.50 347 ALA A O 1
ATOM 2719 N N . PHE A 1 348 ? -13.491 -8.409 10.957 1.00 98.38 348 PHE A N 1
ATOM 2720 C CA . PHE A 1 348 ? -13.251 -7.056 11.451 1.00 98.38 348 PHE A CA 1
ATOM 2721 C C . PHE A 1 348 ? -14.217 -6.041 10.815 1.00 98.38 348 PHE A C 1
ATOM 2723 O O . PHE A 1 348 ? -14.759 -5.196 11.527 1.00 98.38 348 PHE A O 1
ATOM 2730 N N . ALA A 1 349 ? -14.475 -6.150 9.507 1.00 98.62 349 ALA A N 1
ATOM 2731 C CA . ALA A 1 349 ? -15.461 -5.333 8.801 1.00 98.62 349 ALA A CA 1
ATOM 2732 C C . ALA A 1 349 ? -16.879 -5.535 9.360 1.00 98.62 349 ALA A C 1
ATOM 2734 O O . ALA A 1 349 ? -17.572 -4.553 9.615 1.00 98.62 349 ALA A O 1
ATOM 2735 N N . ASP A 1 350 ? -17.278 -6.785 9.620 1.00 98.25 350 ASP A N 1
ATOM 2736 C CA . ASP A 1 350 ? -18.603 -7.130 10.151 1.00 98.25 350 ASP A CA 1
ATOM 2737 C C . ASP A 1 350 ? -18.899 -6.412 11.478 1.00 98.25 350 ASP A C 1
ATOM 2739 O O . ASP A 1 350 ? -19.989 -5.870 11.664 1.00 98.25 350 ASP A O 1
ATOM 2743 N N . ASP A 1 351 ? -17.925 -6.367 12.396 1.00 98.25 351 ASP A N 1
ATOM 2744 C CA . ASP A 1 351 ? -18.078 -5.687 13.687 1.00 98.25 351 ASP A CA 1
ATOM 2745 C C . ASP A 1 351 ? -18.141 -4.158 13.537 1.00 98.25 351 ASP A C 1
ATOM 2747 O O . ASP A 1 351 ? -18.900 -3.505 14.256 1.00 98.25 351 ASP A O 1
ATOM 2751 N N . LEU A 1 352 ? -17.397 -3.579 12.589 1.00 98.56 352 LEU A N 1
ATOM 2752 C CA . LEU A 1 352 ? -17.452 -2.143 12.287 1.00 98.56 352 LEU A CA 1
ATOM 2753 C C . LEU A 1 352 ? -18.792 -1.738 11.659 1.00 98.56 352 LEU A C 1
ATOM 2755 O O . LEU A 1 352 ? -19.377 -0.729 12.050 1.00 98.56 352 LEU A O 1
ATOM 2759 N N . GLU A 1 353 ? -19.309 -2.541 10.731 1.00 98.19 353 GLU A N 1
ATOM 2760 C CA . GLU A 1 353 ? -20.623 -2.341 10.112 1.00 98.19 353 GLU A CA 1
ATOM 2761 C C . GLU A 1 353 ? -21.758 -2.560 11.117 1.00 98.19 353 GLU A C 1
ATOM 2763 O O . GLU A 1 353 ? -22.768 -1.856 11.089 1.00 98.19 353 GLU A O 1
ATOM 2768 N N . ALA A 1 354 ? -21.619 -3.535 12.018 1.00 97.38 354 ALA A N 1
ATOM 2769 C CA . ALA A 1 354 ? -22.564 -3.734 13.107 1.00 97.38 354 ALA A CA 1
ATOM 2770 C C . ALA A 1 354 ? -22.574 -2.528 14.053 1.00 97.38 354 ALA A C 1
ATOM 2772 O O . ALA A 1 354 ? -23.656 -2.032 14.360 1.00 97.38 354 ALA A O 1
ATOM 2773 N N . PHE A 1 355 ? -21.402 -2.014 14.437 1.00 97.56 355 PHE A N 1
ATOM 2774 C CA . PHE A 1 355 ? -21.283 -0.800 15.243 1.00 97.56 355 PHE A CA 1
ATOM 2775 C C . PHE A 1 355 ? -21.964 0.403 14.572 1.00 97.56 355 PHE A C 1
ATOM 2777 O O . PHE A 1 355 ? -22.854 0.995 15.179 1.00 97.56 355 PHE A O 1
ATOM 2784 N N . ALA A 1 356 ? -21.623 0.703 13.314 1.00 95.50 356 ALA A N 1
ATOM 2785 C CA . ALA A 1 356 ? -22.191 1.840 12.581 1.00 95.50 356 ALA A CA 1
ATOM 2786 C C . ALA A 1 356 ? -23.716 1.724 12.373 1.00 95.50 356 ALA A C 1
ATOM 2788 O O . ALA A 1 356 ? -24.407 2.727 12.229 1.00 95.50 356 ALA A O 1
ATOM 2789 N N . ALA A 1 357 ? -24.257 0.502 12.374 1.00 94.69 357 ALA A N 1
ATOM 2790 C CA . ALA A 1 357 ? -25.692 0.237 12.281 1.00 94.69 357 ALA A CA 1
ATOM 2791 C C . ALA A 1 357 ? -26.403 0.136 13.649 1.00 94.69 357 ALA A C 1
ATOM 2793 O O . ALA A 1 357 ? -27.579 -0.228 13.693 1.00 94.69 357 ALA A O 1
ATOM 2794 N N . GLY A 1 358 ? -25.709 0.366 14.771 1.00 93.06 358 GLY A N 1
ATOM 2795 C CA . GLY A 1 358 ? -26.270 0.209 16.119 1.00 93.06 358 GLY A CA 1
ATOM 2796 C C . GLY A 1 358 ? -26.636 -1.237 16.486 1.00 93.06 358 GLY A C 1
ATOM 2797 O O . GLY A 1 358 ? -27.469 -1.471 17.365 1.00 93.06 358 GLY A O 1
ATOM 2798 N N . ARG A 1 359 ? -26.048 -2.228 15.807 1.00 93.56 359 ARG A N 1
ATOM 2799 C CA . ARG A 1 359 ? -26.279 -3.659 16.042 1.00 93.56 359 ARG A CA 1
ATOM 2800 C C . ARG A 1 359 ? -25.262 -4.229 17.042 1.00 93.56 359 ARG A C 1
ATOM 2802 O O . ARG A 1 359 ? -24.150 -3.717 17.164 1.00 93.56 359 ARG A O 1
ATOM 2809 N N . PRO A 1 360 ? -25.594 -5.327 17.748 1.00 89.69 360 PRO A N 1
ATOM 2810 C CA . PRO A 1 360 ? -24.645 -5.988 18.638 1.00 89.69 360 PRO A CA 1
ATOM 2811 C C . PRO A 1 360 ? -23.404 -6.494 17.893 1.00 89.69 360 PRO A C 1
ATOM 2813 O O . PRO A 1 360 ? -23.531 -7.207 16.901 1.00 89.69 360 PRO A O 1
ATOM 2816 N N . ILE A 1 361 ? -22.221 -6.199 18.434 1.00 91.75 361 ILE A N 1
ATOM 2817 C CA . ILE A 1 361 ? -20.928 -6.621 17.876 1.00 91.75 361 ILE A CA 1
ATOM 2818 C C . ILE A 1 361 ? -20.441 -7.941 18.492 1.00 91.75 361 ILE A C 1
ATOM 2820 O O . ILE A 1 361 ? -20.709 -8.235 19.666 1.00 91.75 361 ILE A O 1
ATOM 2824 N N . HIS A 1 362 ? -19.667 -8.726 17.750 1.00 83.25 362 HIS A N 1
ATOM 2825 C CA . HIS A 1 362 ? -19.055 -9.966 18.225 1.00 83.25 362 HIS A CA 1
ATOM 2826 C C . HIS A 1 362 ? -17.986 -9.712 19.294 1.00 83.25 362 HIS A C 1
ATOM 2828 O O . HIS A 1 362 ? -17.888 -10.501 20.241 1.00 83.25 362 HIS A O 1
ATOM 2834 N N . ALA A 1 363 ? -17.243 -8.600 19.221 1.00 74.00 363 ALA A N 1
ATOM 2835 C CA . ALA A 1 363 ? -16.219 -8.244 20.211 1.00 74.00 363 ALA A CA 1
ATOM 2836 C C . ALA A 1 363 ? -16.752 -8.228 21.646 1.00 74.00 363 ALA A C 1
ATOM 2838 O O . ALA A 1 363 ? -16.082 -8.689 22.576 1.00 74.00 363 ALA A O 1
ATOM 2839 N N . SER A 1 364 ? -17.997 -7.777 21.808 1.00 64.62 364 SER A N 1
ATOM 2840 C CA . SER A 1 364 ? -18.670 -7.654 23.101 1.00 64.62 364 SER A CA 1
ATOM 2841 C C . SER A 1 364 ? -18.967 -9.005 23.771 1.00 64.62 364 SER A C 1
ATOM 2843 O O . SER A 1 364 ? -19.160 -9.062 24.988 1.00 64.62 364 SER A O 1
ATOM 2845 N N . ARG A 1 365 ? -18.968 -10.104 22.999 1.00 64.75 365 ARG A N 1
ATOM 2846 C CA . ARG A 1 365 ? -19.310 -11.462 23.457 1.00 64.75 365 ARG A CA 1
ATOM 2847 C C . ARG A 1 365 ? -18.107 -12.250 23.984 1.00 64.75 365 ARG A C 1
ATOM 2849 O O . ARG A 1 365 ? -18.272 -13.379 24.445 1.00 64.75 365 ARG A O 1
ATOM 2856 N N . ARG A 1 366 ? -16.892 -11.688 23.943 1.00 64.94 366 ARG A N 1
ATOM 2857 C CA . ARG A 1 366 ? -15.699 -12.355 24.488 1.00 64.94 366 ARG A CA 1
ATOM 2858 C C . ARG A 1 366 ? -15.753 -12.448 26.021 1.00 64.94 366 ARG A C 1
ATOM 2860 O O . ARG A 1 366 ? -16.242 -11.531 26.684 1.00 64.94 366 ARG A O 1
ATOM 2867 N N . PRO A 1 367 ? -15.200 -13.520 26.622 1.00 54.81 367 PRO A N 1
ATOM 2868 C CA . PRO A 1 367 ? -15.165 -13.670 28.072 1.00 54.81 367 PRO A CA 1
ATOM 2869 C C . PRO A 1 367 ? -14.574 -12.439 28.778 1.00 54.81 367 PRO A C 1
ATOM 2871 O O . PRO A 1 367 ? -13.506 -11.945 28.407 1.00 54.81 367 PRO A O 1
ATOM 2874 N N . ARG A 1 368 ? -15.226 -11.975 29.854 1.00 53.97 368 ARG A N 1
ATOM 2875 C CA . ARG A 1 368 ? -14.864 -10.747 30.602 1.00 53.97 368 ARG A CA 1
ATOM 2876 C C . ARG A 1 368 ? -13.392 -10.677 31.040 1.00 53.97 368 ARG A C 1
ATOM 2878 O O . ARG A 1 368 ? -12.853 -9.580 31.184 1.00 53.97 368 ARG A O 1
ATOM 2885 N N . HIS A 1 369 ? -12.720 -11.817 31.229 1.00 53.22 369 HIS A N 1
ATOM 2886 C CA . HIS A 1 369 ? -11.299 -11.871 31.592 1.00 53.22 369 HIS A CA 1
ATOM 2887 C C . HIS A 1 369 ? -10.370 -11.346 30.480 1.00 53.22 369 HIS A C 1
ATOM 2889 O O . HIS A 1 369 ? -9.286 -10.840 30.774 1.00 53.22 369 HIS A O 1
ATOM 2895 N N . TRP A 1 370 ? -10.806 -11.405 29.218 1.00 56.53 370 TRP A N 1
ATOM 2896 C CA . TRP A 1 370 ? -10.073 -10.877 28.071 1.00 56.53 370 TRP A CA 1
ATOM 2897 C C . TRP A 1 370 ? -10.072 -9.339 28.084 1.00 56.53 370 TRP A C 1
ATOM 2899 O O . TRP A 1 370 ? -9.008 -8.722 28.049 1.00 56.53 370 TRP A O 1
ATOM 2909 N N . LEU A 1 371 ? -11.243 -8.722 28.291 1.00 51.62 371 LEU A N 1
ATOM 2910 C CA . LEU A 1 371 ? -11.417 -7.269 28.464 1.00 51.62 371 LEU A CA 1
ATOM 2911 C C . LEU A 1 371 ? -10.750 -6.742 29.751 1.00 51.62 371 LEU A C 1
ATOM 2913 O O . LEU A 1 371 ? -10.125 -5.679 29.755 1.00 51.62 371 LEU A O 1
ATOM 2917 N N . ALA A 1 372 ? -10.802 -7.504 30.850 1.00 55.19 372 ALA A N 1
ATOM 2918 C CA . ALA A 1 372 ? -10.133 -7.148 32.106 1.00 55.19 372 ALA A CA 1
ATOM 2919 C C . ALA A 1 372 ? -8.603 -7.045 31.960 1.00 55.19 372 ALA A C 1
ATOM 2921 O O . ALA A 1 372 ? -7.961 -6.255 32.658 1.00 55.19 372 ALA A O 1
ATOM 2922 N N . ARG A 1 373 ? -8.016 -7.799 31.022 1.00 58.50 373 ARG A N 1
ATOM 2923 C CA . ARG A 1 373 ? -6.576 -7.800 30.730 1.00 58.50 373 ARG A CA 1
ATOM 2924 C C . ARG A 1 373 ? -6.090 -6.483 30.120 1.00 58.50 373 ARG A C 1
ATOM 2926 O O . ARG A 1 373 ? -4.916 -6.154 30.264 1.00 58.50 373 ARG A O 1
ATOM 2933 N N . TRP A 1 374 ? -6.978 -5.735 29.470 1.00 55.88 374 TRP A N 1
ATOM 2934 C CA . TRP A 1 374 ? -6.700 -4.407 28.918 1.00 55.88 374 TRP A CA 1
ATOM 2935 C C . TRP A 1 374 ? -6.901 -3.302 29.959 1.00 55.88 374 TRP A C 1
ATOM 2937 O O . TRP A 1 374 ? -6.100 -2.375 30.046 1.00 55.88 374 TRP A O 1
ATOM 2947 N N . ARG A 1 375 ? -7.878 -3.468 30.861 1.00 53.66 375 ARG A N 1
ATOM 2948 C CA . ARG A 1 375 ? -8.137 -2.526 31.966 1.00 53.66 375 ARG A CA 1
ATOM 2949 C C . ARG A 1 375 ? -7.024 -2.489 33.023 1.00 53.66 375 ARG A C 1
ATOM 2951 O O . ARG A 1 375 ? -6.819 -1.450 33.648 1.00 53.66 375 ARG A O 1
ATOM 2958 N N . ARG A 1 376 ? -6.293 -3.591 33.228 1.00 49.88 376 ARG A N 1
ATOM 2959 C CA . ARG A 1 376 ? -5.204 -3.674 34.225 1.00 49.88 376 ARG A CA 1
ATOM 2960 C C . ARG A 1 376 ? -3.838 -3.199 33.710 1.00 49.88 376 ARG A C 1
ATOM 2962 O O . ARG A 1 376 ? -2.997 -2.834 34.519 1.00 49.88 376 ARG A O 1
ATOM 2969 N N . GLY A 1 377 ? -3.625 -3.142 32.392 1.00 45.66 377 GLY A N 1
ATOM 2970 C CA . GLY A 1 377 ? -2.325 -2.808 31.784 1.00 45.66 377 GLY A CA 1
ATOM 2971 C C . GLY A 1 377 ? -1.946 -1.320 31.781 1.00 45.66 377 GLY A C 1
ATOM 2972 O O . GLY A 1 377 ? -0.848 -0.985 31.361 1.00 45.66 377 GLY A O 1
ATOM 2973 N N . GLY A 1 378 ? -2.832 -0.428 32.238 1.00 39.50 378 GLY A N 1
ATOM 2974 C CA . GLY A 1 378 ? -2.555 1.010 32.356 1.00 39.50 378 GLY A CA 1
ATOM 2975 C C . GLY A 1 378 ? -2.072 1.460 33.739 1.00 39.50 378 GLY A C 1
ATOM 2976 O O . GLY A 1 378 ? -2.124 2.650 34.027 1.00 39.50 378 GLY A O 1
ATOM 2977 N N . ARG A 1 379 ? -1.675 0.527 34.614 1.00 37.06 379 ARG A N 1
ATOM 2978 C CA . ARG A 1 379 ? -1.021 0.805 35.902 1.00 37.06 379 ARG A CA 1
ATOM 2979 C C . ARG A 1 379 ? 0.328 0.088 35.943 1.00 37.06 379 ARG A C 1
ATOM 2981 O O . ARG A 1 379 ? 0.432 -0.983 36.530 1.00 37.06 379 ARG A O 1
ATOM 2988 N N . SER A 1 380 ? 1.341 0.634 35.279 1.00 30.19 380 SER A N 1
ATOM 2989 C CA . SER A 1 380 ? 2.750 0.313 35.550 1.00 30.19 380 SER A CA 1
ATOM 2990 C C . SER A 1 380 ? 3.631 1.435 34.994 1.00 30.19 380 SER A C 1
ATOM 2992 O O . SER A 1 380 ? 3.710 1.572 33.777 1.00 30.19 380 SER A O 1
ATOM 2994 N N . SER A 1 381 ? 4.196 2.204 35.929 1.00 32.25 381 SER A N 1
ATOM 2995 C CA . SER A 1 381 ? 5.459 2.967 35.914 1.00 32.25 381 SER A CA 1
ATOM 2996 C C . SER A 1 381 ? 5.804 3.851 34.717 1.00 32.25 381 SER A C 1
ATOM 2998 O O . SER A 1 381 ? 6.190 3.314 33.653 1.00 32.25 381 SER A O 1
#